Protein AF-0000000084722496 (afdb_homodimer)

pLDDT: mean 91.75, std 11.11, range [19.94, 98.75]

Organism: Cystobacter fuscus (strain ATCC 25194 / DSM 2262 / NBRC 100088 / M29) (NCBI:txid1242864)

InterPro domains:
  IPR001048 Aspartate/glutamate/uridylate kinase [PF00696] (3-228)
  IPR036393 Acetylglutamate kinase-like superfamily [G3DSA:3.40.1160.10] (1-253)
  IPR036393 Acetylglutamate kinase-like superfamily [SSF53633] (4-242)

Radius of gyration: 31.06 Å; Cα contacts (8 Å, |Δi|>4): 1651; chains: 2; bounding box: 62×102×61 Å

Foldseek 3Di:
DAEAFEEEEQQQPADLVSLLLLLVVLVVVVVVVYAYEYEYFAHPCQLVVQVVVVCVVPVDDDLLVNLVTNLVRLVVVLVSSQVSNVVVVFFEEEAEQLQQQFEFAPPRQATDTDDRARVSVVVSVVRGRYYYYRFQWHAYPVSGIGGNHPLRSLLVRLVNCLNVVHAEHEYEDQDAEDWLEDCVQAPPIDHFAEDELVRVLVLVLLQDPGHHNVSSVSCAVRNYKYWYGYSDDPSPGYHIYGHDDQDWHKYWQLLKWKWWAPDQVLLVLLVVQCVVVPFGWDFPDDVVTGMIIGRDNPDPSQVSSVVVVGHTDTDQWIWMWTTASVGDIDIDTDGSVCRSVVRNVVSCVRPVPPPPDDPPD/DAEAFEEEEQQQPADLVSLLLLLVVLVVVVVVVYAYEYEYFAHPCQLVVQVVVVCVVPVDDDLLVNLVTNLVRLVVVLVSSQVSNVVVVFFEEEAEQLQQQFEFAPPRQATDTDDRARVSVVVSVVVGRYYYYRFQWHAYPVSGIGGNHPLRSLLVRLVNCLNVVHQEHEYEDQDAEDWLEDCVQAPPIDHFAEDELVRVLVLVLLQDPGHHNVSSVSCQVRNYKYWYGYSDDPSDHYHIYGHDDQDWHKYWQLLKWKWWAPDQVLLVVLVVQCVVVPFGWDFPDDVVTGMIITRDNPDPSQVSSVVVVGHTDTDQWIWMWTTASVGDIDIDTDGSVCRSVVRNVVSCVRPVVPVPPPVPD

Sequence (722 aa):
MRIQVMKFGGSSFASDEHFHRVASYIQGRVAEGNKVALVVSGLPGATEALRAKCLSINPEPSGETIDCLIPLADTIGAAYCRAALERQRVKVTTLYFSQLGLLTDSNYSRARIQEFDPTPLRTALETHDVVVVPGGQARNAQGQQMWMGKNSSDLSAVAVAAALGVKDCEIYSDVCGVYSSDPNQISGTQLVPEISYDAAIDMSLSGAKVIHHGSVRYAKRHGVEIVCRLNQDDFRVGTRIGEKGAPAVLVLDQRSVVLEFAAQAEQERAVAALSAIEVPFVDMARPGESRLAVTCGFFDVERFLRENNLQPRTLDRYLASEFRRDGSVSRHLPEKSTAQAFSQQLHDQLYSQRGHLGSAAMRIQVMKFGGSSFASDEHFHRVASYIQGRVAEGNKVALVVSGLPGATEALRAKCLSINPEPSGETIDCLIPLADTIGAAYCRAALERQRVKVTTLYFSQLGLLTDSNYSRARIQEFDPTPLRTALETHDVVVVPGGQARNAQGQQMWMGKNSSDLSAVAVAAALGVKDCEIYSDVCGVYSSDPNQISGTQLVPEISYDAAIDMSLSGAKVIHHGSVRYAKRHGVEIVCRLNQDDFRVGTRIGEKGAPAVLVLDQRSVVLEFAAQAEQERAVAALSAIEVPFVDMARPGESRLAVTCGFFDVERFLRENNLQPRTLDRYLASEFRRDGSVSRHLPEKSTAQAFSQQLHDQLYSQRGHLGSAA

Structure (mmCIF, N/CA/C/O backbone):
data_AF-0000000084722496-model_v1
#
loop_
_entity.id
_entity.type
_entity.pdbx_description
1 polymer Aspartokinase
#
loop_
_atom_site.group_PDB
_atom_site.id
_atom_site.type_symbol
_atom_site.label_atom_id
_atom_site.label_alt_id
_atom_site.label_comp_id
_atom_site.label_asym_id
_atom_site.label_entity_id
_atom_site.label_seq_id
_atom_site.pdbx_PDB_ins_code
_atom_site.Cartn_x
_atom_site.Cartn_y
_atom_site.Cartn_z
_atom_site.occupancy
_atom_site.B_iso_or_equiv
_atom_site.auth_seq_id
_atom_site.auth_comp_id
_atom_site.auth_asym_id
_atom_site.auth_atom_id
_atom_site.pdbx_PDB_model_num
ATOM 1 N N . MET A 1 1 ? 22.125 -8.93 -25.297 1 66.75 1 MET A N 1
ATOM 2 C CA . MET A 1 1 ? 21.734 -8.75 -23.891 1 66.75 1 MET A CA 1
ATOM 3 C C . MET A 1 1 ? 20.578 -9.672 -23.531 1 66.75 1 MET A C 1
ATOM 5 O O . MET A 1 1 ? 19.594 -9.766 -24.281 1 66.75 1 MET A O 1
ATOM 9 N N . ARG A 1 2 ? 20.906 -10.625 -22.516 1 90.75 2 ARG A N 1
ATOM 10 C CA . ARG A 1 2 ? 19.906 -11.641 -22.188 1 90.75 2 ARG A CA 1
ATOM 11 C C . ARG A 1 2 ? 19.031 -11.18 -21.016 1 90.75 2 ARG A C 1
ATOM 13 O O . ARG A 1 2 ? 19.531 -10.633 -20.031 1 90.75 2 ARG A O 1
ATOM 20 N N . ILE A 1 3 ? 17.703 -11.195 -21.266 1 97.44 3 ILE A N 1
ATOM 21 C CA . ILE A 1 3 ? 16.75 -10.844 -20.219 1 97.44 3 ILE A CA 1
ATOM 22 C C . ILE A 1 3 ? 16.297 -12.102 -19.484 1 97.44 3 ILE A C 1
ATOM 24 O O . ILE A 1 3 ? 15.945 -13.102 -20.125 1 97.44 3 ILE A O 1
ATOM 28 N N . GLN A 1 4 ? 16.391 -12.062 -18.203 1 97.62 4 GLN A N 1
ATOM 29 C CA . GLN A 1 4 ? 15.859 -13.125 -17.359 1 97.62 4 GLN A CA 1
ATOM 30 C C . GLN A 1 4 ? 14.609 -12.664 -16.609 1 97.62 4 GLN A C 1
ATOM 32 O O . GLN A 1 4 ? 14.547 -11.523 -16.156 1 97.62 4 GLN A O 1
ATOM 37 N N . VAL A 1 5 ? 13.609 -13.539 -16.594 1 98.38 5 VAL A N 1
ATOM 38 C CA . VAL A 1 5 ? 12.406 -13.281 -15.805 1 98.38 5 VAL A CA 1
ATOM 39 C C . VAL A 1 5 ? 12.406 -14.164 -14.562 1 98.38 5 VAL A C 1
ATOM 41 O O . VAL A 1 5 ? 12.477 -15.391 -14.664 1 98.38 5 VAL A O 1
ATOM 44 N N . MET A 1 6 ? 12.328 -13.539 -13.414 1 97.31 6 MET A N 1
ATOM 45 C CA . MET A 1 6 ? 12.375 -14.242 -12.133 1 97.31 6 MET A CA 1
ATOM 46 C C . MET A 1 6 ? 11.242 -13.781 -11.219 1 97.31 6 MET A C 1
ATOM 48 O O . MET A 1 6 ? 10.914 -12.602 -11.188 1 97.31 6 MET A O 1
ATOM 52 N N . LYS A 1 7 ? 10.648 -14.711 -10.547 1 97.19 7 LYS A N 1
ATOM 53 C CA . LYS A 1 7 ? 9.625 -14.406 -9.555 1 97.19 7 LYS A CA 1
ATOM 54 C C . LYS A 1 7 ? 10.008 -14.945 -8.18 1 97.19 7 LYS A C 1
ATOM 56 O O . LYS A 1 7 ? 10.352 -16.125 -8.047 1 97.19 7 LYS A O 1
ATOM 61 N N . PHE A 1 8 ? 9.961 -14.102 -7.18 1 96.44 8 PHE A N 1
ATOM 62 C CA . PHE A 1 8 ? 10.164 -14.516 -5.797 1 96.44 8 PHE A CA 1
ATOM 63 C C . PHE A 1 8 ? 8.883 -14.375 -4.992 1 96.44 8 PHE A C 1
ATOM 65 O O . PHE A 1 8 ? 8.281 -13.305 -4.953 1 96.44 8 PHE A O 1
ATOM 72 N N . GLY A 1 9 ? 8.5 -15.469 -4.367 1 92.94 9 GLY A N 1
ATOM 73 C CA . GLY A 1 9 ? 7.297 -15.484 -3.549 1 92.94 9 GLY A CA 1
ATOM 74 C C . GLY A 1 9 ? 7.516 -14.93 -2.152 1 92.94 9 GLY A C 1
ATOM 75 O O . GLY A 1 9 ? 8.633 -14.547 -1.801 1 92.94 9 GLY A O 1
ATOM 76 N N . GLY A 1 10 ? 6.465 -14.898 -1.403 1 90.69 10 GLY A N 1
ATOM 77 C CA . GLY A 1 10 ? 6.48 -14.297 -0.079 1 90.69 10 GLY A CA 1
ATOM 78 C C . GLY A 1 10 ? 7.469 -14.961 0.863 1 90.69 10 GLY A C 1
ATOM 79 O O . GLY A 1 10 ? 8.086 -14.289 1.694 1 90.69 10 GLY A O 1
ATOM 80 N N . SER A 1 11 ? 7.641 -16.234 0.727 1 86.88 11 SER A N 1
ATOM 81 C CA . SER A 1 11 ? 8.555 -16.984 1.585 1 86.88 11 SER A CA 1
ATOM 82 C C . SER A 1 11 ? 9.992 -16.5 1.42 1 86.88 11 SER A C 1
ATOM 84 O O . SER A 1 11 ? 10.852 -16.781 2.26 1 86.88 11 SER A O 1
ATOM 86 N N . SER A 1 12 ? 10.195 -15.781 0.382 1 91.06 12 SER A N 1
ATOM 87 C CA . SER A 1 12 ? 11.539 -15.289 0.097 1 91.06 12 SER A CA 1
ATOM 88 C C . SER A 1 12 ? 11.836 -14.016 0.885 1 91.06 12 SER A C 1
ATOM 90 O O . SER A 1 12 ? 12.953 -13.5 0.839 1 91.06 12 SER A O 1
ATOM 92 N N . PHE A 1 13 ? 10.852 -13.492 1.646 1 93.75 13 PHE A N 1
ATOM 93 C CA . PHE A 1 13 ? 11 -12.164 2.232 1 93.75 13 PHE A CA 1
ATOM 94 C C . PHE A 1 13 ? 10.602 -12.172 3.703 1 93.75 13 PHE A C 1
ATOM 96 O O . PHE A 1 13 ? 9.93 -11.258 4.176 1 93.75 13 PHE A O 1
ATOM 103 N N . ALA A 1 14 ? 11.07 -13.148 4.434 1 89.62 14 ALA A N 1
ATOM 104 C CA . ALA A 1 14 ? 10.695 -13.328 5.836 1 89.62 14 ALA A CA 1
ATOM 105 C C . ALA A 1 14 ? 11.484 -12.383 6.738 1 89.62 14 ALA A C 1
ATOM 107 O O . ALA A 1 14 ? 11.047 -12.062 7.844 1 89.62 14 ALA A O 1
ATOM 108 N N . SER A 1 15 ? 12.672 -11.945 6.266 1 92.12 15 SER A N 1
ATOM 109 C CA . SER A 1 15 ? 13.531 -11.07 7.051 1 92.12 15 SER A CA 1
ATOM 110 C C . SER A 1 15 ? 14.344 -10.141 6.152 1 92.12 15 SER A C 1
ATOM 112 O O . SER A 1 15 ? 14.336 -10.297 4.93 1 92.12 15 SER A O 1
ATOM 114 N N . ASP A 1 16 ? 14.977 -9.18 6.82 1 94.44 16 ASP A N 1
ATOM 115 C CA . ASP A 1 16 ? 15.844 -8.273 6.07 1 94.44 16 ASP A CA 1
ATOM 116 C C . ASP A 1 16 ? 16.938 -9.047 5.336 1 94.44 16 ASP A C 1
ATOM 118 O O . ASP A 1 16 ? 17.297 -8.703 4.203 1 94.44 16 ASP A O 1
ATOM 122 N N . GLU A 1 17 ? 17.438 -10.031 6.016 1 93.69 17 GLU A N 1
ATOM 123 C CA . GLU A 1 17 ? 18.5 -10.836 5.434 1 93.69 17 GLU A CA 1
ATOM 124 C C . GLU A 1 17 ? 18.031 -11.531 4.156 1 93.69 17 GLU A C 1
ATOM 126 O O . GLU A 1 17 ? 18.812 -11.695 3.217 1 93.69 17 GLU A O 1
ATOM 131 N N . HIS A 1 18 ? 16.828 -11.891 4.117 1 93.44 18 HIS A N 1
ATOM 132 C CA . HIS A 1 18 ? 16.266 -12.539 2.932 1 93.44 18 HIS A CA 1
ATOM 133 C C . HIS A 1 18 ? 16.234 -11.57 1.75 1 93.44 18 HIS A C 1
ATOM 135 O O . HIS A 1 18 ? 16.547 -11.953 0.621 1 93.44 18 HIS A O 1
ATOM 141 N N . PHE A 1 19 ? 15.852 -10.312 2.01 1 96.25 19 PHE A N 1
ATOM 142 C CA . PHE A 1 19 ? 15.875 -9.305 0.957 1 96.25 19 PHE A CA 1
ATOM 143 C C . PHE A 1 19 ? 17.281 -9.125 0.413 1 96.25 19 PHE A C 1
ATOM 145 O O . PHE A 1 19 ? 17.484 -9.023 -0.8 1 96.25 19 PHE A O 1
ATOM 152 N N . HIS A 1 20 ? 18.25 -9.125 1.288 1 96.31 20 HIS A N 1
ATOM 153 C CA . HIS A 1 20 ? 19.641 -8.945 0.877 1 96.31 20 HIS A CA 1
ATOM 154 C C . HIS A 1 20 ? 20.125 -10.141 0.071 1 96.31 20 HIS A C 1
ATOM 156 O O . HIS A 1 20 ? 20.906 -9.977 -0.877 1 96.31 20 HIS A O 1
ATOM 162 N N . ARG A 1 21 ? 19.703 -11.297 0.474 1 94.56 21 ARG A N 1
ATOM 163 C CA . ARG A 1 21 ? 20.094 -12.5 -0.259 1 94.56 21 ARG A CA 1
ATOM 164 C C . ARG A 1 21 ? 19.547 -12.469 -1.683 1 94.56 21 ARG A C 1
ATOM 166 O O . ARG A 1 21 ? 20.266 -12.766 -2.637 1 94.56 21 ARG A O 1
ATOM 173 N N . VAL A 1 22 ? 18.297 -12.172 -1.812 1 95.88 22 VAL A N 1
ATOM 174 C CA . VAL A 1 22 ? 17.672 -12.078 -3.127 1 95.88 22 VAL A CA 1
ATOM 175 C C . VAL A 1 22 ? 18.375 -11.008 -3.957 1 95.88 22 VAL A C 1
ATOM 177 O O . VAL A 1 22 ? 18.703 -11.234 -5.121 1 95.88 22 VAL A O 1
ATOM 180 N N . ALA A 1 23 ? 18.625 -9.836 -3.352 1 97.25 23 ALA A N 1
ATOM 181 C CA . ALA A 1 23 ? 19.281 -8.734 -4.047 1 97.25 23 ALA A CA 1
ATOM 182 C C . ALA A 1 23 ? 20.688 -9.141 -4.52 1 97.25 23 ALA A C 1
ATOM 184 O O . ALA A 1 23 ? 21.078 -8.82 -5.641 1 97.25 23 ALA A O 1
ATOM 185 N N . SER A 1 24 ? 21.406 -9.844 -3.66 1 96.19 24 SER A N 1
ATOM 186 C CA . SER A 1 24 ? 22.75 -10.305 -4.02 1 96.19 24 SER A CA 1
ATOM 187 C C . SER A 1 24 ? 22.703 -11.289 -5.184 1 96.19 24 SER A C 1
ATOM 189 O O . SER A 1 24 ? 23.547 -11.234 -6.086 1 96.19 24 SER A O 1
ATOM 191 N N . TYR A 1 25 ? 21.812 -12.18 -5.16 1 95.19 25 TYR A N 1
ATOM 192 C CA . TYR A 1 25 ? 21.656 -13.148 -6.234 1 95.19 25 TYR A CA 1
ATOM 193 C C . TYR A 1 25 ? 21.375 -12.453 -7.562 1 95.19 25 TYR A C 1
ATOM 195 O O . TYR A 1 25 ? 21.984 -12.773 -8.578 1 95.19 25 TYR A O 1
ATOM 203 N N . ILE A 1 26 ? 20.422 -11.492 -7.559 1 96.56 26 ILE A N 1
ATOM 204 C CA . ILE A 1 26 ? 20.047 -10.75 -8.758 1 96.56 26 ILE A CA 1
ATOM 205 C C . ILE A 1 26 ? 21.234 -9.922 -9.234 1 96.56 26 ILE A C 1
ATOM 207 O O . ILE A 1 26 ? 21.5 -9.844 -10.438 1 96.56 26 ILE A O 1
ATOM 211 N N . GLN A 1 27 ? 21.938 -9.273 -8.281 1 97 27 GLN A N 1
ATOM 212 C CA . GLN A 1 27 ? 23.125 -8.516 -8.633 1 97 27 GLN A CA 1
ATOM 213 C C . GLN A 1 27 ? 24.156 -9.398 -9.352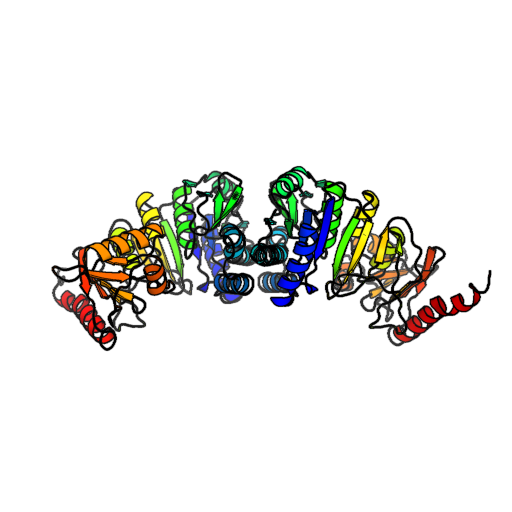 1 97 27 GLN A C 1
ATOM 215 O O . GLN A 1 27 ? 24.812 -8.945 -10.281 1 97 27 GLN A O 1
ATOM 220 N N . GLY A 1 28 ? 24.312 -10.625 -8.891 1 94.88 28 GLY A N 1
ATOM 221 C CA . GLY A 1 28 ? 25.188 -11.562 -9.578 1 94.88 28 GLY A CA 1
ATOM 222 C C . GLY A 1 28 ? 24.797 -11.797 -11.023 1 94.88 28 GLY A C 1
ATOM 223 O O . GLY A 1 28 ? 25.672 -11.852 -11.898 1 94.88 28 GLY A O 1
ATOM 224 N N . ARG A 1 29 ? 23.531 -11.93 -11.289 1 94.69 29 ARG A N 1
ATOM 225 C CA . ARG A 1 29 ? 23.047 -12.117 -12.648 1 94.69 29 ARG A CA 1
ATOM 226 C C . ARG A 1 29 ? 23.328 -10.883 -13.508 1 94.69 29 ARG A C 1
ATOM 228 O O . ARG A 1 29 ? 23.703 -11.008 -14.672 1 94.69 29 ARG A O 1
ATOM 235 N N . VAL A 1 30 ? 23.125 -9.727 -12.914 1 97.06 30 VAL A N 1
ATOM 236 C CA . VAL A 1 30 ? 23.391 -8.469 -13.594 1 97.06 30 VAL A CA 1
ATOM 237 C C . VAL A 1 30 ? 24.875 -8.352 -13.922 1 97.06 30 VAL A C 1
ATOM 239 O O . VAL A 1 30 ? 25.25 -7.945 -15.023 1 97.06 30 VAL A O 1
ATOM 242 N N . ALA A 1 31 ? 25.672 -8.758 -13.023 1 96.38 31 ALA A N 1
ATOM 243 C CA . ALA A 1 31 ? 27.109 -8.695 -13.211 1 96.38 31 ALA A CA 1
ATOM 244 C C . ALA A 1 31 ? 27.562 -9.609 -14.352 1 96.38 31 ALA A C 1
ATOM 246 O O . ALA A 1 31 ? 28.578 -9.352 -15 1 96.38 31 ALA A O 1
ATOM 247 N N . GLU A 1 32 ? 26.797 -10.617 -14.578 1 95.56 32 GLU A N 1
ATOM 248 C CA . GLU A 1 32 ? 27.078 -11.539 -15.672 1 95.56 32 GLU A CA 1
ATOM 249 C C . GLU A 1 32 ? 26.641 -10.961 -17.016 1 95.56 32 GLU A C 1
ATOM 251 O O . GLU A 1 32 ? 26.844 -11.578 -18.062 1 95.56 32 GLU A O 1
ATOM 256 N N . GLY A 1 33 ? 26.016 -9.82 -17.031 1 95.69 33 GLY A N 1
ATOM 257 C CA . GLY A 1 33 ? 25.641 -9.141 -18.25 1 95.69 33 GLY A CA 1
ATOM 258 C C . GLY A 1 33 ? 24.172 -9.273 -18.578 1 95.69 33 GLY A C 1
ATOM 259 O O . GLY A 1 33 ? 23.734 -8.891 -19.672 1 95.69 33 GLY A O 1
ATOM 260 N N . ASN A 1 34 ? 23.406 -9.828 -17.609 1 96.69 34 ASN A N 1
ATOM 261 C CA . ASN A 1 34 ? 21.984 -10.023 -17.828 1 96.69 34 ASN A CA 1
ATOM 262 C C . ASN A 1 34 ? 21.172 -8.828 -17.344 1 96.69 34 ASN A C 1
ATOM 264 O O . ASN A 1 34 ? 21.641 -8.062 -16.484 1 96.69 34 ASN A O 1
ATOM 268 N N . LYS A 1 35 ? 20.031 -8.656 -18 1 98.25 35 LYS A N 1
ATOM 269 C CA . LYS A 1 35 ? 18.969 -7.828 -17.438 1 98.25 35 LYS A CA 1
ATOM 270 C C . LYS A 1 35 ? 17.891 -8.695 -16.781 1 98.25 35 LYS A C 1
ATOM 272 O O . LYS A 1 35 ? 17.688 -9.844 -17.172 1 98.25 35 LYS A O 1
ATOM 277 N N . VAL A 1 36 ? 17.266 -8.133 -15.773 1 98.56 36 VAL A N 1
ATOM 278 C CA . VAL A 1 36 ? 16.328 -8.969 -15.023 1 98.56 36 VAL A CA 1
ATOM 279 C C . VAL A 1 36 ? 14.977 -8.266 -14.914 1 98.56 36 VAL A C 1
ATOM 281 O O . VAL A 1 36 ? 14.906 -7.102 -14.516 1 98.56 36 VAL A O 1
ATOM 284 N N . ALA A 1 37 ? 13.914 -8.906 -15.336 1 98.75 37 ALA A N 1
ATOM 285 C CA . ALA A 1 37 ? 12.555 -8.57 -14.914 1 98.75 37 ALA A CA 1
ATOM 286 C C . ALA A 1 37 ? 12.156 -9.375 -13.68 1 98.75 37 ALA A C 1
ATOM 288 O O . ALA A 1 37 ? 11.969 -10.586 -13.75 1 98.75 37 ALA A O 1
ATOM 289 N N . LEU A 1 38 ? 12 -8.703 -12.586 1 98.69 38 LEU A N 1
ATOM 290 C CA . LEU A 1 38 ? 11.805 -9.336 -11.281 1 98.69 38 LEU A CA 1
ATOM 291 C C . LEU A 1 38 ? 10.367 -9.156 -10.805 1 98.69 38 LEU A C 1
ATOM 293 O O . LEU A 1 38 ? 9.953 -8.055 -10.453 1 98.69 38 LEU A O 1
ATOM 297 N N . VAL A 1 39 ? 9.617 -10.25 -10.797 1 98.62 39 VAL A N 1
ATOM 298 C CA . VAL A 1 39 ? 8.273 -10.227 -10.234 1 98.62 39 VAL A CA 1
ATOM 299 C C . VAL A 1 39 ? 8.32 -10.609 -8.758 1 98.62 39 VAL A C 1
ATOM 301 O O . VAL A 1 39 ? 8.961 -11.602 -8.391 1 98.62 39 VAL A O 1
ATOM 304 N N . VAL A 1 40 ? 7.633 -9.82 -7.93 1 97.75 40 VAL A N 1
ATOM 305 C CA . VAL A 1 40 ? 7.75 -10.078 -6.496 1 97.75 40 VAL A CA 1
ATOM 306 C C . VAL A 1 40 ? 6.359 -10.133 -5.867 1 97.75 40 VAL A C 1
ATOM 308 O O . VAL A 1 40 ? 5.449 -9.422 -6.297 1 97.75 40 VAL A O 1
ATOM 311 N N . SER A 1 41 ? 6.234 -11.008 -4.844 1 96 41 SER A N 1
ATOM 312 C CA . SER A 1 41 ? 5.047 -11.062 -4 1 96 41 SER A CA 1
ATOM 313 C C . SER A 1 41 ? 5.254 -10.305 -2.695 1 96 41 SER A C 1
ATOM 315 O O . SER A 1 41 ? 6.344 -9.797 -2.434 1 96 41 SER A O 1
ATOM 317 N N . GLY A 1 42 ? 4.18 -10.195 -1.985 1 94.38 42 GLY A N 1
ATOM 318 C CA . GLY A 1 42 ? 4.258 -9.547 -0.687 1 94.38 42 GLY A CA 1
ATOM 319 C C . GLY A 1 42 ? 4.953 -10.391 0.364 1 94.38 42 GLY A C 1
ATOM 320 O O . GLY A 1 42 ? 5.246 -11.562 0.13 1 94.38 42 GLY A O 1
ATOM 321 N N . LEU A 1 43 ? 5.223 -9.773 1.497 1 95.38 43 LEU A N 1
ATOM 322 C CA . LEU A 1 43 ? 5.805 -10.484 2.633 1 95.38 43 LEU A CA 1
ATOM 323 C C . LEU A 1 43 ? 4.883 -11.594 3.111 1 95.38 43 LEU A C 1
ATOM 325 O O . LEU A 1 43 ? 3.686 -11.586 2.812 1 95.38 43 LEU A O 1
ATOM 329 N N . PRO A 1 44 ? 5.5 -12.555 3.834 1 93.88 44 PRO A N 1
ATOM 330 C CA . PRO A 1 44 ? 4.664 -13.641 4.34 1 93.88 44 PRO A CA 1
ATOM 331 C C . PRO A 1 44 ? 3.484 -13.141 5.172 1 93.88 44 PRO A C 1
ATOM 333 O O . PRO A 1 44 ? 3.676 -12.398 6.137 1 93.88 44 PRO A O 1
ATOM 336 N N . GLY A 1 45 ? 2.271 -13.516 4.734 1 93.38 45 GLY A N 1
ATOM 337 C CA . GLY A 1 45 ? 1.073 -13.219 5.504 1 93.38 45 GLY A CA 1
ATOM 338 C C . GLY A 1 45 ? 0.513 -11.836 5.23 1 93.38 45 GLY A C 1
ATOM 339 O O . GLY A 1 45 ? -0.557 -11.484 5.73 1 93.38 45 GLY A O 1
ATOM 340 N N . ALA A 1 46 ? 1.152 -11.039 4.43 1 94.88 46 ALA A N 1
ATOM 341 C CA . ALA A 1 46 ? 0.749 -9.656 4.219 1 94.88 46 ALA A CA 1
ATOM 342 C C . ALA A 1 46 ? -0.594 -9.578 3.496 1 94.88 46 ALA A C 1
ATOM 344 O O . ALA A 1 46 ? -1.466 -8.797 3.877 1 94.88 46 ALA A O 1
ATOM 345 N N . THR A 1 47 ? -0.734 -10.391 2.439 1 93.62 47 THR A N 1
ATOM 346 C CA . THR A 1 47 ? -1.986 -10.422 1.693 1 93.62 47 THR A CA 1
ATOM 347 C C . THR A 1 47 ? -3.15 -10.797 2.605 1 93.62 47 THR A C 1
ATOM 349 O O . THR A 1 47 ? -4.176 -10.109 2.627 1 93.62 47 THR A O 1
ATOM 352 N N . GLU A 1 48 ? -2.98 -11.805 3.377 1 91.81 48 GLU A N 1
ATOM 353 C CA . GLU A 1 48 ? -4.023 -12.289 4.277 1 91.81 48 GLU A CA 1
ATOM 354 C C . GLU A 1 48 ? -4.344 -11.258 5.355 1 91.81 48 GLU A C 1
ATOM 356 O O . GLU A 1 48 ? -5.5 -11.102 5.75 1 91.81 48 GLU A O 1
ATOM 361 N N . ALA A 1 49 ? -3.375 -10.602 5.836 1 95.56 49 ALA A N 1
ATOM 362 C CA . ALA A 1 49 ? -3.582 -9.594 6.867 1 95.56 49 ALA A CA 1
ATOM 363 C C . ALA A 1 49 ? -4.453 -8.453 6.348 1 95.56 49 ALA A C 1
ATOM 365 O O . ALA A 1 49 ? -5.387 -8.016 7.027 1 95.56 49 ALA A O 1
ATOM 366 N N . LEU A 1 50 ? -4.164 -7.953 5.16 1 96.81 50 LEU A N 1
ATOM 367 C CA . LEU A 1 50 ? -4.965 -6.895 4.555 1 96.81 50 LEU A CA 1
ATOM 368 C C . LEU A 1 50 ? -6.406 -7.355 4.344 1 96.81 50 LEU A C 1
ATOM 370 O O . LEU A 1 50 ? -7.348 -6.625 4.652 1 96.81 50 LEU A O 1
ATOM 374 N N . ARG A 1 51 ? -6.5 -8.539 3.855 1 93.94 51 ARG A N 1
ATOM 375 C CA . ARG A 1 51 ? -7.82 -9.094 3.578 1 93.94 51 ARG A CA 1
ATOM 376 C C . ARG A 1 51 ? -8.625 -9.266 4.863 1 93.94 51 ARG A C 1
ATOM 378 O O . ARG A 1 51 ? -9.797 -8.883 4.922 1 93.94 51 ARG A O 1
ATOM 385 N N . ALA A 1 52 ? -8.016 -9.875 5.859 1 94.81 52 ALA A N 1
ATOM 386 C CA . ALA A 1 52 ? -8.695 -10.125 7.133 1 94.81 52 ALA A CA 1
ATOM 387 C C . ALA A 1 52 ? -9.172 -8.82 7.766 1 94.81 52 ALA A C 1
ATOM 389 O O . ALA A 1 52 ? -10.297 -8.734 8.258 1 94.81 52 ALA A O 1
ATOM 390 N N . LYS A 1 53 ? -8.344 -7.871 7.73 1 97.12 53 LYS A N 1
ATOM 391 C CA . LYS A 1 53 ? -8.711 -6.578 8.297 1 97.12 53 LYS A CA 1
ATOM 392 C C . LYS A 1 53 ? -9.867 -5.949 7.523 1 97.12 53 LYS A C 1
ATOM 394 O O . LYS A 1 53 ? -10.797 -5.41 8.125 1 97.12 53 LYS A O 1
ATOM 399 N N . CYS A 1 54 ? -9.805 -5.973 6.258 1 96.94 54 CYS A N 1
ATOM 400 C CA . CYS A 1 54 ? -10.867 -5.438 5.422 1 96.94 54 CYS A CA 1
ATOM 401 C C . CYS A 1 54 ? -12.195 -6.117 5.73 1 96.94 54 CYS A C 1
ATOM 403 O O . CYS A 1 54 ? -13.219 -5.449 5.914 1 96.94 54 CYS A O 1
ATOM 405 N N . LEU A 1 55 ? -12.148 -7.434 5.883 1 94.38 55 LEU A N 1
ATOM 406 C CA . LEU A 1 55 ? -13.359 -8.219 6.121 1 94.38 55 LEU A CA 1
ATOM 407 C C . LEU A 1 55 ? -13.906 -7.957 7.52 1 94.38 55 LEU A C 1
ATOM 409 O O . LEU A 1 55 ? -15.117 -8.031 7.738 1 94.38 55 LEU A O 1
ATOM 413 N N . SER A 1 56 ? -13.047 -7.68 8.445 1 97.12 56 SER A N 1
ATOM 414 C CA . SER A 1 56 ? -13.492 -7.352 9.797 1 97.12 56 SER A CA 1
ATOM 415 C C . SER A 1 56 ? -14.266 -6.035 9.812 1 97.12 56 SER A C 1
ATOM 417 O O . SER A 1 56 ? -15.148 -5.84 10.648 1 97.12 56 SER A O 1
ATOM 419 N N . ILE A 1 57 ? -13.961 -5.168 8.906 1 97.5 57 ILE A N 1
ATOM 420 C CA . ILE A 1 57 ? -14.625 -3.869 8.797 1 97.5 57 ILE A CA 1
ATOM 421 C C . ILE A 1 57 ? -15.914 -4.008 7.992 1 97.5 57 ILE A C 1
ATOM 423 O O . ILE A 1 57 ? -16.938 -3.445 8.367 1 97.5 57 ILE A O 1
ATOM 427 N N . ASN A 1 58 ? -15.812 -4.707 6.906 1 97.31 58 ASN A N 1
ATOM 428 C CA . ASN A 1 58 ? -16.938 -5.004 6.02 1 97.31 58 ASN A CA 1
ATOM 429 C C . ASN A 1 58 ? -16.891 -6.449 5.531 1 97.31 58 ASN A C 1
ATOM 431 O O . ASN A 1 58 ? -16.062 -6.801 4.688 1 97.31 58 ASN A O 1
ATOM 435 N N . PRO A 1 59 ? -17.781 -7.27 5.949 1 94.25 59 PRO A N 1
ATOM 436 C CA . PRO A 1 59 ? -17.797 -8.68 5.543 1 94.25 59 PRO A CA 1
ATOM 437 C C . PRO A 1 59 ? -18.047 -8.852 4.047 1 94.25 59 PRO A C 1
ATOM 439 O O . PRO A 1 59 ? -17.797 -9.938 3.5 1 94.25 59 PRO A O 1
ATOM 442 N N . GLU A 1 60 ? -18.562 -7.797 3.367 1 93.75 60 GLU A N 1
ATOM 443 C CA . GLU A 1 60 ? -18.875 -7.902 1.944 1 93.75 60 GLU A CA 1
ATOM 444 C C . GLU A 1 60 ? -18.375 -6.684 1.178 1 93.75 60 GLU A C 1
ATOM 446 O O . GLU A 1 60 ? -19.141 -6.023 0.474 1 93.75 60 GLU A O 1
ATOM 451 N N . PRO A 1 61 ? -17.141 -6.445 1.258 1 95.25 61 PRO A N 1
ATOM 452 C CA . PRO A 1 61 ? -16.625 -5.324 0.47 1 95.25 61 PRO A CA 1
ATOM 453 C C . PRO A 1 61 ? -16.781 -5.535 -1.033 1 95.25 61 PRO A C 1
ATOM 455 O O . PRO A 1 61 ? -16.844 -6.676 -1.497 1 95.25 61 PRO A O 1
ATOM 458 N N . SER A 1 62 ? -16.891 -4.469 -1.798 1 94.44 62 SER A N 1
ATOM 459 C CA . SER A 1 62 ? -16.969 -4.586 -3.25 1 94.44 62 SER A CA 1
ATOM 460 C C . SER A 1 62 ? -15.695 -5.176 -3.836 1 94.44 62 SER A C 1
ATOM 462 O O . SER A 1 62 ? -14.625 -5.078 -3.232 1 94.44 62 SER A O 1
ATOM 464 N N . GLY A 1 63 ? -15.812 -5.797 -5 1 93.5 63 GLY A N 1
ATOM 465 C CA . GLY A 1 63 ? -14.648 -6.289 -5.719 1 93.5 63 GLY A CA 1
ATOM 466 C C . GLY A 1 63 ? -13.625 -5.211 -6.016 1 93.5 63 GLY A C 1
ATOM 467 O O . GLY A 1 63 ? -12.422 -5.453 -5.949 1 93.5 63 GLY A O 1
ATOM 468 N N . GLU A 1 64 ? -14.133 -4.059 -6.305 1 93.62 64 GLU A N 1
ATOM 469 C CA . GLU A 1 64 ? -13.25 -2.93 -6.59 1 93.62 64 GLU A CA 1
ATOM 470 C C . GLU A 1 64 ? -12.398 -2.578 -5.379 1 93.62 64 GLU A C 1
ATOM 472 O O . GLU A 1 64 ? -11.195 -2.326 -5.512 1 93.62 64 GLU A O 1
ATOM 477 N N . THR A 1 65 ? -13.023 -2.561 -4.203 1 96.06 65 THR A N 1
ATOM 478 C CA . THR A 1 65 ? -12.289 -2.279 -2.975 1 96.06 65 THR A CA 1
ATOM 479 C C . THR A 1 65 ? -11.211 -3.33 -2.736 1 96.06 65 THR A C 1
ATOM 481 O O . THR A 1 65 ? -10.078 -2.994 -2.402 1 96.06 65 THR A O 1
ATOM 484 N N . ILE A 1 66 ? -11.539 -4.531 -2.998 1 95.38 66 ILE A N 1
ATOM 485 C CA . ILE A 1 66 ? -10.602 -5.637 -2.828 1 95.38 66 ILE A CA 1
ATOM 486 C C . ILE A 1 66 ? -9.438 -5.477 -3.803 1 95.38 66 ILE A C 1
ATOM 488 O O . ILE A 1 66 ? -8.273 -5.605 -3.416 1 95.38 66 ILE A O 1
ATOM 492 N N . ASP A 1 67 ? -9.719 -5.117 -5.02 1 96 67 ASP A N 1
ATOM 493 C CA . ASP A 1 67 ? -8.703 -4.996 -6.062 1 96 67 ASP A CA 1
ATOM 494 C C . ASP A 1 67 ? -7.762 -3.828 -5.777 1 96 67 ASP A C 1
ATOM 496 O O . ASP A 1 67 ? -6.609 -3.832 -6.215 1 96 67 ASP A O 1
ATOM 500 N N . CYS A 1 68 ? -8.203 -2.883 -5.023 1 94.38 68 CYS A N 1
ATOM 501 C CA . CYS A 1 68 ? -7.371 -1.724 -4.711 1 94.38 68 CYS A CA 1
ATOM 502 C C . CYS A 1 68 ? -6.551 -1.964 -3.451 1 94.38 68 CYS A C 1
ATOM 504 O O . CYS A 1 68 ? -5.586 -1.243 -3.188 1 94.38 68 CYS A O 1
ATOM 506 N N . LEU A 1 69 ? -6.934 -2.924 -2.717 1 97.19 69 LEU A N 1
ATOM 507 C CA . LEU A 1 69 ? -6.328 -3.129 -1.405 1 97.19 69 LEU A CA 1
ATOM 508 C C . LEU A 1 69 ? -5.324 -4.273 -1.446 1 97.19 69 LEU A C 1
ATOM 510 O O . LEU A 1 69 ? -4.148 -4.086 -1.123 1 97.19 69 LEU A O 1
ATOM 514 N N . ILE A 1 70 ? -5.699 -5.426 -1.91 1 96.56 70 ILE A N 1
ATOM 515 C CA . ILE A 1 70 ? -4.957 -6.668 -1.742 1 96.56 70 ILE A CA 1
ATOM 516 C C . ILE A 1 70 ? -3.617 -6.566 -2.471 1 96.56 70 ILE A C 1
ATOM 518 O O . ILE A 1 70 ? -2.574 -6.926 -1.917 1 96.56 70 ILE A O 1
ATOM 522 N N . PRO A 1 71 ? -3.594 -6.008 -3.699 1 96.25 71 PRO A N 1
ATOM 523 C CA . PRO A 1 71 ? -2.318 -5.953 -4.418 1 96.25 71 PRO A CA 1
ATOM 524 C C . PRO A 1 71 ? -1.291 -5.059 -3.732 1 96.25 71 PRO A C 1
ATOM 526 O O . PRO A 1 71 ? -0.104 -5.102 -4.066 1 96.25 71 PRO A O 1
ATOM 529 N N . LEU A 1 72 ? -1.701 -4.227 -2.766 1 97.12 72 LEU A N 1
ATOM 530 C CA . LEU A 1 72 ? -0.767 -3.348 -2.072 1 97.12 72 LEU A CA 1
ATOM 531 C C . LEU A 1 72 ? 0.269 -4.156 -1.298 1 97.12 72 LEU A C 1
ATOM 533 O O . LEU A 1 72 ? 1.378 -3.676 -1.049 1 97.12 72 LEU A O 1
ATOM 537 N N . ALA A 1 73 ? -0.102 -5.395 -0.95 1 97.12 73 ALA A N 1
ATOM 538 C CA . ALA A 1 73 ? 0.874 -6.266 -0.305 1 97.12 73 ALA A CA 1
ATOM 539 C C . ALA A 1 73 ? 2.096 -6.477 -1.195 1 97.12 73 ALA A C 1
ATOM 541 O O . ALA A 1 73 ? 3.232 -6.348 -0.739 1 97.12 73 ALA A O 1
ATOM 542 N N . ASP A 1 74 ? 1.84 -6.758 -2.434 1 97.56 74 ASP A N 1
ATOM 543 C CA . ASP A 1 74 ? 2.924 -6.992 -3.381 1 97.56 74 ASP A CA 1
ATOM 544 C C . ASP A 1 74 ? 3.654 -5.695 -3.715 1 97.56 74 ASP A C 1
ATOM 546 O O . ASP A 1 74 ? 4.863 -5.699 -3.957 1 97.56 74 ASP A O 1
ATOM 550 N N . THR A 1 75 ? 2.949 -4.59 -3.738 1 97.69 75 THR A N 1
ATOM 551 C CA . THR A 1 75 ? 3.564 -3.291 -3.99 1 97.69 75 THR A CA 1
ATOM 552 C C . THR A 1 75 ? 4.562 -2.943 -2.893 1 97.69 75 THR A C 1
ATOM 554 O O . THR A 1 75 ? 5.664 -2.465 -3.174 1 97.69 75 THR A O 1
ATOM 557 N N . ILE A 1 76 ? 4.172 -3.213 -1.708 1 98.06 76 ILE A N 1
ATOM 558 C CA . ILE A 1 76 ? 5.055 -2.975 -0.573 1 98.06 76 ILE A CA 1
ATOM 559 C C . ILE A 1 76 ? 6.281 -3.877 -0.677 1 98.06 76 ILE A C 1
ATOM 561 O O . ILE A 1 76 ? 7.414 -3.42 -0.505 1 98.06 76 ILE A O 1
ATOM 565 N N . GLY A 1 77 ? 6.078 -5.145 -0.983 1 97.56 77 GLY A N 1
ATOM 566 C CA . GLY A 1 77 ? 7.188 -6.059 -1.193 1 97.56 77 GLY A CA 1
ATOM 567 C C . GLY A 1 77 ? 8.148 -5.594 -2.271 1 97.56 77 GLY A C 1
ATOM 568 O O . GLY A 1 77 ? 9.367 -5.68 -2.105 1 97.56 77 GLY A O 1
ATOM 569 N N . ALA A 1 78 ? 7.625 -5.105 -3.33 1 98 78 ALA A N 1
ATOM 570 C CA . ALA A 1 78 ? 8.43 -4.617 -4.445 1 98 78 ALA A CA 1
ATOM 571 C C . ALA A 1 78 ? 9.297 -3.434 -4.02 1 98 78 ALA A C 1
ATOM 573 O O . ALA A 1 78 ? 10.461 -3.332 -4.418 1 98 78 ALA A O 1
ATOM 574 N N . ALA A 1 79 ? 8.703 -2.549 -3.232 1 97.81 79 ALA A N 1
ATOM 575 C CA . ALA A 1 79 ? 9.453 -1.389 -2.762 1 97.81 79 ALA A CA 1
ATOM 576 C C . ALA A 1 79 ? 10.633 -1.816 -1.886 1 97.81 79 ALA A C 1
ATOM 578 O O . ALA A 1 79 ? 11.734 -1.281 -2.012 1 97.81 79 ALA A O 1
ATOM 579 N N . TYR A 1 80 ? 10.414 -2.744 -1.001 1 98.38 80 TYR A N 1
ATOM 580 C CA . TYR A 1 80 ? 11.484 -3.256 -0.153 1 98.38 80 TYR A CA 1
ATOM 581 C C . TYR A 1 80 ? 12.562 -3.938 -0.988 1 98.38 80 TYR A C 1
ATOM 583 O O . TYR A 1 80 ? 13.75 -3.766 -0.732 1 98.38 80 TYR A O 1
ATOM 591 N N . CYS A 1 81 ? 12.125 -4.684 -1.951 1 98.19 81 CYS A N 1
ATOM 592 C CA . CYS A 1 81 ? 13.078 -5.348 -2.832 1 98.19 81 CYS A CA 1
ATOM 593 C C . CYS A 1 81 ? 13.914 -4.328 -3.598 1 98.19 81 CYS A C 1
ATOM 595 O O . CYS A 1 81 ? 15.133 -4.484 -3.725 1 98.19 81 CYS A O 1
ATOM 597 N N . ARG A 1 82 ? 13.258 -3.316 -4.125 1 98.25 82 ARG A N 1
ATOM 598 C CA . ARG A 1 82 ? 13.961 -2.246 -4.816 1 98.25 82 ARG A CA 1
ATOM 599 C C . ARG A 1 82 ? 15.008 -1.603 -3.91 1 98.25 82 ARG A C 1
ATOM 601 O O . ARG A 1 82 ? 16.141 -1.363 -4.328 1 98.25 82 ARG A O 1
ATOM 608 N N . ALA A 1 83 ? 14.609 -1.313 -2.672 1 98.19 83 ALA A N 1
ATOM 609 C CA . ALA A 1 83 ? 15.539 -0.722 -1.709 1 98.19 83 ALA A CA 1
ATOM 610 C C . ALA A 1 83 ? 16.766 -1.602 -1.521 1 98.19 83 ALA A C 1
ATOM 612 O O . ALA A 1 83 ? 17.891 -1.102 -1.481 1 98.19 83 ALA A O 1
ATOM 613 N N . ALA A 1 84 ? 16.562 -2.891 -1.4 1 98.5 84 ALA A N 1
ATOM 614 C CA . ALA A 1 84 ? 17.656 -3.83 -1.229 1 98.5 84 ALA A CA 1
ATOM 615 C C . ALA A 1 84 ? 18.594 -3.816 -2.441 1 98.5 84 ALA A C 1
ATOM 617 O O . ALA A 1 84 ? 19.812 -3.865 -2.295 1 98.5 84 ALA A O 1
ATOM 618 N N . LEU A 1 85 ? 18.016 -3.793 -3.623 1 98.62 85 LEU A N 1
ATOM 619 C CA . LEU A 1 85 ? 18.797 -3.775 -4.855 1 98.62 85 LEU A CA 1
ATOM 620 C C . LEU A 1 85 ? 19.578 -2.477 -4.984 1 98.62 85 LEU A C 1
ATOM 622 O O . LEU A 1 85 ? 20.734 -2.486 -5.41 1 98.62 85 LEU A O 1
ATOM 626 N N . GLU A 1 86 ? 18.922 -1.336 -4.617 1 98.12 86 GLU A N 1
ATOM 627 C CA . GLU A 1 86 ? 19.594 -0.047 -4.609 1 98.12 86 GLU A CA 1
ATOM 628 C C . GLU A 1 86 ? 20.828 -0.075 -3.695 1 98.12 86 GLU A C 1
ATOM 630 O O . GLU A 1 86 ? 21.859 0.514 -4.016 1 98.12 86 GLU A O 1
ATOM 635 N N . ARG A 1 87 ? 20.672 -0.71 -2.611 1 97.06 87 ARG A N 1
ATOM 636 C CA . ARG A 1 87 ? 21.766 -0.817 -1.66 1 97.06 87 ARG A CA 1
ATOM 637 C C . ARG A 1 87 ? 22.969 -1.501 -2.293 1 97.06 87 ARG A C 1
ATOM 639 O O . ARG A 1 87 ? 24.125 -1.186 -1.96 1 97.06 87 ARG A O 1
ATOM 646 N N . GLN A 1 88 ? 22.719 -2.379 -3.199 1 96.81 88 GLN A N 1
ATOM 647 C CA . GLN A 1 88 ? 23.781 -3.094 -3.906 1 96.81 88 GLN A CA 1
ATOM 648 C C . GLN A 1 88 ? 24.219 -2.336 -5.156 1 96.81 88 GLN A C 1
ATOM 650 O O . GLN A 1 88 ? 24.922 -2.887 -6.012 1 96.81 88 GLN A O 1
ATOM 655 N N . ARG A 1 89 ? 23.734 -1.128 -5.352 1 96.25 89 ARG A N 1
ATOM 656 C CA . ARG A 1 89 ? 24.094 -0.217 -6.43 1 96.25 89 ARG A CA 1
ATOM 657 C C . ARG A 1 89 ? 23.641 -0.755 -7.781 1 96.25 89 ARG A C 1
ATOM 659 O O . ARG A 1 89 ? 24.297 -0.542 -8.797 1 96.25 89 ARG A O 1
ATOM 666 N N . VAL A 1 90 ? 22.609 -1.62 -7.734 1 97.94 90 VAL A N 1
ATOM 667 C CA . VAL A 1 90 ? 21.969 -2.059 -8.969 1 97.94 90 VAL A CA 1
ATOM 668 C C . VAL A 1 90 ? 21.094 -0.936 -9.523 1 97.94 90 VAL A C 1
ATOM 670 O O . VAL A 1 90 ? 20.391 -0.262 -8.766 1 97.94 90 VAL A O 1
ATOM 673 N N . LYS A 1 91 ? 21.219 -0.648 -10.805 1 98.06 91 LYS A N 1
ATOM 674 C CA . LYS A 1 91 ? 20.297 0.285 -11.438 1 98.06 91 LYS A CA 1
ATOM 675 C C . LYS A 1 91 ? 18.906 -0.331 -11.578 1 98.06 91 LYS A C 1
ATOM 677 O O . LYS A 1 91 ? 18.672 -1.121 -12.492 1 98.06 91 LYS A O 1
ATOM 682 N N . VAL A 1 92 ? 18.047 0.062 -10.727 1 98.44 92 VAL A N 1
ATOM 683 C CA . VAL A 1 92 ? 16.766 -0.623 -10.617 1 98.44 92 VAL A CA 1
ATOM 684 C C . VAL A 1 92 ? 15.625 0.393 -10.695 1 98.44 92 VAL A C 1
ATOM 686 O O . VAL A 1 92 ? 15.781 1.547 -10.289 1 98.44 92 VAL A O 1
ATOM 689 N N . THR A 1 93 ? 14.531 0.019 -11.281 1 97.06 93 THR A N 1
ATOM 690 C CA . THR A 1 93 ? 13.266 0.755 -11.242 1 97.06 93 THR A CA 1
ATOM 691 C C . THR A 1 93 ? 12.094 -0.194 -11.016 1 97.06 93 THR A C 1
ATOM 693 O O . THR A 1 93 ? 12.281 -1.411 -10.953 1 97.06 93 THR A O 1
ATOM 696 N N . THR A 1 94 ? 10.977 0.381 -10.742 1 97.31 94 THR A N 1
ATOM 697 C CA . THR A 1 94 ? 9.75 -0.394 -10.562 1 97.31 94 THR A CA 1
ATOM 698 C C . THR A 1 94 ? 8.68 0.059 -11.547 1 97.31 94 THR A C 1
ATOM 700 O O . THR A 1 94 ? 8.5 1.258 -11.773 1 97.31 94 THR A O 1
ATOM 703 N N . LEU A 1 95 ? 8.023 -0.88 -12.172 1 96.19 95 LEU A N 1
ATOM 704 C CA . LEU A 1 95 ? 6.82 -0.583 -12.945 1 96.19 95 LEU A CA 1
ATOM 705 C C . LEU A 1 95 ? 5.574 -1.099 -12.234 1 96.19 95 LEU A C 1
ATOM 707 O O . LEU A 1 95 ? 5.418 -2.307 -12.047 1 96.19 95 LEU A O 1
ATOM 711 N N . TYR A 1 96 ? 4.734 -0.188 -11.914 1 93.25 96 TYR A N 1
ATOM 712 C CA . TYR A 1 96 ? 3.492 -0.519 -11.234 1 93.25 96 TYR A CA 1
ATOM 713 C C . TYR A 1 96 ? 2.379 -0.812 -12.234 1 93.25 96 TYR A C 1
ATOM 715 O O . TYR A 1 96 ? 2.59 -0.735 -13.445 1 93.25 96 TYR A O 1
ATOM 723 N N . PHE A 1 97 ? 1.204 -1.159 -11.672 1 92.75 97 PHE A N 1
ATOM 724 C CA . PHE A 1 97 ? 0.108 -1.643 -12.5 1 92.75 97 PHE A CA 1
ATOM 725 C C . PHE A 1 97 ? -0.241 -0.627 -13.586 1 92.75 97 PHE A C 1
ATOM 727 O O . PHE A 1 97 ? -0.601 -1.003 -14.703 1 92.75 97 PHE A O 1
ATOM 734 N N . SER A 1 98 ? -0.102 0.663 -13.25 1 88.5 98 SER A N 1
ATOM 735 C CA . SER A 1 98 ? -0.508 1.71 -14.18 1 88.5 98 SER A CA 1
ATOM 736 C C . SER A 1 98 ? 0.55 1.932 -15.258 1 88.5 98 SER A C 1
ATOM 738 O O . SER A 1 98 ? 0.278 2.561 -16.281 1 88.5 98 SER A O 1
ATOM 740 N N . GLN A 1 99 ? 1.714 1.393 -15.047 1 91.69 99 GLN A N 1
ATOM 741 C CA . GLN A 1 99 ? 2.844 1.661 -15.93 1 91.69 99 GLN A CA 1
ATOM 742 C C . GLN A 1 99 ? 3.221 0.42 -16.734 1 91.69 99 GLN A C 1
ATOM 744 O O . GLN A 1 99 ? 3.91 0.518 -17.75 1 91.69 99 GLN A O 1
ATOM 749 N N . LEU A 1 100 ? 2.877 -0.74 -16.297 1 95.25 100 LEU A N 1
ATOM 750 C CA . LEU A 1 100 ? 3.422 -2.014 -16.75 1 95.25 100 LEU A CA 1
ATOM 751 C C . LEU A 1 100 ? 2.949 -2.332 -18.172 1 95.25 100 LEU A C 1
ATOM 753 O O . LEU A 1 100 ? 3.652 -3.004 -18.922 1 95.25 100 LEU A O 1
ATOM 757 N N . GLY A 1 101 ? 1.758 -1.918 -18.547 1 96.31 101 GLY A N 1
ATOM 758 C CA . GLY A 1 101 ? 1.199 -2.213 -19.859 1 96.31 101 GLY A CA 1
ATOM 759 C C . GLY A 1 101 ? 0.355 -3.475 -19.875 1 96.31 101 GLY A C 1
ATOM 760 O O . GLY A 1 101 ? 0.01 -3.98 -20.953 1 96.31 101 GLY A O 1
ATOM 761 N N . LEU A 1 102 ? 0.015 -4.039 -18.719 1 97.88 102 LEU A N 1
ATOM 762 C CA . LEU A 1 102 ? -0.823 -5.227 -18.609 1 97.88 102 LEU A CA 1
ATOM 763 C C . LEU A 1 102 ? -2.295 -4.848 -18.5 1 97.88 102 LEU A C 1
ATOM 765 O O . LEU A 1 102 ? -2.707 -4.219 -17.516 1 97.88 102 LEU A O 1
ATOM 769 N N . LEU A 1 103 ? -3.045 -5.273 -19.5 1 98.12 103 LEU A N 1
ATOM 770 C CA . LEU A 1 103 ? -4.461 -4.945 -19.578 1 98.12 103 LEU A CA 1
ATOM 771 C C . LEU A 1 103 ? -5.324 -6.172 -19.312 1 98.12 103 LEU A C 1
ATOM 773 O O . LEU A 1 103 ? -5.074 -7.25 -19.859 1 98.12 103 LEU A O 1
ATOM 777 N N . THR A 1 104 ? -6.289 -6.02 -18.453 1 97.44 104 THR A N 1
ATOM 778 C CA . THR A 1 104 ? -7.219 -7.098 -18.141 1 97.44 104 THR A CA 1
ATOM 779 C C . THR A 1 104 ? -8.664 -6.645 -18.344 1 97.44 104 THR A C 1
ATOM 781 O O . THR A 1 104 ? -8.914 -5.469 -18.625 1 97.44 104 THR A O 1
ATOM 784 N N . ASP A 1 105 ? -9.57 -7.594 -18.281 1 95.94 105 ASP A N 1
ATOM 785 C CA . ASP A 1 105 ? -10.984 -7.23 -18.188 1 95.94 105 ASP A CA 1
ATOM 786 C C . ASP A 1 105 ? -11.312 -6.668 -16.797 1 95.94 105 ASP A C 1
ATOM 788 O O . ASP A 1 105 ? -10.414 -6.414 -16 1 95.94 105 ASP A O 1
ATOM 792 N N . SER A 1 106 ? -12.531 -6.422 -16.594 1 94.19 106 SER A N 1
ATOM 793 C CA . SER A 1 106 ? -12.93 -5.758 -15.359 1 94.19 106 SER A CA 1
ATOM 794 C C . SER A 1 106 ? -13.602 -6.73 -14.406 1 94.19 106 SER A C 1
ATOM 796 O O . SER A 1 106 ? -14.531 -6.359 -13.68 1 94.19 106 SER A O 1
ATOM 798 N N . ASN A 1 107 ? -13.195 -8.047 -14.531 1 91 107 ASN A N 1
ATOM 799 C CA . ASN A 1 107 ? -13.672 -9.008 -13.547 1 91 107 ASN A CA 1
ATOM 800 C C . ASN A 1 107 ? -12.898 -8.906 -12.234 1 91 107 ASN A C 1
ATOM 802 O O . ASN A 1 107 ? -11.82 -9.492 -12.094 1 91 107 ASN A O 1
ATOM 806 N N . TYR A 1 108 ? -13.516 -8.234 -11.281 1 89.38 108 TYR A N 1
ATOM 807 C CA . TYR A 1 108 ? -12.82 -7.922 -10.031 1 89.38 108 TYR A CA 1
ATOM 808 C C . TYR A 1 108 ? -12.406 -9.195 -9.305 1 89.38 108 TYR A C 1
ATOM 810 O O . TYR A 1 108 ? -13.156 -10.172 -9.273 1 89.38 108 TYR A O 1
ATOM 818 N N . SER A 1 109 ? -11.258 -9.164 -8.727 1 88.5 109 SER A N 1
ATOM 819 C CA . SER A 1 109 ? -10.672 -10.203 -7.887 1 88.5 109 SER A CA 1
ATOM 820 C C . SER A 1 109 ? -10.312 -11.438 -8.703 1 88.5 109 SER A C 1
ATOM 822 O O . SER A 1 109 ? -9.828 -12.43 -8.156 1 88.5 109 SER A O 1
ATOM 824 N N . ARG A 1 110 ? -10.594 -11.453 -9.992 1 88.38 110 ARG A N 1
ATOM 825 C CA . ARG A 1 110 ? -10.273 -12.539 -10.906 1 88.38 110 ARG A CA 1
ATOM 826 C C . ARG A 1 110 ? -10.094 -12.023 -12.328 1 88.38 110 ARG A C 1
ATOM 828 O O . ARG A 1 110 ? -10.664 -12.562 -13.273 1 88.38 110 ARG A O 1
ATOM 835 N N . ALA A 1 111 ? -9.414 -10.945 -12.414 1 94.31 111 ALA A N 1
ATOM 836 C CA . ALA A 1 111 ? -9.234 -10.297 -13.711 1 94.31 111 ALA A CA 1
ATOM 837 C C . ALA A 1 111 ? -8.461 -11.203 -14.672 1 94.31 111 ALA A C 1
ATOM 839 O O . ALA A 1 111 ? -7.535 -11.906 -14.266 1 94.31 111 ALA A O 1
ATOM 840 N N . ARG A 1 112 ? -8.82 -11.188 -15.922 1 93.81 112 ARG A N 1
ATOM 841 C CA . ARG A 1 112 ? -8.18 -11.992 -16.953 1 93.81 112 ARG A CA 1
ATOM 842 C C . ARG A 1 112 ? -7.387 -11.117 -17.922 1 93.81 112 ARG A C 1
ATOM 844 O O . ARG A 1 112 ? -7.852 -10.047 -18.328 1 93.81 112 ARG A O 1
ATOM 851 N N . ILE A 1 113 ? -6.277 -11.609 -18.312 1 96.94 113 ILE A N 1
ATOM 852 C CA . ILE A 1 113 ? -5.387 -10.852 -19.172 1 96.94 113 ILE A CA 1
ATOM 853 C C . ILE A 1 113 ? -5.996 -10.734 -20.578 1 96.94 113 ILE A C 1
ATOM 855 O O . ILE A 1 113 ? -6.43 -11.727 -21.156 1 96.94 113 ILE A O 1
ATOM 859 N N . GLN A 1 114 ? -6.047 -9.547 -21.094 1 97.62 114 GLN A N 1
ATOM 860 C CA . GLN A 1 114 ? -6.504 -9.297 -22.453 1 97.62 114 GLN A CA 1
ATOM 861 C C . GLN A 1 114 ? -5.332 -8.961 -23.375 1 97.62 114 GLN A C 1
ATOM 863 O O . GLN A 1 114 ? -5.273 -9.438 -24.516 1 97.62 114 GLN A O 1
ATOM 868 N N . GLU A 1 115 ? -4.465 -8.195 -22.891 1 97.44 115 GLU A N 1
ATOM 869 C CA . GLU A 1 115 ? -3.314 -7.73 -23.672 1 97.44 115 GLU A CA 1
ATOM 870 C C . GLU A 1 115 ? -2.154 -7.348 -22.766 1 97.44 115 GLU A C 1
ATOM 872 O O . GLU A 1 115 ? -2.363 -6.949 -21.609 1 97.44 115 GLU A O 1
ATOM 877 N N . PHE A 1 116 ? -0.959 -7.512 -23.359 1 98.06 116 PHE A N 1
ATOM 878 C CA . PHE A 1 116 ? 0.237 -7.055 -22.656 1 98.06 116 PHE A CA 1
ATOM 879 C C . PHE A 1 116 ? 1.163 -6.305 -23.609 1 98.06 116 PHE A C 1
ATOM 881 O O . PHE A 1 116 ? 1.816 -6.914 -24.453 1 98.06 116 PHE A O 1
ATOM 888 N N . ASP A 1 117 ? 1.204 -4.969 -23.484 1 98.06 117 ASP A N 1
ATOM 889 C CA . ASP A 1 117 ? 2.158 -4.137 -24.203 1 98.06 117 ASP A CA 1
ATOM 890 C C . ASP A 1 117 ? 3.529 -4.16 -23.531 1 98.06 117 ASP A C 1
ATOM 892 O O . ASP A 1 117 ? 3.709 -3.592 -22.453 1 98.06 117 ASP A O 1
ATOM 896 N N . PRO A 1 118 ? 4.504 -4.742 -24.156 1 97.62 118 PRO A N 1
ATOM 897 C CA . PRO A 1 118 ? 5.809 -4.902 -23.516 1 97.62 118 PRO A CA 1
ATOM 898 C C . PRO A 1 118 ? 6.66 -3.635 -23.594 1 97.62 118 PRO A C 1
ATOM 900 O O . PRO A 1 118 ? 7.75 -3.586 -23.016 1 97.62 118 PRO A O 1
ATOM 903 N N . THR A 1 119 ? 6.223 -2.578 -24.203 1 97.88 119 THR A N 1
ATOM 904 C CA . THR A 1 119 ? 7.023 -1.391 -24.5 1 97.88 119 THR A CA 1
ATOM 905 C C . THR A 1 119 ? 7.539 -0.763 -23.203 1 97.88 119 THR A C 1
ATOM 907 O O . THR A 1 119 ? 8.727 -0.458 -23.094 1 97.88 119 THR A O 1
ATOM 910 N N . PRO A 1 120 ? 6.68 -0.622 -22.203 1 96.75 120 PRO A N 1
ATOM 911 C CA . PRO A 1 120 ? 7.199 -0.023 -20.969 1 96.75 120 PRO A CA 1
ATOM 912 C C . PRO A 1 120 ? 8.328 -0.84 -20.344 1 96.75 120 PRO A C 1
ATOM 914 O O . PRO A 1 120 ? 9.32 -0.273 -19.875 1 96.75 120 PRO A O 1
ATOM 917 N N . LEU A 1 121 ? 8.188 -2.092 -20.359 1 97.5 121 LEU A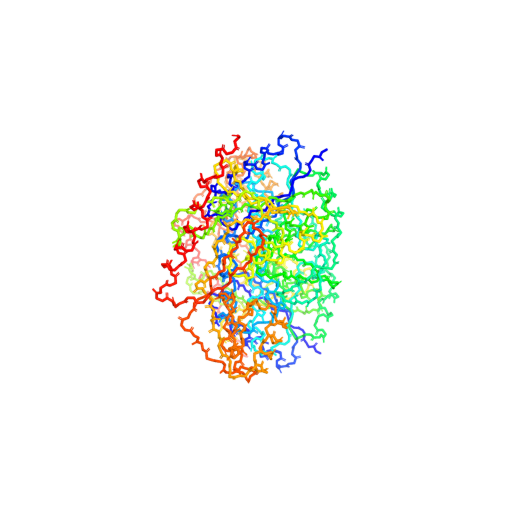 N 1
ATOM 918 C CA . LEU A 1 121 ? 9.195 -2.977 -19.797 1 97.5 121 LEU A CA 1
ATOM 919 C C . LEU A 1 121 ? 10.5 -2.889 -20.578 1 97.5 121 LEU A C 1
ATOM 921 O O . LEU A 1 121 ? 11.578 -2.764 -20 1 97.5 121 LEU A O 1
ATOM 925 N N . ARG A 1 122 ? 10.406 -2.939 -21.891 1 97.62 122 ARG A N 1
ATOM 926 C CA . ARG A 1 122 ? 11.578 -2.865 -22.75 1 97.62 122 ARG A CA 1
ATOM 927 C C . ARG A 1 122 ? 12.297 -1.531 -22.578 1 97.62 122 ARG A C 1
ATOM 929 O O . ARG A 1 122 ? 13.523 -1.492 -22.469 1 97.62 122 ARG A O 1
ATOM 936 N N . THR A 1 123 ? 11.508 -0.499 -22.547 1 97.38 123 THR A N 1
ATOM 937 C CA . THR A 1 123 ? 12.078 0.834 -22.375 1 97.38 123 THR A CA 1
ATOM 938 C C . THR A 1 123 ? 12.805 0.953 -21.047 1 97.38 123 THR A C 1
ATOM 940 O O . THR A 1 123 ? 13.914 1.478 -20.984 1 97.38 123 THR A O 1
ATOM 943 N N . ALA A 1 124 ? 12.219 0.445 -20.016 1 97.06 124 ALA A N 1
ATOM 944 C CA . ALA A 1 124 ? 12.836 0.5 -18.688 1 97.06 124 ALA A CA 1
ATOM 945 C C . ALA A 1 124 ? 14.133 -0.312 -18.656 1 97.06 124 ALA A C 1
ATOM 947 O O . ALA A 1 124 ? 15.117 0.109 -18.047 1 97.06 124 ALA A O 1
ATOM 948 N N . LEU A 1 125 ? 14.117 -1.426 -19.312 1 97.75 125 LEU A N 1
ATOM 949 C CA . LEU A 1 125 ? 15.266 -2.322 -19.297 1 97.75 125 LEU A CA 1
ATOM 950 C C . LEU A 1 125 ? 16.406 -1.767 -20.141 1 97.75 125 LEU A C 1
ATOM 952 O O . LEU A 1 125 ? 17.547 -2.234 -20.031 1 97.75 125 LEU A O 1
ATOM 956 N N . GLU A 1 126 ? 16.125 -0.763 -20.953 1 96.75 126 GLU A N 1
ATOM 957 C CA . GLU A 1 126 ? 17.172 -0.098 -21.703 1 96.75 126 GLU A CA 1
ATOM 958 C C . GLU A 1 126 ? 18.078 0.732 -20.797 1 96.75 126 GLU A C 1
ATOM 960 O O . GLU A 1 126 ? 19.281 0.814 -21 1 96.75 126 GLU A O 1
ATOM 965 N N . THR A 1 127 ? 17.469 1.281 -19.781 1 96.31 127 THR A N 1
ATOM 966 C CA . THR A 1 127 ? 18.219 2.227 -18.953 1 96.31 127 THR A CA 1
ATOM 967 C C . THR A 1 127 ? 18.469 1.662 -17.562 1 96.31 127 THR A C 1
ATOM 969 O O . THR A 1 127 ? 19.234 2.225 -16.781 1 96.31 127 THR A O 1
ATOM 972 N N . HIS A 1 128 ? 17.828 0.542 -17.234 1 98.12 128 HIS A N 1
ATOM 973 C CA . HIS A 1 128 ? 18 -0.1 -15.938 1 98.12 128 HIS A CA 1
ATOM 974 C C . HIS A 1 128 ? 18.391 -1.563 -16.094 1 98.12 128 HIS A C 1
ATOM 976 O O . HIS A 1 128 ? 18.109 -2.182 -17.125 1 98.12 128 HIS A O 1
ATOM 982 N N . ASP A 1 129 ? 19.031 -2.055 -15.094 1 98.5 129 ASP A N 1
ATOM 983 C CA . ASP A 1 129 ? 19.453 -3.449 -15.109 1 98.5 129 ASP A CA 1
ATOM 984 C C . ASP A 1 129 ? 18.359 -4.367 -14.586 1 98.5 129 ASP A C 1
ATOM 986 O O . ASP A 1 129 ? 18.281 -5.539 -14.969 1 98.5 129 ASP A O 1
ATOM 990 N N . VAL A 1 130 ? 17.594 -3.871 -13.695 1 98.75 130 VAL A N 1
ATOM 991 C CA . VAL A 1 130 ? 16.516 -4.641 -13.086 1 98.75 130 VAL A CA 1
ATOM 992 C C . VAL A 1 130 ? 15.227 -3.818 -13.086 1 98.75 130 VAL A C 1
ATOM 994 O O . VAL A 1 130 ? 15.234 -2.633 -12.75 1 98.75 130 VAL A O 1
ATOM 997 N N . VAL A 1 131 ? 14.148 -4.41 -13.508 1 98.69 131 VAL A N 1
ATOM 998 C CA . VAL A 1 131 ? 12.812 -3.84 -13.359 1 98.69 131 VAL A CA 1
ATOM 999 C C . VAL A 1 131 ? 11.984 -4.715 -12.414 1 98.69 131 VAL A C 1
ATOM 1001 O O . VAL A 1 131 ? 11.727 -5.883 -12.711 1 98.69 131 VAL A O 1
ATOM 1004 N N . VAL A 1 132 ? 11.602 -4.141 -11.305 1 98.69 132 VAL A N 1
ATOM 1005 C CA . VAL A 1 132 ? 10.766 -4.84 -10.336 1 98.69 132 VAL A CA 1
ATOM 1006 C C . VAL A 1 132 ? 9.297 -4.668 -10.703 1 98.69 132 VAL A C 1
ATOM 1008 O O . VAL A 1 132 ? 8.852 -3.561 -11.008 1 98.69 132 VAL A O 1
ATOM 1011 N N . VAL A 1 133 ? 8.57 -5.754 -10.68 1 98.5 133 VAL A N 1
ATOM 1012 C CA . VAL A 1 133 ? 7.141 -5.777 -10.992 1 98.5 133 VAL A CA 1
ATOM 1013 C C . VAL A 1 133 ? 6.367 -6.383 -9.82 1 98.5 133 VAL A C 1
ATOM 1015 O O . VAL A 1 133 ? 6.484 -7.578 -9.547 1 98.5 133 VAL A O 1
ATOM 1018 N N . PRO A 1 134 ? 5.547 -5.547 -9.125 1 98.06 134 PRO A N 1
ATOM 1019 C CA . PRO A 1 134 ? 4.648 -6.164 -8.148 1 98.06 134 PRO A CA 1
ATOM 1020 C C . PRO A 1 134 ? 3.684 -7.16 -8.789 1 98.06 134 PRO A C 1
ATOM 1022 O O . PRO A 1 134 ? 3.035 -6.844 -9.789 1 98.06 134 PRO A O 1
ATOM 1025 N N . GLY A 1 135 ? 3.531 -8.297 -8.242 1 97.38 135 GLY A N 1
ATOM 1026 C CA . GLY A 1 135 ? 2.789 -9.391 -8.844 1 97.38 135 GLY A CA 1
ATOM 1027 C C . GLY A 1 135 ? 1.286 -9.227 -8.742 1 97.38 135 GLY A C 1
ATOM 1028 O O . GLY A 1 135 ? 0.787 -8.648 -7.773 1 97.38 135 GLY A O 1
ATOM 1029 N N . GLY A 1 136 ? 0.549 -9.742 -9.727 1 96.38 136 GLY A N 1
ATOM 1030 C CA . GLY A 1 136 ? -0.889 -9.961 -9.68 1 96.38 136 GLY A CA 1
ATOM 1031 C C . GLY A 1 136 ? -1.689 -8.703 -9.977 1 96.38 136 GLY A C 1
ATOM 1032 O O . GLY A 1 136 ? -2.912 -8.688 -9.812 1 96.38 136 GLY A O 1
ATOM 1033 N N . GLN A 1 137 ? -1.047 -7.652 -10.375 1 96.44 137 GLN A N 1
ATOM 1034 C CA . GLN A 1 137 ? -1.765 -6.395 -10.57 1 96.44 137 GLN A CA 1
ATOM 1035 C C . GLN A 1 137 ? -1.766 -5.984 -12.039 1 96.44 137 GLN A C 1
ATOM 1037 O O . GLN A 1 137 ? -0.806 -6.254 -12.766 1 96.44 137 GLN A O 1
ATOM 1042 N N . ALA A 1 138 ? -2.838 -5.355 -12.438 1 97.31 138 ALA A N 1
ATOM 1043 C CA . ALA A 1 138 ? -3.043 -4.875 -13.805 1 97.31 138 ALA A CA 1
ATOM 1044 C C . ALA A 1 138 ? -4.027 -3.707 -13.828 1 97.31 138 ALA A C 1
ATOM 1046 O O . ALA A 1 138 ? -4.426 -3.199 -12.781 1 97.31 138 ALA A O 1
ATOM 1047 N N . ARG A 1 139 ? -4.254 -3.227 -15.023 1 95 139 ARG A N 1
ATOM 1048 C CA . ARG A 1 139 ? -5.273 -2.195 -15.188 1 95 139 ARG A CA 1
ATOM 1049 C C . ARG A 1 139 ? -6.328 -2.631 -16.203 1 95 139 ARG A C 1
ATOM 1051 O O . ARG A 1 139 ? -6.055 -3.453 -17.078 1 95 139 ARG A O 1
ATOM 1058 N N . ASN A 1 140 ? -7.504 -2.096 -16.031 1 95.38 140 ASN A N 1
ATOM 1059 C CA . ASN A 1 140 ? -8.508 -2.283 -17.078 1 95.38 140 ASN A CA 1
ATOM 1060 C C . ASN A 1 140 ? -8.516 -1.112 -18.062 1 95.38 140 ASN A C 1
ATOM 1062 O O . ASN A 1 140 ? -7.66 -0.232 -18 1 95.38 140 ASN A O 1
ATOM 1066 N N . ALA A 1 141 ? -9.445 -1.131 -19.016 1 93.56 141 ALA A N 1
ATOM 1067 C CA . ALA A 1 141 ? -9.516 -0.134 -20.094 1 93.56 141 ALA A CA 1
ATOM 1068 C C . ALA A 1 141 ? -9.758 1.261 -19.516 1 93.56 141 ALA A C 1
ATOM 1070 O O . ALA A 1 141 ? -9.336 2.26 -20.109 1 93.56 141 ALA A O 1
ATOM 1071 N N . GLN A 1 142 ? -10.367 1.358 -18.359 1 88 142 GLN A N 1
ATOM 1072 C CA . GLN A 1 142 ? -10.68 2.633 -17.734 1 88 142 GLN A CA 1
ATOM 1073 C C . GLN A 1 142 ? -9.523 3.121 -16.859 1 88 142 GLN A C 1
ATOM 1075 O O . GLN A 1 142 ? -9.602 4.195 -16.266 1 88 142 GLN A O 1
ATOM 1080 N N . GLY A 1 143 ? -8.484 2.301 -16.734 1 87.81 143 GLY A N 1
ATOM 1081 C CA . GLY A 1 143 ? -7.309 2.707 -15.984 1 87.81 143 GLY A CA 1
ATOM 1082 C C . GLY A 1 143 ? -7.387 2.336 -14.516 1 87.81 143 GLY A C 1
ATOM 1083 O O . GLY A 1 143 ? -6.527 2.73 -13.719 1 87.81 143 GLY A O 1
ATOM 1084 N N . GLN A 1 144 ? -8.359 1.56 -14.164 1 90.75 144 GLN A N 1
ATOM 1085 C CA . GLN A 1 144 ? -8.531 1.141 -12.781 1 90.75 144 GLN A CA 1
ATOM 1086 C C . GLN A 1 144 ? -7.617 -0.035 -12.445 1 90.75 144 GLN A C 1
ATOM 1088 O O . GLN A 1 144 ? -7.34 -0.877 -13.297 1 90.75 144 GLN A O 1
ATOM 1093 N N . GLN A 1 145 ? -7.219 -0.036 -11.211 1 94.25 145 GLN A N 1
ATOM 1094 C CA . GLN A 1 145 ? -6.406 -1.155 -10.742 1 94.25 145 GLN A CA 1
ATOM 1095 C C . GLN A 1 145 ? -7.23 -2.439 -10.672 1 94.25 145 GLN A C 1
ATOM 1097 O O . GLN A 1 145 ? -8.359 -2.432 -10.18 1 94.25 145 GLN A O 1
ATOM 1102 N N . MET A 1 146 ? -6.707 -3.498 -11.211 1 95.75 146 MET A N 1
ATOM 1103 C CA . MET A 1 146 ? -7.309 -4.828 -11.172 1 95.75 146 MET A CA 1
ATOM 1104 C C . MET A 1 146 ? -6.391 -5.82 -10.461 1 95.75 146 MET A C 1
ATOM 1106 O O . MET A 1 146 ? -5.176 -5.613 -10.398 1 95.75 146 MET A O 1
ATOM 1110 N N . TRP A 1 147 ? -6.961 -6.805 -9.914 1 96.25 147 TRP A N 1
ATOM 1111 C CA . TRP A 1 147 ? -6.238 -7.918 -9.297 1 96.25 147 TRP A CA 1
ATOM 1112 C C . TRP A 1 147 ? -6.602 -9.234 -9.977 1 96.25 147 TRP A C 1
ATOM 1114 O O . TRP A 1 147 ? -7.781 -9.516 -10.211 1 96.25 147 TRP A O 1
ATOM 1124 N N . MET A 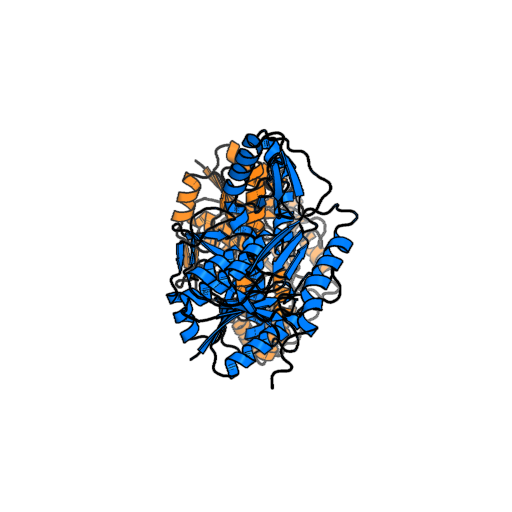1 148 ? -5.648 -9.969 -10.281 1 94.56 148 MET A N 1
ATOM 1125 C CA . MET A 1 148 ? -5.891 -11.18 -11.062 1 94.56 148 MET A CA 1
ATOM 1126 C C . MET A 1 148 ? -6.152 -12.375 -10.156 1 94.56 148 MET A C 1
ATOM 1128 O O . MET A 1 148 ? -6.285 -13.508 -10.625 1 94.56 148 MET A O 1
ATOM 1132 N N . GLY A 1 149 ? -6.164 -12.172 -8.875 1 88.31 149 GLY A N 1
ATOM 1133 C CA . GLY A 1 149 ? -6.594 -13.195 -7.945 1 88.31 149 GLY A CA 1
ATOM 1134 C C . GLY A 1 149 ? -5.449 -13.797 -7.148 1 88.31 149 GLY A C 1
ATOM 1135 O O . GLY A 1 149 ? -4.301 -13.359 -7.277 1 88.31 149 GLY A O 1
ATOM 1136 N N . LYS A 1 150 ? -5.785 -14.789 -6.371 1 79.75 150 LYS A N 1
ATOM 1137 C CA . LYS A 1 150 ? -4.801 -15.477 -5.535 1 79.75 150 LYS A CA 1
ATOM 1138 C C . LYS A 1 150 ? -3.756 -16.188 -6.391 1 79.75 150 LYS A C 1
ATOM 1140 O O . LYS A 1 150 ? -4.086 -16.797 -7.41 1 79.75 150 LYS A O 1
ATOM 1145 N N . ASN A 1 151 ? -2.506 -16.172 -6.055 1 79.38 151 ASN A N 1
ATOM 1146 C CA . ASN A 1 151 ? -1.359 -16.797 -6.707 1 79.38 151 ASN A CA 1
ATOM 1147 C C . ASN A 1 151 ? -1.1 -16.188 -8.086 1 79.38 151 ASN A C 1
ATOM 1149 O O . ASN A 1 151 ? -0.464 -16.812 -8.93 1 79.38 151 ASN A O 1
ATOM 1153 N N . SER A 1 152 ? -1.57 -15.016 -8.234 1 91.25 152 SER A N 1
ATOM 1154 C CA . SER A 1 152 ? -1.467 -14.422 -9.57 1 91.25 152 SER A CA 1
ATOM 1155 C C . SER A 1 152 ? -0.081 -13.828 -9.797 1 91.25 152 SER A C 1
ATOM 1157 O O . SER A 1 152 ? 0.243 -13.414 -10.914 1 91.25 152 SER A O 1
ATOM 1159 N N . SER A 1 153 ? 0.738 -13.859 -8.789 1 95 153 SER A N 1
ATOM 1160 C CA . SER A 1 153 ? 2.105 -13.398 -9.008 1 95 153 SER A CA 1
ATOM 1161 C C . SER A 1 153 ? 2.842 -14.312 -9.984 1 95 153 SER A C 1
ATOM 1163 O O . SER A 1 153 ? 3.637 -13.836 -10.805 1 95 153 SER A O 1
ATOM 1165 N N . ASP A 1 154 ? 2.596 -15.594 -9.969 1 95.5 154 ASP A N 1
ATOM 1166 C CA . ASP A 1 154 ? 3.162 -16.516 -10.945 1 95.5 154 ASP A CA 1
ATOM 1167 C C . ASP A 1 154 ? 2.682 -16.188 -12.359 1 95.5 154 ASP A C 1
ATOM 1169 O O . ASP A 1 154 ? 3.471 -16.203 -13.305 1 95.5 154 ASP A O 1
ATOM 1173 N N . LEU A 1 155 ? 1.409 -15.938 -12.406 1 96.5 155 LEU A N 1
ATOM 1174 C CA . LEU A 1 155 ? 0.839 -15.562 -13.695 1 96.5 155 LEU A CA 1
ATOM 1175 C C . LEU A 1 155 ? 1.52 -14.312 -14.242 1 96.5 155 LEU A C 1
ATOM 1177 O O . LEU A 1 155 ? 1.811 -14.234 -15.445 1 96.5 155 LEU A O 1
ATOM 1181 N N . SER A 1 156 ? 1.767 -13.336 -13.367 1 98.19 156 SER A N 1
ATOM 1182 C CA . SER A 1 156 ? 2.473 -12.133 -13.781 1 98.19 156 SER A CA 1
ATOM 1183 C C . SER A 1 156 ? 3.84 -12.469 -14.367 1 98.19 156 SER A C 1
ATOM 1185 O O . SER A 1 156 ? 4.238 -11.898 -15.391 1 98.19 156 SER A O 1
ATOM 1187 N N . ALA A 1 157 ? 4.551 -13.367 -13.742 1 98.25 157 ALA A N 1
ATOM 1188 C CA . ALA A 1 157 ? 5.883 -13.734 -14.211 1 98.25 157 ALA A CA 1
ATOM 1189 C C . ALA A 1 157 ? 5.816 -14.367 -15.594 1 98.25 157 ALA A C 1
ATOM 1191 O O . ALA A 1 157 ? 6.598 -14.016 -16.484 1 98.25 157 ALA A O 1
ATOM 1192 N N . VAL A 1 158 ? 4.91 -15.273 -15.781 1 98.19 158 VAL A N 1
ATOM 1193 C CA . VAL A 1 158 ? 4.742 -15.93 -17.078 1 98.19 158 VAL A CA 1
ATOM 1194 C C . VAL A 1 158 ? 4.352 -14.906 -18.141 1 98.19 158 VAL A C 1
ATOM 1196 O O . VAL A 1 158 ? 4.871 -14.922 -19.25 1 98.19 158 VAL A O 1
ATOM 1199 N N . ALA A 1 159 ? 3.455 -14.016 -17.781 1 98.38 159 ALA A N 1
ATOM 1200 C CA . ALA A 1 159 ? 2.996 -12.984 -18.703 1 98.38 159 ALA A CA 1
ATOM 1201 C C . ALA A 1 159 ? 4.141 -12.062 -19.109 1 98.38 159 ALA A C 1
ATOM 1203 O O . ALA A 1 159 ? 4.258 -11.68 -20.281 1 98.38 159 ALA A O 1
ATOM 1204 N N . VAL A 1 160 ? 4.961 -11.695 -18.156 1 98.69 160 VAL A N 1
ATOM 1205 C CA . VAL A 1 160 ? 6.121 -10.859 -18.422 1 98.69 160 VAL A CA 1
ATOM 1206 C C . VAL A 1 160 ? 7.062 -11.57 -19.391 1 98.69 160 VAL A C 1
ATOM 1208 O O . VAL A 1 160 ? 7.527 -10.977 -20.375 1 98.69 160 VAL A O 1
ATOM 1211 N N . ALA A 1 161 ? 7.336 -12.836 -19.141 1 98.56 161 ALA A N 1
ATOM 1212 C CA . ALA A 1 161 ? 8.203 -13.617 -20.031 1 98.56 161 ALA A CA 1
ATOM 1213 C C . ALA A 1 161 ? 7.629 -13.672 -21.438 1 98.56 161 ALA A C 1
ATOM 1215 O O . ALA A 1 161 ? 8.352 -13.438 -22.406 1 98.56 161 ALA A O 1
ATOM 1216 N N . ALA A 1 162 ? 6.379 -13.953 -21.531 1 98.31 162 ALA A N 1
ATOM 1217 C CA . ALA A 1 162 ? 5.711 -14.031 -22.828 1 98.31 162 ALA A CA 1
ATOM 1218 C C . ALA A 1 162 ? 5.801 -12.695 -23.578 1 98.31 162 ALA A C 1
ATOM 1220 O O . ALA A 1 162 ? 6.121 -12.664 -24.766 1 98.31 162 ALA A O 1
ATOM 1221 N N . ALA A 1 163 ? 5.516 -11.617 -22.891 1 98 163 ALA A N 1
ATOM 1222 C CA . ALA A 1 163 ? 5.512 -10.281 -23.484 1 98 163 ALA A CA 1
ATOM 1223 C C . ALA A 1 163 ? 6.902 -9.906 -23.984 1 98 163 ALA A C 1
ATOM 1225 O O . ALA A 1 163 ? 7.031 -9.242 -25.016 1 98 163 ALA A O 1
ATOM 1226 N N . LEU A 1 164 ? 7.926 -10.344 -23.266 1 97.81 164 LEU A N 1
ATOM 1227 C CA . LEU A 1 164 ? 9.297 -9.984 -23.609 1 97.81 164 LEU A CA 1
ATOM 1228 C C . LEU A 1 164 ? 9.875 -10.969 -24.609 1 97.81 164 LEU A C 1
ATOM 1230 O O . LEU A 1 164 ? 10.977 -10.758 -25.141 1 97.81 164 LEU A O 1
ATOM 1234 N N . GLY A 1 165 ? 9.219 -12.016 -24.875 1 97 165 GLY A N 1
ATOM 1235 C CA . GLY A 1 165 ? 9.695 -13.023 -25.797 1 97 165 GLY A CA 1
ATOM 1236 C C . GLY A 1 165 ? 10.82 -13.875 -25.219 1 97 165 GLY A C 1
ATOM 1237 O O . GLY A 1 165 ? 11.727 -14.281 -25.953 1 97 165 GLY A O 1
ATOM 1238 N N . VAL A 1 166 ? 10.82 -14 -23.953 1 96.5 166 VAL A N 1
ATOM 1239 C CA . VAL A 1 166 ? 11.797 -14.844 -23.266 1 96.5 166 VAL A CA 1
ATOM 1240 C C . VAL A 1 166 ? 11.281 -16.266 -23.172 1 96.5 166 VAL A C 1
ATOM 1242 O O . VAL A 1 166 ? 10.086 -16.5 -22.969 1 96.5 166 VAL A O 1
ATOM 1245 N N . LYS A 1 167 ? 12.148 -17.234 -23.203 1 94.94 167 LYS A N 1
ATOM 1246 C CA . LYS A 1 167 ? 11.781 -18.641 -23.344 1 94.94 167 LYS A CA 1
ATOM 1247 C C . LYS A 1 167 ? 11.305 -19.219 -22.016 1 94.94 167 LYS A C 1
ATOM 1249 O O . LYS A 1 167 ? 10.508 -20.172 -22 1 94.94 167 LYS A O 1
ATOM 1254 N N . ASP A 1 168 ? 11.844 -18.688 -20.953 1 96.44 168 ASP A N 1
ATOM 1255 C CA . ASP A 1 168 ? 11.477 -19.297 -19.672 1 96.44 168 ASP A CA 1
ATOM 1256 C C . ASP A 1 168 ? 11.391 -18.234 -18.578 1 96.44 168 ASP A C 1
ATOM 1258 O O . ASP A 1 168 ? 11.812 -17.094 -18.766 1 96.44 168 ASP A O 1
ATOM 1262 N N . CYS A 1 169 ? 10.656 -18.562 -17.562 1 96.62 169 CYS A N 1
ATOM 1263 C CA . CYS A 1 169 ? 10.656 -17.781 -16.328 1 96.62 169 CYS A CA 1
ATOM 1264 C C . CYS A 1 169 ? 10.969 -18.672 -15.125 1 96.62 169 CYS A C 1
ATOM 1266 O O . CYS A 1 169 ? 10.562 -19.844 -15.094 1 96.62 169 CYS A O 1
ATOM 1268 N N . GLU A 1 170 ? 11.711 -18.156 -14.227 1 96.06 170 GLU A N 1
ATOM 1269 C CA . GLU A 1 170 ? 12.062 -18.875 -13.008 1 96.06 170 GLU A CA 1
ATOM 1270 C C . GLU A 1 170 ? 11.195 -18.438 -11.836 1 96.06 170 GLU A C 1
ATOM 1272 O O . GLU A 1 170 ? 11.031 -17.25 -11.594 1 96.06 170 GLU A O 1
ATOM 1277 N N . ILE A 1 171 ? 10.625 -19.422 -11.164 1 95.62 171 ILE A N 1
ATOM 1278 C CA . ILE A 1 171 ? 9.805 -19.156 -9.984 1 95.62 171 ILE A CA 1
ATOM 1279 C C . ILE A 1 171 ? 10.5 -19.703 -8.742 1 95.62 171 ILE A C 1
ATOM 1281 O O . ILE A 1 171 ? 10.68 -20.906 -8.602 1 95.62 171 ILE A O 1
ATOM 1285 N N . TYR A 1 172 ? 10.828 -18.797 -7.836 1 94.25 172 TYR A N 1
ATOM 1286 C CA . TYR A 1 172 ? 11.539 -19.156 -6.617 1 94.25 172 TYR A CA 1
ATOM 1287 C C . TYR A 1 172 ? 10.586 -19.234 -5.434 1 94.25 172 TYR A C 1
ATOM 1289 O O . TYR A 1 172 ? 9.859 -18.281 -5.145 1 94.25 172 TYR A O 1
ATOM 1297 N N . SER A 1 173 ? 10.578 -20.344 -4.727 1 89.81 173 SER A N 1
ATOM 1298 C CA . SER A 1 173 ? 9.742 -20.578 -3.555 1 89.81 173 SER A CA 1
ATOM 1299 C C . SER A 1 173 ? 10.508 -21.344 -2.477 1 89.81 173 SER A C 1
ATOM 1301 O O . SER A 1 173 ? 11.727 -21.516 -2.568 1 89.81 173 SER A O 1
ATOM 1303 N N . ASP A 1 174 ? 9.812 -21.734 -1.414 1 85.94 174 ASP A N 1
ATOM 1304 C CA . ASP A 1 174 ? 10.461 -22.391 -0.285 1 85.94 174 ASP A CA 1
ATOM 1305 C C . ASP A 1 174 ? 10.617 -23.891 -0.548 1 85.94 174 ASP A C 1
ATOM 1307 O O . ASP A 1 174 ? 11.008 -24.641 0.345 1 85.94 174 ASP A O 1
ATOM 1311 N N . VAL A 1 175 ? 10.359 -24.328 -1.748 1 83.12 175 VAL A N 1
ATOM 1312 C CA . VAL A 1 175 ? 10.602 -25.703 -2.172 1 83.12 175 VAL A CA 1
ATOM 1313 C C . VAL A 1 175 ? 11.484 -25.703 -3.418 1 83.12 175 VAL A C 1
ATOM 1315 O O . VAL A 1 175 ? 11.391 -24.812 -4.262 1 83.12 175 VAL A O 1
ATOM 1318 N N . CYS A 1 176 ? 12.312 -26.688 -3.549 1 85.25 176 CYS A N 1
ATOM 1319 C CA . CYS A 1 176 ? 13.305 -26.688 -4.617 1 85.25 176 CYS A CA 1
ATOM 1320 C C . CYS A 1 176 ? 12.703 -27.203 -5.918 1 85.25 176 CYS A C 1
ATOM 1322 O O . CYS A 1 176 ? 13.398 -27.281 -6.938 1 85.25 176 CYS A O 1
ATOM 1324 N N . GLY A 1 177 ? 11.516 -27.516 -5.957 1 89.19 177 GLY A N 1
ATOM 1325 C CA . GLY A 1 177 ? 10.828 -28.031 -7.133 1 89.19 177 GLY A CA 1
ATOM 1326 C C . GLY A 1 177 ? 9.578 -28.828 -6.801 1 89.19 177 GLY A C 1
ATOM 1327 O O . GLY A 1 177 ? 9 -28.656 -5.723 1 89.19 177 GLY A O 1
ATOM 1328 N N . VAL A 1 178 ? 9.18 -29.547 -7.746 1 91.94 178 VAL A N 1
ATOM 1329 C CA . VAL A 1 178 ? 7.996 -30.391 -7.57 1 91.94 178 VAL A CA 1
ATOM 1330 C C . VAL A 1 178 ? 8.43 -31.812 -7.227 1 91.94 178 VAL A C 1
ATOM 1332 O O . VAL A 1 178 ? 9.258 -32.406 -7.922 1 91.94 178 VAL A O 1
ATOM 1335 N N . TYR A 1 179 ? 7.82 -32.312 -6.188 1 92.12 179 TYR A N 1
ATOM 1336 C CA . TYR A 1 179 ? 8.141 -33.656 -5.77 1 92.12 179 TYR A CA 1
ATOM 1337 C C . TYR A 1 179 ? 7.078 -34.656 -6.246 1 92.12 179 TYR A C 1
ATOM 1339 O O . TYR A 1 179 ? 5.98 -34.25 -6.645 1 92.12 179 TYR A O 1
ATOM 1347 N N . SER A 1 180 ? 7.504 -35.906 -6.16 1 94.06 180 SER A N 1
ATOM 1348 C CA . SER A 1 180 ? 6.625 -36.969 -6.613 1 94.06 180 SER A CA 1
ATOM 1349 C C . SER A 1 180 ? 5.383 -37.062 -5.734 1 94.06 180 SER A C 1
ATOM 1351 O O . SER A 1 180 ? 4.402 -37.719 -6.105 1 94.06 180 SER A O 1
ATOM 1353 N N . SER A 1 181 ? 5.43 -36.5 -4.629 1 94.19 181 SER A N 1
ATOM 1354 C CA . SER A 1 181 ? 4.312 -36.25 -3.717 1 94.19 181 SER A CA 1
ATOM 1355 C C . SER A 1 181 ? 4.684 -35.25 -2.633 1 94.19 181 SER A C 1
ATOM 1357 O O . SER A 1 181 ? 5.809 -34.75 -2.596 1 94.19 181 SER A O 1
ATOM 1359 N N . ASP A 1 182 ? 3.727 -34.906 -1.82 1 90.88 182 ASP A N 1
ATOM 1360 C CA . ASP A 1 182 ? 4.023 -34 -0.699 1 90.88 182 ASP A CA 1
ATOM 1361 C C . ASP A 1 182 ? 4.918 -34.688 0.326 1 90.88 182 ASP A C 1
ATOM 1363 O O . ASP A 1 182 ? 4.488 -35.625 1.005 1 90.88 182 ASP A O 1
ATOM 1367 N N . PRO A 1 183 ? 6.059 -34.188 0.504 1 89.25 183 PRO A N 1
ATOM 1368 C CA . PRO A 1 183 ? 7.008 -34.875 1.396 1 89.25 183 PRO A CA 1
ATOM 1369 C C . PRO A 1 183 ? 6.57 -34.844 2.857 1 89.25 183 PRO A C 1
ATOM 1371 O O . PRO A 1 183 ? 7.098 -35.594 3.682 1 89.25 183 PRO A O 1
ATOM 1374 N N . ASN A 1 184 ? 5.703 -33.969 3.186 1 88.25 184 ASN A N 1
ATOM 1375 C CA . ASN A 1 184 ? 5.184 -33.875 4.547 1 88.25 184 ASN A CA 1
ATOM 1376 C C . ASN A 1 184 ? 4.145 -34.969 4.805 1 88.25 184 ASN A C 1
ATOM 1378 O O . ASN A 1 184 ? 3.805 -35.25 5.957 1 88.25 184 ASN A O 1
ATOM 1382 N N . GLN A 1 185 ? 3.688 -35.531 3.781 1 90.25 185 GLN A N 1
ATOM 1383 C CA . GLN A 1 185 ? 2.615 -36.5 3.889 1 90.25 185 GLN A CA 1
ATOM 1384 C C . GLN A 1 185 ? 3.115 -37.906 3.539 1 90.25 185 GLN A C 1
ATOM 1386 O O . GLN A 1 185 ? 2.625 -38.906 4.078 1 90.25 185 GLN A O 1
ATOM 1391 N N . ILE A 1 186 ? 3.953 -37.938 2.57 1 93.25 186 ILE A N 1
ATOM 1392 C CA . ILE A 1 186 ? 4.402 -39.188 2.006 1 93.25 186 ILE A CA 1
ATOM 1393 C C . ILE A 1 186 ? 5.918 -39.312 2.139 1 93.25 186 ILE A C 1
ATOM 1395 O O . ILE A 1 186 ? 6.645 -38.344 1.883 1 93.25 186 ILE A O 1
ATOM 1399 N N . SER A 1 187 ? 6.359 -40.469 2.572 1 94 187 SER A N 1
ATOM 1400 C CA . SER A 1 187 ? 7.793 -40.719 2.674 1 94 187 SER A CA 1
ATOM 1401 C C . SER A 1 187 ? 8.359 -41.219 1.352 1 94 187 SER A C 1
ATOM 1403 O O . SER A 1 187 ? 7.629 -41.781 0.528 1 94 187 SER A O 1
ATOM 1405 N N . GLY A 1 188 ? 9.672 -40.969 1.114 1 92.81 188 GLY A N 1
ATOM 1406 C CA . GLY A 1 188 ? 10.359 -41.469 -0.057 1 92.81 188 GLY A CA 1
ATOM 1407 C C . GLY A 1 188 ? 10.109 -40.656 -1.311 1 92.81 188 GLY A C 1
ATOM 1408 O O . GLY A 1 188 ? 10.289 -41.156 -2.426 1 92.81 188 GLY A O 1
ATOM 1409 N N . THR A 1 189 ? 9.672 -39.5 -1.152 1 93.06 189 THR A N 1
ATOM 1410 C CA . THR A 1 189 ? 9.375 -38.656 -2.305 1 93.06 189 THR A CA 1
ATOM 1411 C C . THR A 1 189 ? 10.656 -38.281 -3.031 1 93.06 189 THR A C 1
ATOM 1413 O O . THR A 1 189 ? 11.734 -38.281 -2.441 1 93.06 189 THR A O 1
ATOM 1416 N N . GLN A 1 190 ? 10.555 -38.062 -4.336 1 91.44 190 GLN A N 1
ATOM 1417 C CA . GLN A 1 190 ? 11.672 -37.656 -5.172 1 91.44 190 GLN A CA 1
ATOM 1418 C C . GLN A 1 190 ? 11.32 -36.406 -5.977 1 91.44 190 GLN A C 1
ATOM 1420 O O . GLN A 1 190 ? 10.156 -36.188 -6.328 1 91.44 190 GLN A O 1
ATOM 1425 N N . LEU A 1 191 ? 12.375 -35.656 -6.273 1 91.69 191 LEU A N 1
ATOM 1426 C CA . LEU A 1 191 ? 12.211 -34.5 -7.137 1 91.69 191 LEU A CA 1
ATOM 1427 C C . LEU A 1 191 ? 11.914 -34.906 -8.57 1 91.69 191 LEU A C 1
ATOM 1429 O O . LEU A 1 191 ? 12.547 -35.844 -9.094 1 91.69 191 LEU A O 1
ATOM 1433 N N . VAL A 1 192 ? 10.953 -34.281 -9.148 1 92.75 192 VAL A N 1
ATOM 1434 C CA . VAL A 1 192 ? 10.609 -34.531 -10.547 1 92.75 192 VAL A CA 1
ATOM 1435 C C . VAL A 1 192 ? 11.258 -33.469 -11.438 1 92.75 192 VAL A C 1
ATOM 1437 O O . VAL A 1 192 ? 10.898 -32.281 -11.367 1 92.75 192 VAL A O 1
ATOM 1440 N N . PRO A 1 193 ? 12.148 -33.844 -12.367 1 92.12 193 PRO A N 1
ATOM 1441 C CA . PRO A 1 193 ? 12.906 -32.844 -13.102 1 92.12 193 PRO A CA 1
ATOM 1442 C C . PRO A 1 193 ? 12.078 -32.156 -14.172 1 92.12 193 PRO A C 1
ATOM 1444 O O . PRO A 1 193 ? 12.32 -30.969 -14.484 1 92.12 193 PRO A O 1
ATOM 1447 N N . GLU A 1 194 ? 11.18 -32.938 -14.797 1 94.88 194 GLU A N 1
ATOM 1448 C CA . GLU A 1 194 ? 10.398 -32.375 -15.898 1 94.88 194 GLU A CA 1
ATOM 1449 C C . GLU A 1 194 ? 8.938 -32.812 -15.812 1 94.88 194 GLU A C 1
ATOM 1451 O O . GLU A 1 194 ? 8.633 -33.969 -15.547 1 94.88 194 GLU A O 1
ATOM 1456 N N . ILE A 1 195 ? 8.102 -31.844 -16.016 1 95.75 195 ILE A N 1
ATOM 1457 C CA . ILE A 1 195 ? 6.66 -32.062 -16.031 1 95.75 195 ILE A CA 1
ATOM 1458 C C . ILE A 1 195 ? 6.043 -31.344 -17.234 1 95.75 195 ILE A C 1
ATOM 1460 O O . ILE A 1 195 ? 6.359 -30.188 -17.484 1 95.75 195 ILE A O 1
ATOM 1464 N N . SER A 1 196 ? 5.191 -32.062 -17.953 1 96.56 196 SER A N 1
ATOM 1465 C CA . SER A 1 196 ? 4.508 -31.406 -19.062 1 96.56 196 SER A CA 1
ATOM 1466 C C . SER A 1 196 ? 3.504 -30.375 -18.562 1 96.56 196 SER A C 1
ATOM 1468 O O . SER A 1 196 ? 3 -30.484 -17.438 1 96.56 196 SER A O 1
ATOM 1470 N N . TYR A 1 197 ? 3.176 -29.391 -19.453 1 97.06 197 TYR A N 1
ATOM 1471 C CA . TYR A 1 197 ? 2.152 -28.406 -19.109 1 97.06 197 TYR A CA 1
ATOM 1472 C C . TYR A 1 197 ? 0.864 -29.094 -18.672 1 97.06 197 TYR A C 1
ATOM 1474 O O . TYR A 1 197 ? 0.317 -28.781 -17.609 1 97.06 197 TYR A O 1
ATOM 1482 N N . ASP A 1 198 ? 0.43 -30.047 -19.453 1 95.88 198 ASP A N 1
ATOM 1483 C CA . ASP A 1 198 ? -0.854 -30.703 -19.219 1 95.88 198 ASP A CA 1
ATOM 1484 C C . ASP A 1 198 ? -0.848 -31.453 -17.891 1 95.88 198 ASP A C 1
ATOM 1486 O O . ASP A 1 198 ? -1.818 -31.391 -17.125 1 95.88 198 ASP A O 1
ATOM 1490 N N . ALA A 1 199 ? 0.218 -32.156 -17.641 1 95.31 199 ALA A N 1
ATOM 1491 C CA . ALA A 1 199 ? 0.326 -32.875 -16.375 1 95.31 199 ALA A CA 1
ATOM 1492 C C . ALA A 1 199 ? 0.289 -31.891 -15.195 1 95.31 199 ALA A C 1
ATOM 1494 O O . ALA A 1 199 ? -0.392 -32.156 -14.203 1 95.31 199 ALA A O 1
ATOM 1495 N N . ALA A 1 200 ? 1.006 -30.812 -15.32 1 95.81 200 ALA A N 1
ATOM 1496 C CA . ALA A 1 200 ? 1.058 -29.828 -14.242 1 95.81 200 ALA A CA 1
ATOM 1497 C C . ALA A 1 200 ? -0.321 -29.219 -13.984 1 95.81 200 ALA A C 1
ATOM 1499 O O . ALA A 1 200 ? -0.707 -29.016 -12.828 1 95.81 200 ALA A O 1
ATOM 1500 N N . ILE A 1 201 ? -1.044 -28.875 -15.016 1 95.12 201 ILE A N 1
ATOM 1501 C CA . ILE A 1 201 ? -2.4 -28.359 -14.906 1 95.12 201 ILE A CA 1
ATOM 1502 C C . ILE A 1 201 ? -3.279 -29.359 -14.156 1 95.12 201 ILE A C 1
ATOM 1504 O O . ILE A 1 201 ? -3.961 -28.984 -13.195 1 95.12 201 ILE A O 1
ATOM 1508 N N . ASP A 1 202 ? -3.215 -30.531 -14.562 1 94.38 202 ASP A N 1
ATOM 1509 C CA . ASP A 1 202 ? -4.047 -31.562 -13.961 1 94.38 202 ASP A CA 1
ATOM 1510 C C . ASP A 1 202 ? -3.67 -31.797 -12.492 1 94.38 202 ASP A C 1
ATOM 1512 O O . ASP A 1 202 ? -4.543 -31.984 -11.648 1 94.38 202 ASP A O 1
ATOM 1516 N N . MET A 1 203 ? -2.404 -31.828 -12.234 1 94.06 203 MET A N 1
ATOM 1517 C CA . MET A 1 203 ? -1.938 -31.953 -10.852 1 94.06 203 MET A CA 1
ATOM 1518 C C . MET A 1 203 ? -2.5 -30.828 -9.984 1 94.06 203 MET A C 1
ATOM 1520 O O . MET A 1 203 ? -2.998 -31.094 -8.883 1 94.06 203 MET A O 1
ATOM 1524 N N . SER A 1 204 ? -2.391 -29.625 -10.484 1 92.69 204 SER A N 1
ATOM 1525 C CA . SER A 1 204 ? -2.9 -28.469 -9.766 1 92.69 204 SER A CA 1
ATOM 1526 C C . SER A 1 204 ? -4.402 -28.578 -9.516 1 92.69 204 SER A C 1
ATOM 1528 O O . SER A 1 204 ? -4.875 -28.359 -8.406 1 92.69 204 SER A O 1
ATOM 1530 N N . LEU A 1 205 ? -5.109 -28.969 -10.492 1 91.44 205 LEU A N 1
ATOM 1531 C CA . LEU A 1 205 ? -6.555 -29.141 -10.383 1 91.44 205 LEU A CA 1
ATOM 1532 C C . LEU A 1 205 ? -6.898 -30.266 -9.43 1 91.44 205 LEU A C 1
ATOM 1534 O O . LEU A 1 205 ? -8.023 -30.344 -8.922 1 91.44 205 LEU A O 1
ATOM 1538 N N . SER A 1 206 ? -5.969 -31.125 -9.195 1 92.94 206 SER A N 1
ATOM 1539 C CA . SER A 1 206 ? -6.156 -32.25 -8.297 1 92.94 206 SER A CA 1
ATOM 1540 C C . SER A 1 206 ? -5.762 -31.906 -6.867 1 92.94 206 SER A C 1
ATOM 1542 O O . SER A 1 206 ? -5.777 -32.75 -5.984 1 92.94 206 SER A O 1
ATOM 1544 N N . GLY A 1 207 ? -5.301 -30.656 -6.68 1 90.44 207 GLY A N 1
ATOM 1545 C CA . GLY A 1 207 ? -5.055 -30.203 -5.32 1 90.44 207 GLY A CA 1
ATOM 1546 C C . GLY A 1 207 ? -3.584 -30 -5.012 1 90.44 207 GLY A C 1
ATOM 1547 O O . GLY A 1 207 ? -3.225 -29.609 -3.9 1 90.44 207 GLY A O 1
ATOM 1548 N N . ALA A 1 208 ? -2.732 -30.328 -5.969 1 89.19 208 ALA A N 1
ATOM 1549 C CA . ALA A 1 208 ? -1.311 -30.078 -5.734 1 89.19 208 ALA A CA 1
ATOM 1550 C C . ALA A 1 208 ? -1.026 -28.594 -5.547 1 89.19 208 ALA A C 1
ATOM 1552 O O . ALA A 1 208 ? -1.558 -27.75 -6.281 1 89.19 208 ALA A O 1
ATOM 1553 N N . LYS A 1 209 ? -0.213 -28.281 -4.555 1 80.69 209 LYS A N 1
ATOM 1554 C CA . LYS A 1 209 ? 0.135 -26.891 -4.266 1 80.69 209 LYS A CA 1
ATOM 1555 C C . LYS A 1 209 ? 1.485 -26.531 -4.871 1 80.69 209 LYS A C 1
ATOM 1557 O O . LYS A 1 209 ? 2.389 -26.078 -4.164 1 80.69 209 LYS A O 1
ATOM 1562 N N . VAL A 1 210 ? 1.66 -26.719 -6.086 1 79.56 210 VAL A N 1
ATOM 1563 C CA . VAL A 1 210 ? 2.939 -26.484 -6.746 1 79.56 210 VAL A CA 1
ATOM 1564 C C . VAL A 1 210 ? 2.891 -25.172 -7.52 1 79.56 210 VAL A C 1
ATOM 1566 O O . VAL A 1 210 ? 3.619 -24.234 -7.203 1 79.56 210 VAL A O 1
ATOM 1569 N N . ILE A 1 211 ? 2.053 -25.078 -8.492 1 88.69 211 ILE A N 1
ATOM 1570 C CA . ILE A 1 211 ? 1.832 -23.938 -9.375 1 88.69 211 ILE A CA 1
ATOM 1571 C C . ILE A 1 211 ? 0.359 -23.875 -9.773 1 88.69 211 ILE A C 1
ATOM 1573 O O . ILE A 1 211 ? -0.285 -24.906 -9.977 1 88.69 211 ILE A O 1
ATOM 1577 N N . HIS A 1 212 ? -0.111 -22.703 -9.766 1 88.94 212 HIS A N 1
ATOM 1578 C CA . HIS A 1 212 ? -1.517 -22.547 -10.117 1 88.94 212 HIS A CA 1
ATOM 1579 C C . HIS A 1 212 ? -1.757 -22.875 -11.586 1 88.94 212 HIS A C 1
ATOM 1581 O O . HIS A 1 212 ? -0.989 -22.469 -12.453 1 88.94 212 HIS A O 1
ATOM 1587 N N . HIS A 1 213 ? -2.777 -23.594 -11.883 1 92.31 213 HIS A N 1
ATOM 1588 C CA . HIS A 1 213 ? -3.072 -24.062 -13.227 1 92.31 213 HIS A CA 1
ATOM 1589 C C . HIS A 1 213 ? -3.277 -22.906 -14.188 1 92.31 213 HIS A C 1
ATOM 1591 O O . HIS A 1 213 ? -2.949 -23 -15.375 1 92.31 213 HIS A O 1
ATOM 1597 N N . GLY A 1 214 ? -3.824 -21.875 -13.703 1 91.38 214 GLY A N 1
ATOM 1598 C CA . GLY A 1 214 ? -4 -20.703 -14.547 1 91.38 214 GLY A CA 1
ATOM 1599 C C . GLY A 1 214 ? -2.697 -20.188 -15.125 1 91.38 214 GLY A C 1
ATOM 1600 O O . GLY A 1 214 ? -2.639 -19.797 -16.297 1 91.38 214 GLY A O 1
ATOM 1601 N N . SER A 1 215 ? -1.711 -20.156 -14.344 1 95.25 215 SER A N 1
ATOM 1602 C CA . SER A 1 215 ? -0.391 -19.734 -14.789 1 95.25 215 SER A CA 1
ATOM 1603 C C . SER A 1 215 ? 0.185 -20.688 -15.82 1 95.25 215 SER A C 1
ATOM 1605 O O . SER A 1 215 ? 0.784 -20.266 -16.812 1 95.25 215 SER A O 1
ATOM 1607 N N . VAL A 1 216 ? -0.017 -21.953 -15.617 1 96.81 216 VAL A N 1
ATOM 1608 C CA . VAL A 1 216 ? 0.53 -22.953 -16.516 1 96.81 216 VAL A CA 1
ATOM 1609 C C . VAL A 1 216 ? -0.202 -22.906 -17.859 1 96.81 216 VAL A C 1
ATOM 1611 O O . VAL A 1 216 ? 0.414 -23.047 -18.922 1 96.81 216 VAL A O 1
ATOM 1614 N N . ARG A 1 217 ? -1.497 -22.75 -17.812 1 96.19 217 ARG A N 1
ATOM 1615 C CA . ARG A 1 217 ? -2.262 -22.625 -19.047 1 96.19 217 ARG A CA 1
ATOM 1616 C C . ARG A 1 217 ? -1.751 -21.453 -19.875 1 96.19 217 ARG A C 1
ATOM 1618 O O . ARG A 1 217 ? -1.611 -21.578 -21.094 1 96.19 217 ARG A O 1
ATOM 1625 N N . TYR A 1 218 ? -1.524 -20.375 -19.203 1 96.81 218 TYR A N 1
ATOM 1626 C CA . TYR A 1 218 ? -1 -19.203 -19.906 1 96.81 218 TYR A CA 1
ATOM 1627 C C . TYR A 1 218 ? 0.385 -19.484 -20.469 1 96.81 218 TYR A C 1
ATOM 1629 O O . TYR A 1 218 ? 0.69 -19.094 -21.594 1 96.81 218 TYR A O 1
ATOM 1637 N N . ALA A 1 219 ? 1.188 -20.125 -19.734 1 98.12 219 ALA A N 1
ATOM 1638 C CA . ALA A 1 219 ? 2.525 -20.516 -20.172 1 98.12 219 ALA A CA 1
ATOM 1639 C C . ALA A 1 219 ? 2.457 -21.406 -21.422 1 98.12 219 ALA A C 1
ATOM 1641 O O . ALA A 1 219 ? 3.195 -21.188 -22.375 1 98.12 219 ALA A O 1
ATOM 1642 N N . LYS A 1 220 ? 1.61 -22.391 -21.375 1 98.06 220 LYS A N 1
ATOM 1643 C CA . LYS A 1 220 ? 1.425 -23.297 -22.5 1 98.06 220 LYS A CA 1
ATOM 1644 C C . LYS A 1 220 ? 1.007 -22.547 -23.75 1 98.06 220 LYS A C 1
ATOM 1646 O O . LYS A 1 220 ? 1.585 -22.75 -24.828 1 98.06 220 LYS A O 1
ATOM 1651 N N . ARG A 1 221 ? 0.073 -21.688 -23.609 1 97.44 221 ARG A N 1
ATOM 1652 C CA . ARG A 1 221 ? -0.468 -20.922 -24.734 1 97.44 221 ARG A CA 1
ATOM 1653 C C . ARG A 1 221 ? 0.616 -20.078 -25.391 1 97.44 221 ARG A C 1
ATOM 1655 O O . ARG A 1 221 ? 0.593 -19.875 -26.609 1 97.44 221 ARG A O 1
ATOM 1662 N N . HIS A 1 222 ? 1.552 -19.625 -24.625 1 97.62 222 HIS A N 1
ATOM 1663 C CA . HIS A 1 222 ? 2.527 -18.688 -25.156 1 97.62 222 HIS A CA 1
ATOM 1664 C C . HIS A 1 222 ? 3.902 -19.328 -25.297 1 97.62 222 HIS A C 1
ATOM 1666 O O . HIS A 1 222 ? 4.879 -18.656 -25.625 1 97.62 222 HIS A O 1
ATOM 1672 N N . GLY A 1 223 ? 3.98 -20.578 -24.922 1 97.69 223 GLY A N 1
ATOM 1673 C CA . GLY A 1 223 ? 5.219 -21.328 -25.109 1 97.69 223 GLY A CA 1
ATOM 1674 C C . GLY A 1 223 ? 6.309 -20.922 -24.141 1 97.69 223 GLY A C 1
ATOM 1675 O O . GLY A 1 223 ? 7.484 -20.891 -24.484 1 97.69 223 GLY A O 1
ATOM 1676 N N . VAL A 1 224 ? 5.977 -20.516 -22.938 1 98.31 224 VAL A N 1
ATOM 1677 C CA . VAL A 1 224 ? 6.941 -20.141 -21.906 1 98.31 224 VAL A CA 1
ATOM 1678 C C . VAL A 1 224 ? 7.188 -21.312 -20.969 1 98.31 224 VAL A C 1
ATOM 1680 O O . VAL A 1 224 ? 6.246 -21.891 -20.422 1 98.31 224 VAL A O 1
ATOM 1683 N N . GLU A 1 225 ? 8.375 -21.703 -20.797 1 97.94 225 GLU A N 1
ATOM 1684 C CA . GLU A 1 225 ? 8.703 -22.734 -19.812 1 97.94 225 GLU A CA 1
ATOM 1685 C C . GLU A 1 225 ? 8.797 -22.141 -18.406 1 97.94 225 GLU A C 1
ATOM 1687 O O . GLU A 1 225 ? 9.312 -21.031 -18.234 1 97.94 225 GLU A O 1
ATOM 1692 N N . ILE A 1 226 ? 8.312 -22.875 -17.453 1 97.56 226 ILE A N 1
ATOM 1693 C CA . ILE A 1 226 ? 8.398 -22.453 -16.047 1 97.56 226 ILE A CA 1
ATOM 1694 C C . ILE A 1 226 ? 9.445 -23.297 -15.328 1 97.56 226 ILE A C 1
ATOM 1696 O O . ILE A 1 226 ? 9.414 -24.531 -15.375 1 97.56 226 ILE A O 1
ATOM 1700 N N . VAL A 1 227 ? 10.375 -22.688 -14.742 1 95.81 227 VAL A N 1
ATOM 1701 C CA . VAL A 1 227 ? 11.391 -23.391 -13.969 1 95.81 227 VAL A CA 1
ATOM 1702 C C . VAL A 1 227 ? 11.203 -23.094 -12.484 1 95.81 227 VAL A C 1
ATOM 1704 O O . VAL A 1 227 ? 11.352 -21.953 -12.039 1 95.81 227 VAL A O 1
ATOM 1707 N N . CYS A 1 228 ? 10.859 -24.109 -11.695 1 94.19 228 CYS A N 1
ATOM 1708 C CA . CYS A 1 228 ? 10.664 -23.984 -10.258 1 94.19 228 CYS A CA 1
ATOM 1709 C C . CYS A 1 228 ? 11.984 -24.172 -9.516 1 94.19 228 CYS A C 1
ATOM 1711 O O . CYS A 1 228 ? 12.688 -25.156 -9.734 1 94.19 228 CYS A O 1
ATOM 1713 N N . ARG A 1 229 ? 12.281 -23.219 -8.672 1 92.56 229 ARG A N 1
ATOM 1714 C CA . ARG A 1 229 ? 13.555 -23.25 -7.969 1 92.56 229 ARG A CA 1
ATOM 1715 C C . ARG A 1 229 ? 13.375 -22.922 -6.488 1 92.56 229 ARG A C 1
ATOM 1717 O O . ARG A 1 229 ? 12.352 -22.359 -6.094 1 92.56 229 ARG A O 1
ATOM 1724 N N . LEU A 1 230 ? 14.43 -23.312 -5.691 1 89.5 230 LEU A N 1
ATOM 1725 C CA . LEU A 1 230 ? 14.492 -22.969 -4.277 1 89.5 230 LEU A CA 1
ATOM 1726 C C . LEU A 1 230 ? 14.992 -21.531 -4.098 1 89.5 230 LEU A C 1
ATOM 1728 O O . LEU A 1 230 ? 15.914 -21.094 -4.785 1 89.5 230 LEU A O 1
ATOM 1732 N N . ASN A 1 231 ? 14.398 -20.828 -3.18 1 85.81 231 ASN A N 1
ATOM 1733 C CA . ASN A 1 231 ? 14.766 -19.422 -2.953 1 85.81 231 ASN A CA 1
ATOM 1734 C C . ASN A 1 231 ? 15.914 -19.297 -1.963 1 85.81 231 ASN A C 1
ATOM 1736 O O . ASN A 1 231 ? 16.031 -18.297 -1.252 1 85.81 231 ASN A O 1
ATOM 1740 N N . GLN A 1 232 ? 16.672 -20.312 -1.713 1 81.44 232 GLN A N 1
ATOM 1741 C CA . GLN A 1 232 ? 17.812 -20.312 -0.79 1 81.44 232 GLN A CA 1
ATOM 1742 C C . GLN A 1 232 ? 19.062 -20.859 -1.461 1 81.44 232 GLN A C 1
ATOM 1744 O O . GLN A 1 232 ? 19.016 -21.328 -2.602 1 81.44 232 GLN A O 1
ATOM 1749 N N . ASP A 1 233 ? 20.328 -20.797 -0.785 1 69.06 233 ASP A N 1
ATOM 1750 C CA . ASP A 1 233 ? 21.719 -21.203 -1.003 1 69.06 233 ASP A CA 1
ATOM 1751 C C . ASP A 1 233 ? 22 -21.391 -2.49 1 69.06 233 ASP A C 1
ATOM 1753 O O . ASP A 1 233 ? 22.812 -20.656 -3.07 1 69.06 233 ASP A O 1
ATOM 1757 N N . ASP A 1 234 ? 21.719 -22.344 -3.283 1 63.66 234 ASP A N 1
ATOM 1758 C CA . ASP A 1 234 ? 22.172 -22.625 -4.641 1 63.66 234 ASP A CA 1
ATOM 1759 C C . ASP A 1 234 ? 21.094 -22.297 -5.66 1 63.66 234 ASP A C 1
ATOM 1761 O O . ASP A 1 234 ? 21.328 -22.359 -6.871 1 63.66 234 ASP A O 1
ATOM 1765 N N . PHE A 1 235 ? 20.156 -21.5 -5.254 1 66.31 235 PHE A N 1
ATOM 1766 C CA . PHE A 1 235 ? 19.062 -21.203 -6.16 1 66.31 235 PHE A CA 1
ATOM 1767 C C . PHE A 1 235 ? 19.031 -22.188 -7.332 1 66.31 235 PHE A C 1
ATOM 1769 O O . PHE A 1 235 ? 18.547 -21.844 -8.414 1 66.31 235 PHE A O 1
ATOM 1776 N N . ARG A 1 236 ? 19.859 -23.438 -7.434 1 63.75 236 ARG A N 1
ATOM 1777 C CA . ARG A 1 236 ? 20.188 -24.188 -8.641 1 63.75 236 ARG A CA 1
ATOM 1778 C C . ARG A 1 236 ? 19.156 -25.297 -8.883 1 63.75 236 ARG A C 1
ATOM 1780 O O . ARG A 1 236 ? 18.922 -25.688 -10.031 1 63.75 236 ARG A O 1
ATOM 1787 N N . VAL A 1 237 ? 18.719 -26.031 -7.898 1 68.19 237 VAL A N 1
ATOM 1788 C CA . VAL A 1 237 ? 18.031 -27.266 -8.273 1 68.19 237 VAL A CA 1
ATOM 1789 C C . VAL A 1 237 ? 16.531 -27 -8.438 1 68.19 237 VAL A C 1
ATOM 1791 O O . VAL A 1 237 ? 15.969 -26.156 -7.727 1 68.19 237 VAL A O 1
ATOM 1794 N N . GLY A 1 238 ? 15.922 -27.594 -9.711 1 86.94 238 GLY A N 1
ATOM 1795 C CA . GLY A 1 238 ? 14.5 -27.312 -9.75 1 86.94 238 GLY A CA 1
ATOM 1796 C C . GLY A 1 238 ? 13.742 -28.203 -10.719 1 86.94 238 GLY A C 1
ATOM 1797 O O . GLY A 1 238 ? 14.242 -29.25 -11.125 1 86.94 238 GLY A O 1
ATOM 1798 N N . THR A 1 239 ? 12.547 -28.047 -10.938 1 94.25 239 THR A N 1
ATOM 1799 C CA . THR A 1 239 ? 11.617 -28.703 -11.859 1 94.25 239 THR A CA 1
ATOM 1800 C C . THR A 1 239 ? 11.273 -27.781 -13.023 1 94.25 239 THR A C 1
ATOM 1802 O O . THR A 1 239 ? 11.031 -26.578 -12.828 1 94.25 239 THR A O 1
ATOM 1805 N N . ARG A 1 240 ? 11.375 -28.375 -14.25 1 96.06 240 ARG A N 1
ATOM 1806 C CA . ARG A 1 240 ? 10.977 -27.625 -15.438 1 96.06 240 ARG A CA 1
ATOM 1807 C C . ARG A 1 240 ? 9.594 -28.047 -15.914 1 96.06 240 ARG A C 1
ATOM 1809 O O . ARG A 1 240 ? 9.32 -29.25 -16.062 1 96.06 240 ARG A O 1
ATOM 1816 N N . ILE A 1 241 ? 8.75 -27.125 -16.094 1 96.94 241 ILE A N 1
ATOM 1817 C CA . ILE A 1 241 ? 7.43 -27.344 -16.672 1 96.94 241 ILE A CA 1
ATOM 1818 C C . ILE A 1 241 ? 7.383 -26.812 -18.094 1 96.94 241 ILE A C 1
ATOM 1820 O O . ILE A 1 241 ? 7.598 -25.625 -18.328 1 96.94 241 ILE A O 1
ATOM 1824 N N . GLY A 1 242 ? 7.113 -27.672 -19.031 1 97.06 242 GLY A N 1
ATOM 1825 C CA . GLY A 1 242 ? 7.133 -27.344 -20.438 1 97.06 242 GLY A CA 1
ATOM 1826 C C . GLY A 1 242 ? 6.352 -28.312 -21.297 1 97.06 242 GLY A C 1
ATOM 1827 O O . GLY A 1 242 ? 5.301 -28.812 -20.891 1 97.06 242 GLY A O 1
ATOM 1828 N N . GLU A 1 243 ? 6.852 -28.516 -22.5 1 94.69 243 GLU A N 1
ATOM 1829 C CA . GLU A 1 243 ? 6.141 -29.344 -23.484 1 94.69 243 GLU A CA 1
ATOM 1830 C C . GLU A 1 243 ? 6.262 -30.828 -23.156 1 94.69 243 GLU A C 1
ATOM 1832 O O . GLU A 1 243 ? 5.352 -31.609 -23.438 1 94.69 243 GLU A O 1
ATOM 1837 N N . LYS A 1 244 ? 7.355 -31.109 -22.531 1 90.56 244 LYS A N 1
ATOM 1838 C CA . LYS A 1 244 ? 7.645 -32.531 -22.312 1 90.56 244 LYS A CA 1
ATOM 1839 C C . LYS A 1 244 ? 7.645 -32.875 -20.828 1 90.56 244 LYS A C 1
ATOM 1841 O O . LYS A 1 244 ? 7.676 -31.969 -19.984 1 90.56 244 LYS A O 1
ATOM 1846 N N . GLY A 1 245 ? 7.484 -34.156 -20.594 1 86.25 245 GLY A N 1
ATOM 1847 C CA . GLY A 1 245 ? 7.555 -34.688 -19.234 1 86.25 245 GLY A CA 1
ATOM 1848 C C . GLY A 1 245 ? 6.293 -35.406 -18.797 1 86.25 245 GLY A C 1
ATOM 1849 O O . GLY A 1 245 ? 5.188 -34.875 -18.938 1 86.25 245 GLY A O 1
ATOM 1850 N N . ALA A 1 246 ? 6.375 -36.688 -18.516 1 83.56 246 ALA A N 1
ATOM 1851 C CA . ALA A 1 246 ? 5.328 -37.5 -17.922 1 83.56 246 ALA A CA 1
ATOM 1852 C C . ALA A 1 246 ? 5.754 -38.031 -16.547 1 83.56 246 ALA A C 1
ATOM 1854 O O . ALA A 1 246 ? 6.281 -39.125 -16.438 1 83.56 246 ALA A O 1
ATOM 1855 N N . PRO A 1 247 ? 5.438 -37.219 -15.586 1 83.5 247 PRO A N 1
ATOM 1856 C CA . PRO A 1 247 ? 5.945 -37.562 -14.258 1 83.5 247 PRO A CA 1
ATOM 1857 C C . PRO A 1 247 ? 5.137 -38.688 -13.586 1 83.5 247 PRO A C 1
ATOM 1859 O O . PRO A 1 247 ? 3.984 -38.906 -13.961 1 83.5 247 PRO A O 1
ATOM 1862 N N . ALA A 1 248 ? 5.832 -39.406 -12.797 1 92.81 248 ALA A N 1
ATOM 1863 C CA . ALA A 1 248 ? 5.141 -40.25 -11.828 1 92.81 248 ALA A CA 1
ATOM 1864 C C . ALA A 1 248 ? 4.926 -39.531 -10.508 1 92.81 248 ALA A C 1
ATOM 1866 O O . ALA A 1 248 ? 5.871 -39.344 -9.742 1 92.81 248 ALA A O 1
ATOM 1867 N N . VAL A 1 249 ? 3.678 -39.125 -10.289 1 95.25 249 VAL A N 1
ATOM 1868 C CA . VAL A 1 249 ? 3.387 -38.312 -9.133 1 95.25 249 VAL A CA 1
ATOM 1869 C C . VAL A 1 249 ? 2.09 -38.75 -8.477 1 95.25 249 VAL A C 1
ATOM 1871 O O . VAL A 1 249 ? 1.164 -39.219 -9.156 1 95.25 249 VAL A O 1
ATOM 1874 N N . LEU A 1 250 ? 2.092 -38.688 -7.156 1 96.38 250 LEU A N 1
ATOM 1875 C CA . LEU A 1 250 ? 0.885 -38.938 -6.371 1 96.38 250 LEU A CA 1
ATOM 1876 C C . LEU A 1 250 ? 0.462 -37.656 -5.633 1 96.38 250 LEU A C 1
ATOM 1878 O O . LEU A 1 250 ? 1.244 -37.094 -4.867 1 96.38 250 LEU A O 1
ATOM 1882 N N . VAL A 1 251 ? -0.753 -37.219 -5.844 1 95.75 251 VAL A N 1
ATOM 1883 C CA . VAL A 1 251 ? -1.298 -36.031 -5.168 1 95.75 251 VAL A CA 1
ATOM 1884 C C . VAL A 1 251 ? -2.416 -36.469 -4.219 1 95.75 251 VAL A C 1
ATOM 1886 O O . VAL A 1 251 ? -3.469 -36.938 -4.656 1 95.75 251 VAL A O 1
ATOM 1889 N N . LEU A 1 252 ? -2.186 -36.312 -2.969 1 96 252 LEU A N 1
ATOM 1890 C CA . LEU A 1 252 ? -3.23 -36.469 -1.963 1 96 252 LEU A CA 1
ATOM 1891 C C . LEU A 1 252 ? -3.727 -35.094 -1.479 1 96 252 LEU A C 1
ATOM 1893 O O . LEU A 1 252 ? -2.98 -34.344 -0.844 1 96 252 LEU A O 1
ATOM 1897 N N . ASP A 1 253 ? -4.949 -34.75 -1.745 1 94.56 253 ASP A N 1
ATOM 1898 C CA . ASP A 1 253 ? -5.531 -33.5 -1.317 1 94.56 253 ASP A CA 1
ATOM 1899 C C . ASP A 1 253 ? -6.363 -33.688 -0.049 1 94.56 253 ASP A C 1
ATOM 1901 O O . ASP A 1 253 ? -7.562 -33.938 -0.119 1 94.56 253 ASP A O 1
ATOM 1905 N N . GLN A 1 254 ? -5.789 -33.344 1.014 1 92.12 254 GLN A N 1
ATOM 1906 C CA . GLN A 1 254 ? -6.449 -33.531 2.301 1 92.12 254 GLN A CA 1
ATOM 1907 C C . GLN A 1 254 ? -7.426 -32.406 2.598 1 92.12 254 GLN A C 1
ATOM 1909 O O . GLN A 1 254 ? -8.109 -32.406 3.625 1 92.12 254 GLN A O 1
ATOM 1914 N N . ARG A 1 255 ? -7.512 -31.5 1.748 1 89.25 255 ARG A N 1
ATOM 1915 C CA . ARG A 1 255 ? -8.469 -30.422 1.897 1 89.25 255 ARG A CA 1
ATOM 1916 C C . ARG A 1 255 ? -9.641 -30.578 0.936 1 89.25 255 ARG A C 1
ATOM 1918 O O . ARG A 1 255 ? -10.57 -29.766 0.934 1 89.25 255 ARG A O 1
ATOM 1925 N N . SER A 1 256 ? -9.57 -31.578 0.171 1 93.25 256 SER A N 1
ATOM 1926 C CA . SER A 1 256 ? -10.648 -31.828 -0.775 1 93.25 256 SER A CA 1
ATOM 1927 C C . SER A 1 256 ? -11.945 -32.188 -0.051 1 93.25 256 SER A C 1
ATOM 1929 O O . SER A 1 256 ? -11.914 -32.719 1.059 1 93.25 256 SER A O 1
ATOM 1931 N N . VAL A 1 257 ? -13 -31.812 -0.636 1 94.31 257 VAL A N 1
ATOM 1932 C CA . VAL A 1 257 ? -14.336 -32.188 -0.174 1 94.31 257 VAL A CA 1
ATOM 1933 C C . VAL A 1 257 ? -15.008 -33.062 -1.208 1 94.31 257 VAL A C 1
ATOM 1935 O O . VAL A 1 257 ? -15.289 -32.625 -2.328 1 94.31 257 VAL A O 1
ATOM 1938 N N . VAL A 1 258 ? -15.273 -34.25 -0.787 1 95.81 258 VAL A N 1
ATOM 1939 C CA . VAL A 1 258 ? -15.891 -35.188 -1.697 1 95.81 258 VAL A CA 1
ATOM 1940 C C . VAL A 1 258 ? -17.406 -35.219 -1.49 1 95.81 258 VAL A C 1
ATOM 1942 O O . VAL A 1 258 ? -17.891 -35.438 -0.381 1 95.81 258 VAL A O 1
ATOM 1945 N N . LEU A 1 259 ? -18.047 -34.938 -2.582 1 96.25 259 LEU A N 1
ATOM 1946 C CA . LEU A 1 259 ? -19.5 -34.812 -2.541 1 96.25 259 LEU A CA 1
ATOM 1947 C C . LEU A 1 259 ? -20.172 -35.906 -3.33 1 96.25 259 LEU A C 1
ATOM 1949 O O . LEU A 1 259 ? -19.688 -36.312 -4.387 1 96.25 259 LEU A O 1
ATOM 1953 N N . GLU A 1 260 ? -21.312 -36.375 -2.793 1 96.88 260 GLU A N 1
ATOM 1954 C CA . GLU A 1 260 ? -22.172 -37.344 -3.473 1 96.88 260 GLU A CA 1
ATOM 1955 C C . GLU A 1 260 ? -23.578 -36.781 -3.684 1 96.88 260 GLU A C 1
ATOM 1957 O O . GLU A 1 260 ? -24.188 -36.25 -2.75 1 96.88 260 GLU A O 1
ATOM 1962 N N . PHE A 1 261 ? -23.953 -36.906 -4.867 1 95.94 261 PHE A N 1
ATOM 1963 C CA . PHE A 1 261 ? -25.266 -36.375 -5.23 1 95.94 261 PHE A CA 1
ATOM 1964 C C . PHE A 1 261 ? -26.281 -37.5 -5.398 1 95.94 261 PHE A C 1
ATOM 1966 O O . PHE A 1 261 ? -25.906 -38.625 -5.734 1 95.94 261 PHE A O 1
ATOM 1973 N N . ALA A 1 262 ? -27.562 -37.156 -5.191 1 92.19 262 ALA A N 1
ATOM 1974 C CA . ALA A 1 262 ? -28.625 -38.156 -5.297 1 92.19 262 ALA A CA 1
ATOM 1975 C C . ALA A 1 262 ? -28.875 -38.531 -6.754 1 92.19 262 ALA A C 1
ATOM 1977 O O . ALA A 1 262 ? -29.297 -39.656 -7.039 1 92.19 262 ALA A O 1
ATOM 1978 N N . ALA A 1 263 ? -28.688 -37.594 -7.676 1 92.06 263 ALA A N 1
ATOM 1979 C CA . ALA A 1 263 ? -28.938 -37.812 -9.102 1 92.06 263 ALA A CA 1
ATOM 1980 C C . ALA A 1 263 ? -27.875 -37.156 -9.953 1 92.06 263 ALA A C 1
ATOM 1982 O O . ALA A 1 263 ? -27.25 -36.188 -9.539 1 92.06 263 ALA A O 1
ATOM 1983 N N . GLN A 1 264 ? -27.734 -37.75 -11.07 1 92.12 264 GLN A N 1
ATOM 1984 C CA . GLN A 1 264 ? -26.781 -37.188 -12.031 1 92.12 264 GLN A CA 1
ATOM 1985 C C . GLN A 1 264 ? -27.125 -35.75 -12.391 1 92.12 264 GLN A C 1
ATOM 1987 O O . GLN A 1 264 ? -26.234 -34.938 -12.594 1 92.12 264 GLN A O 1
ATOM 1992 N N . ALA A 1 265 ? -28.344 -35.5 -12.469 1 93.19 265 ALA A N 1
ATOM 1993 C CA . ALA A 1 265 ? -28.781 -34.156 -12.812 1 93.19 265 ALA A CA 1
ATOM 1994 C C . ALA A 1 265 ? -28.312 -33.125 -11.781 1 93.19 265 ALA A C 1
ATOM 1996 O O . ALA A 1 265 ? -27.969 -32 -12.125 1 93.19 265 ALA A O 1
ATOM 1997 N N . GLU A 1 266 ? -28.328 -33.531 -10.555 1 94.88 266 GLU A N 1
ATOM 1998 C CA . GLU A 1 266 ? -27.844 -32.656 -9.492 1 94.88 266 GLU A CA 1
ATOM 1999 C C . GLU A 1 266 ? -26.344 -32.406 -9.609 1 94.88 266 GLU A C 1
ATOM 2001 O O . GLU A 1 266 ? -25.875 -31.297 -9.383 1 94.88 266 GLU A O 1
ATOM 2006 N N . GLN A 1 267 ? -25.656 -33.406 -9.867 1 95.19 267 GLN A N 1
ATOM 2007 C CA . GLN A 1 267 ? -24.219 -33.281 -10.055 1 95.19 267 GLN A CA 1
ATOM 2008 C C . GLN A 1 267 ? -23.906 -32.312 -11.195 1 95.19 267 GLN A C 1
ATOM 2010 O O . GLN A 1 267 ? -23 -31.484 -11.094 1 95.19 267 GLN A O 1
ATOM 2015 N N . GLU A 1 268 ? -24.594 -32.469 -12.258 1 94.5 268 GLU A N 1
ATOM 2016 C CA . GLU A 1 268 ? -24.391 -31.594 -13.414 1 94.5 268 GLU A CA 1
ATOM 2017 C C . GLU A 1 268 ? -24.656 -30.125 -13.062 1 94.5 268 GLU A C 1
ATOM 2019 O O . GLU A 1 268 ? -23.938 -29.234 -13.523 1 94.5 268 GLU A O 1
ATOM 2024 N N . ARG A 1 269 ? -25.625 -29.922 -12.305 1 95.19 269 ARG A N 1
ATOM 2025 C CA . ARG A 1 269 ? -25.922 -28.562 -11.852 1 95.19 269 ARG A CA 1
ATOM 2026 C C . ARG A 1 269 ? -24.781 -28.031 -10.984 1 95.19 269 ARG A C 1
ATOM 2028 O O . ARG A 1 269 ? -24.438 -26.844 -11.062 1 95.19 269 ARG A O 1
ATOM 2035 N N . ALA A 1 270 ? -24.297 -28.859 -10.164 1 95.12 270 ALA A N 1
ATOM 2036 C CA . ALA A 1 270 ? -23.156 -28.469 -9.328 1 95.12 270 ALA A CA 1
ATOM 2037 C C . ALA A 1 270 ? -21.938 -28.125 -10.18 1 95.12 270 ALA A C 1
ATOM 2039 O O . ALA A 1 270 ? -21.266 -27.125 -9.922 1 95.12 270 ALA A O 1
ATOM 2040 N N . VAL A 1 271 ? -21.672 -28.938 -11.141 1 94.31 271 VAL A N 1
ATOM 2041 C CA . VAL A 1 271 ? -20.562 -28.719 -12.055 1 94.31 271 VAL A CA 1
ATOM 2042 C C . VAL A 1 271 ? -20.703 -27.359 -12.734 1 94.31 271 VAL A C 1
ATOM 2044 O O . VAL A 1 271 ? -19.75 -26.594 -12.812 1 94.31 271 VAL A O 1
ATOM 2047 N N . ALA A 1 272 ? -21.859 -27.078 -13.156 1 94.06 272 ALA A N 1
ATOM 2048 C CA . ALA A 1 272 ? -22.125 -25.812 -13.82 1 94.06 272 ALA A CA 1
ATOM 2049 C C . ALA A 1 272 ? -21.922 -24.641 -12.859 1 94.06 272 ALA A C 1
ATOM 2051 O O . ALA A 1 272 ? -21.328 -23.625 -13.234 1 94.06 272 ALA A O 1
ATOM 2052 N N . ALA A 1 273 ? -22.406 -24.766 -11.719 1 92.38 273 ALA A N 1
ATOM 2053 C CA . ALA A 1 273 ? -22.312 -23.703 -10.727 1 92.38 273 ALA A CA 1
ATOM 2054 C C . ALA A 1 273 ? -20.859 -23.453 -10.336 1 92.38 273 ALA A C 1
ATOM 2056 O O . ALA A 1 273 ? -20.422 -22.297 -10.258 1 92.38 273 ALA A O 1
ATOM 2057 N N . LEU A 1 274 ? -20.109 -24.469 -10.094 1 90.5 274 LEU A N 1
ATOM 2058 C CA . LEU A 1 274 ? -18.719 -24.344 -9.688 1 90.5 274 LEU A CA 1
ATOM 2059 C C . LEU A 1 274 ? -17.859 -23.797 -10.828 1 90.5 274 LEU A C 1
ATOM 2061 O O . LEU A 1 274 ? -16.969 -22.969 -10.609 1 90.5 274 LEU A O 1
ATOM 2065 N N . SER A 1 275 ? -18.172 -24.25 -12.008 1 88.62 275 SER A N 1
ATOM 2066 C CA . SER A 1 275 ? -17.453 -23.766 -13.188 1 88.62 275 SER A CA 1
ATOM 2067 C C . SER A 1 275 ? -17.688 -22.281 -13.406 1 88.62 275 SER A C 1
ATOM 2069 O O . SER A 1 275 ? -16.781 -21.562 -13.82 1 88.62 275 SER A O 1
ATOM 2071 N N . ALA A 1 276 ? -18.844 -21.844 -13.102 1 84.88 276 ALA A N 1
ATOM 2072 C CA . ALA A 1 276 ? -19.203 -20.438 -13.281 1 84.88 276 ALA A CA 1
ATOM 2073 C C . ALA A 1 276 ? -18.344 -19.531 -12.414 1 84.88 276 ALA A C 1
ATOM 2075 O O . ALA A 1 276 ? -18.062 -18.391 -12.773 1 84.88 276 ALA A O 1
ATOM 2076 N N . ILE A 1 277 ? -17.859 -20.141 -11.312 1 78.69 277 ILE A N 1
ATOM 2077 C CA . ILE A 1 277 ? -17.047 -19.312 -10.422 1 78.69 277 ILE A CA 1
ATOM 2078 C C . ILE A 1 277 ? -15.609 -19.828 -10.406 1 78.69 277 ILE A C 1
ATOM 2080 O O . ILE A 1 277 ? -14.812 -19.453 -9.547 1 78.69 277 ILE A O 1
ATOM 2084 N N . GLU A 1 278 ? -15.281 -20.766 -11.227 1 79.38 278 GLU A N 1
ATOM 2085 C CA . GLU A 1 278 ? -13.945 -21.281 -11.484 1 79.38 278 GLU A CA 1
ATOM 2086 C C . GLU A 1 278 ? -13.367 -21.969 -10.25 1 79.38 278 GLU A C 1
ATOM 2088 O O . GLU A 1 278 ? -12.195 -21.781 -9.922 1 79.38 278 GLU A O 1
ATOM 2093 N N . VAL A 1 279 ? -14.25 -22.594 -9.555 1 85.25 279 VAL A N 1
ATOM 2094 C CA . VAL A 1 279 ? -13.789 -23.453 -8.477 1 85.25 279 VAL A CA 1
ATOM 2095 C C . VAL A 1 279 ? -13.391 -24.812 -9.039 1 85.25 279 VAL A C 1
ATOM 2097 O O . VAL A 1 279 ? -14.172 -25.453 -9.742 1 85.25 279 VAL A O 1
ATOM 2100 N N . PRO A 1 280 ? -12.242 -25.203 -8.734 1 88.75 280 PRO A N 1
ATOM 2101 C CA . PRO A 1 280 ? -11.781 -26.453 -9.32 1 88.75 280 PRO A CA 1
ATOM 2102 C C . PRO A 1 280 ? -12.422 -27.688 -8.672 1 88.75 280 PRO A C 1
ATOM 2104 O O . PRO A 1 280 ? -12.664 -27.703 -7.465 1 88.75 280 PRO A O 1
ATOM 2107 N N . PHE A 1 281 ? -12.656 -28.703 -9.492 1 92.69 281 PHE A N 1
ATOM 2108 C CA . PHE A 1 281 ? -13.188 -29.984 -9.047 1 92.69 281 PHE A CA 1
ATOM 2109 C C . PHE A 1 281 ? -12.75 -31.094 -9.984 1 92.69 281 PHE A C 1
ATOM 2111 O O . PHE A 1 281 ? -12.281 -30.844 -11.102 1 92.69 281 PHE A O 1
ATOM 2118 N N . VAL A 1 282 ? -12.805 -32.312 -9.461 1 94.12 282 VAL A N 1
ATOM 2119 C CA . VAL A 1 282 ? -12.594 -33.531 -10.25 1 94.12 282 VAL A CA 1
ATOM 2120 C C . VAL A 1 282 ? -13.875 -34.344 -10.297 1 94.12 282 VAL A C 1
ATOM 2122 O O . VAL A 1 282 ? -14.461 -34.656 -9.25 1 94.12 282 VAL A O 1
ATOM 2125 N N . ASP A 1 283 ? -14.281 -34.562 -11.492 1 93.25 283 ASP A N 1
ATOM 2126 C CA . ASP A 1 283 ? -15.469 -35.375 -11.672 1 93.25 283 ASP A CA 1
ATOM 2127 C C . ASP A 1 283 ? -15.164 -36.844 -11.367 1 93.25 283 ASP A C 1
ATOM 2129 O O . ASP A 1 283 ? -14.383 -37.5 -12.078 1 93.25 283 ASP A O 1
ATOM 2133 N N . MET A 1 284 ? -15.836 -37.406 -10.406 1 92.56 284 MET A N 1
ATOM 2134 C CA . MET A 1 284 ? -15.617 -38.75 -9.953 1 92.56 284 MET A CA 1
ATOM 2135 C C . MET A 1 284 ? -16.844 -39.625 -10.219 1 92.56 284 MET A C 1
ATOM 2137 O O . MET A 1 284 ? -17.078 -40.594 -9.508 1 92.56 284 MET A O 1
ATOM 2141 N N . ALA A 1 285 ? -17.562 -39.188 -11.172 1 87.44 285 ALA A N 1
ATOM 2142 C CA . ALA A 1 285 ? -18.781 -39.938 -11.492 1 87.44 285 ALA A CA 1
ATOM 2143 C C . ALA A 1 285 ? -18.469 -41.312 -12.062 1 87.44 285 ALA A C 1
ATOM 2145 O O . ALA A 1 285 ? -17.531 -41.469 -12.852 1 87.44 285 ALA A O 1
ATOM 2146 N N . ARG A 1 286 ? -19.156 -42.312 -11.602 1 86 286 ARG A N 1
ATOM 2147 C CA . ARG A 1 286 ? -19.219 -43.688 -12.117 1 86 286 ARG A CA 1
ATOM 2148 C C . ARG A 1 286 ? -20.656 -44.125 -12.297 1 86 286 ARG A C 1
ATOM 2150 O O . ARG A 1 286 ? -21.594 -43.5 -11.812 1 86 286 ARG A O 1
ATOM 2157 N N . PRO A 1 287 ? -20.734 -45.219 -13.172 1 83.94 287 PRO A N 1
ATOM 2158 C CA . PRO A 1 287 ? -22.109 -45.688 -13.289 1 83.94 287 PRO A CA 1
ATOM 2159 C C . PRO A 1 287 ? -22.781 -45.906 -11.93 1 83.94 287 PRO A C 1
ATOM 2161 O O . PRO A 1 287 ? -22.266 -46.625 -11.086 1 83.94 287 PRO A O 1
ATOM 2164 N N . GLY A 1 288 ? -23.797 -45.219 -11.648 1 84.5 288 GLY A N 1
ATOM 2165 C CA . GLY A 1 288 ? -24.562 -45.344 -10.43 1 84.5 288 GLY A CA 1
ATOM 2166 C C . GLY A 1 288 ? -24.078 -44.438 -9.305 1 84.5 288 GLY A C 1
ATOM 2167 O O . GLY A 1 288 ? -24.688 -44.375 -8.234 1 84.5 288 GLY A O 1
ATOM 2168 N N . GLU A 1 289 ? -22.938 -43.812 -9.484 1 89.25 289 GLU A N 1
ATOM 2169 C CA . GLU A 1 289 ? -22.375 -42.938 -8.461 1 89.25 289 GLU A CA 1
ATOM 2170 C C . GLU A 1 289 ? -22.156 -41.531 -9.016 1 89.25 289 GLU A C 1
ATOM 2172 O O . GLU A 1 289 ? -21.391 -41.344 -9.969 1 89.25 289 GLU A O 1
ATOM 2177 N N . SER A 1 290 ? -22.859 -40.594 -8.438 1 93.31 290 SER A N 1
ATOM 2178 C CA . SER A 1 290 ? -22.672 -39.188 -8.789 1 93.31 290 SER A CA 1
ATOM 2179 C C . SER A 1 290 ? -21.844 -38.469 -7.746 1 93.31 290 SER A C 1
ATOM 2181 O O . SER A 1 290 ? -22.375 -37.969 -6.742 1 93.31 290 SER A O 1
ATOM 2183 N N . ARG A 1 291 ? -20.469 -38.406 -8.016 1 95.5 291 ARG A N 1
ATOM 2184 C CA . ARG A 1 291 ? -19.562 -37.844 -7.023 1 95.5 291 ARG A CA 1
ATOM 2185 C C . ARG A 1 291 ? -18.656 -36.781 -7.645 1 95.5 291 ARG A C 1
ATOM 2187 O O . ARG A 1 291 ? -18.297 -36.875 -8.82 1 95.5 291 ARG A O 1
ATOM 2194 N N . LEU A 1 292 ? -18.375 -35.781 -6.863 1 95.31 292 LEU A N 1
ATOM 2195 C CA . LEU A 1 292 ? -17.422 -34.719 -7.195 1 95.31 292 LEU A CA 1
ATOM 2196 C C . LEU A 1 292 ? -16.422 -34.531 -6.066 1 95.31 292 LEU A C 1
ATOM 2198 O O . LEU A 1 292 ? -16.781 -34.562 -4.891 1 95.31 292 LEU A O 1
ATOM 2202 N N . ALA A 1 293 ? -15.203 -34.406 -6.434 1 95.88 293 ALA A N 1
ATOM 2203 C CA . ALA A 1 293 ? -14.195 -33.969 -5.465 1 95.88 293 ALA A CA 1
ATOM 2204 C C . ALA A 1 293 ? -13.805 -32.5 -5.703 1 95.88 293 ALA A C 1
ATOM 2206 O O . ALA A 1 293 ? -13.164 -32.188 -6.707 1 95.88 293 ALA A O 1
ATOM 2207 N N . VAL A 1 294 ? -14.125 -31.656 -4.824 1 94.31 294 VAL A N 1
ATOM 2208 C CA . VAL A 1 294 ? -13.781 -30.25 -4.926 1 94.31 294 VAL A CA 1
ATOM 2209 C C . VAL A 1 294 ? -12.414 -30 -4.281 1 94.31 294 VAL A C 1
ATOM 2211 O O . VAL A 1 294 ? -12.188 -30.406 -3.139 1 94.31 294 VAL A O 1
ATOM 2214 N N . THR A 1 295 ? -11.438 -29.375 -4.988 1 90 295 THR A N 1
ATOM 2215 C CA . THR A 1 295 ? -10.055 -29.266 -4.543 1 90 295 THR A CA 1
ATOM 2216 C C . THR A 1 295 ? -9.734 -27.828 -4.121 1 90 295 THR A C 1
ATOM 2218 O O . THR A 1 295 ? -8.562 -27.484 -3.936 1 90 295 THR A O 1
ATOM 2221 N N . CYS A 1 296 ? -10.648 -26.859 -3.68 1 65.19 296 CYS A N 1
ATOM 2222 C CA . CYS A 1 296 ? -10.336 -25.484 -3.322 1 65.19 296 CYS A CA 1
ATOM 2223 C C . CYS A 1 296 ? -10.344 -25.297 -1.81 1 65.19 296 CYS A C 1
ATOM 2225 O O . CYS A 1 296 ? -11.203 -25.844 -1.116 1 65.19 296 CYS A O 1
ATOM 2227 N N . GLY A 1 297 ? -9.25 -25.484 -1.052 1 56.81 297 GLY A N 1
ATOM 2228 C CA . GLY A 1 297 ? -9.078 -25.484 0.393 1 56.81 297 GLY A CA 1
ATOM 2229 C C . GLY A 1 297 ? -9.797 -24.344 1.077 1 56.81 297 GLY A C 1
ATOM 2230 O O . GLY A 1 297 ? -10.117 -24.422 2.268 1 56.81 297 GLY A O 1
ATOM 2231 N N . PHE A 1 298 ? -10.055 -23.219 0.526 1 59.5 298 PHE A N 1
ATOM 2232 C CA . PHE A 1 298 ? -10.547 -22.109 1.331 1 59.5 298 PHE A CA 1
ATOM 2233 C C . PHE A 1 298 ? -11.953 -21.703 0.894 1 59.5 298 PHE A C 1
ATOM 2235 O O . PHE A 1 298 ? -12.484 -20.688 1.346 1 59.5 298 PHE A O 1
ATOM 2242 N N . PHE A 1 299 ? -12.547 -22.594 0.163 1 69.81 299 PHE A N 1
ATOM 2243 C CA . PHE A 1 299 ? -13.867 -22.312 -0.384 1 69.81 299 PHE A CA 1
ATOM 2244 C C . PHE A 1 299 ? -14.922 -23.188 0.286 1 69.81 299 PHE A C 1
ATOM 2246 O O . PHE A 1 299 ? -14.766 -24.406 0.365 1 69.81 299 PHE A O 1
ATOM 2253 N N . ASP A 1 300 ? -15.883 -22.531 0.96 1 79.75 300 ASP A N 1
ATOM 2254 C CA . ASP A 1 300 ? -16.969 -23.281 1.569 1 79.75 300 ASP A CA 1
ATOM 2255 C C . ASP A 1 300 ? -17.938 -23.797 0.509 1 79.75 300 ASP A C 1
ATOM 2257 O O . ASP A 1 300 ? -19 -23.219 0.302 1 79.75 300 ASP A O 1
ATOM 2261 N N . VAL A 1 301 ? -17.625 -24.938 0.033 1 88.25 301 VAL A N 1
ATOM 2262 C CA . VAL A 1 301 ? -18.359 -25.469 -1.108 1 88.25 301 VAL A CA 1
ATOM 2263 C C . VAL A 1 301 ? -19.75 -25.922 -0.665 1 88.25 301 VAL A C 1
ATOM 2265 O O . VAL A 1 301 ? -20.719 -25.797 -1.415 1 88.25 301 VAL A O 1
ATOM 2268 N N . GLU A 1 302 ? -19.906 -26.438 0.52 1 88.38 302 GLU A N 1
ATOM 2269 C CA . GLU A 1 302 ? -21.203 -26.891 1.013 1 88.38 302 GLU A CA 1
ATOM 2270 C C . GLU A 1 302 ? -22.188 -25.719 1.103 1 88.38 302 GLU A C 1
ATOM 2272 O O . GLU A 1 302 ? -23.328 -25.844 0.662 1 88.38 302 GLU A O 1
ATOM 2277 N N . ARG A 1 303 ? -21.672 -24.688 1.674 1 85.81 303 ARG A N 1
ATOM 2278 C CA . ARG A 1 303 ? -22.516 -23.5 1.76 1 85.81 303 ARG A CA 1
ATOM 2279 C C . ARG A 1 303 ? -22.891 -23 0.371 1 85.81 303 ARG A C 1
ATOM 2281 O O . ARG A 1 303 ? -24.062 -22.656 0.122 1 85.81 303 ARG A O 1
ATOM 2288 N N . PHE A 1 304 ? -21.938 -22.875 -0.48 1 88.94 304 PHE A N 1
ATOM 2289 C CA . PHE A 1 304 ? -22.172 -22.391 -1.833 1 88.94 304 PHE A CA 1
ATOM 2290 C 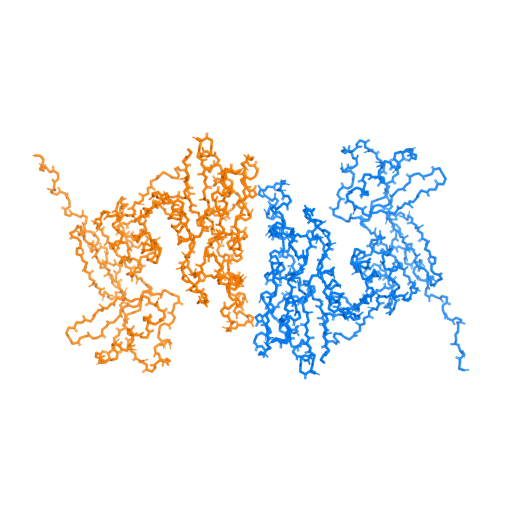C . PHE A 1 304 ? -23.219 -23.219 -2.545 1 88.94 304 PHE A C 1
ATOM 2292 O O . PHE A 1 304 ? -24.141 -22.672 -3.16 1 88.94 304 PHE A O 1
ATOM 2299 N N . LEU A 1 305 ? -23.203 -24.531 -2.461 1 92.62 305 LEU A N 1
ATOM 2300 C CA . LEU A 1 305 ? -24.141 -25.406 -3.164 1 92.62 305 LEU A CA 1
ATOM 2301 C C . LEU A 1 305 ? -25.531 -25.344 -2.547 1 92.62 305 LEU A C 1
ATOM 2303 O O . LEU A 1 305 ? -26.531 -25.391 -3.26 1 92.62 305 LEU A O 1
ATOM 2307 N N . ARG A 1 306 ? -25.562 -25.156 -1.212 1 91.31 306 ARG A N 1
ATOM 2308 C CA . ARG A 1 306 ? -26.844 -24.953 -0.556 1 91.31 306 ARG A CA 1
ATOM 2309 C C . ARG A 1 306 ? -27.531 -23.703 -1.084 1 91.31 306 ARG A C 1
ATOM 2311 O O . ARG A 1 306 ? -28.75 -23.703 -1.308 1 91.31 306 ARG A O 1
ATOM 2318 N N . GLU A 1 307 ? -26.781 -22.734 -1.267 1 90.31 307 GLU A N 1
ATOM 2319 C CA . GLU A 1 307 ? -27.312 -21.484 -1.783 1 90.31 307 GLU A CA 1
ATOM 2320 C C . GLU A 1 307 ? -27.781 -21.641 -3.225 1 90.31 307 GLU A C 1
ATOM 2322 O O . GLU A 1 307 ? -28.562 -20.812 -3.715 1 90.31 307 GLU A O 1
ATOM 2327 N N . ASN A 1 308 ? -27.281 -22.562 -3.869 1 92.56 308 ASN A N 1
ATOM 2328 C CA . ASN A 1 308 ? -27.719 -22.859 -5.227 1 92.56 308 ASN A CA 1
ATOM 2329 C C . ASN A 1 308 ? -28.75 -24 -5.242 1 92.56 308 ASN A C 1
ATOM 2331 O O . ASN A 1 308 ? -28.938 -24.656 -6.266 1 92.56 308 ASN A O 1
ATOM 2335 N N . ASN A 1 309 ? -29.297 -24.281 -4.113 1 93.44 309 ASN A N 1
ATOM 2336 C CA . ASN A 1 309 ? -30.375 -25.25 -3.918 1 93.44 309 ASN A CA 1
ATOM 2337 C C . ASN A 1 309 ? -29.906 -26.672 -4.184 1 93.44 309 ASN A C 1
ATOM 2339 O O . ASN A 1 309 ? -30.625 -27.469 -4.801 1 93.44 309 ASN A O 1
ATOM 2343 N N . LEU A 1 310 ? -28.688 -26.906 -3.895 1 94.88 310 LEU A N 1
ATOM 2344 C CA . LEU A 1 310 ? -28.109 -28.25 -3.947 1 94.88 310 LEU A CA 1
ATOM 2345 C C . LEU A 1 310 ? -27.672 -28.703 -2.562 1 94.88 310 LEU A C 1
ATOM 2347 O O . LEU A 1 310 ? -27.156 -27.906 -1.771 1 94.88 310 LEU A O 1
ATOM 2351 N N . GLN A 1 311 ? -27.969 -29.938 -2.234 1 92.62 311 GLN A N 1
ATOM 2352 C CA . GLN A 1 311 ? -27.594 -30.453 -0.925 1 92.62 311 GLN A CA 1
ATOM 2353 C C . GLN A 1 311 ? -26.938 -31.828 -1.045 1 92.62 311 GLN A C 1
ATOM 2355 O O . GLN A 1 311 ? -27.469 -32.812 -0.541 1 92.62 311 GLN A O 1
ATOM 2360 N N . PRO A 1 312 ? -25.812 -31.859 -1.562 1 94.56 312 PRO A N 1
ATOM 2361 C CA . PRO A 1 312 ? -25.125 -33.156 -1.635 1 94.56 312 PRO A CA 1
ATOM 2362 C C . PRO A 1 312 ? -24.656 -33.625 -0.268 1 94.56 312 PRO A C 1
ATOM 2364 O O . PRO A 1 312 ? -24.656 -32.875 0.703 1 94.56 312 PRO A O 1
ATOM 2367 N N . ARG A 1 313 ? -24.422 -34.938 -0.172 1 95.38 313 ARG A N 1
ATOM 2368 C CA . ARG A 1 313 ? -23.812 -35.531 1.015 1 95.38 313 ARG A CA 1
ATOM 2369 C C . ARG A 1 313 ? -22.297 -35.469 0.943 1 95.38 313 ARG A C 1
ATOM 2371 O O . ARG A 1 313 ? -21.703 -35.844 -0.076 1 95.38 313 ARG A O 1
ATOM 2378 N N . THR A 1 314 ? -21.688 -35 2.006 1 95.5 314 THR A N 1
ATOM 2379 C CA . THR A 1 314 ? -20.234 -34.969 2.09 1 95.5 314 THR A CA 1
ATOM 2380 C C . THR A 1 314 ? -19.703 -36.312 2.578 1 95.5 314 THR A C 1
ATOM 2382 O O . THR A 1 314 ? -20.156 -36.844 3.609 1 95.5 314 THR A O 1
ATOM 2385 N N . LEU A 1 315 ? -18.859 -36.844 1.804 1 96.25 315 LEU A N 1
ATOM 2386 C CA . LEU A 1 315 ? -18.281 -38.156 2.156 1 96.25 315 LEU A CA 1
ATOM 2387 C C . LEU A 1 315 ? -17.016 -37.969 2.986 1 96.25 315 LEU A C 1
ATOM 2389 O O . LEU A 1 315 ? -16.328 -36.969 2.861 1 96.25 315 LEU A O 1
ATOM 2393 N N . ASP A 1 316 ? -16.719 -38.938 3.848 1 97.38 316 ASP A N 1
ATOM 2394 C CA . ASP A 1 316 ? -15.508 -38.938 4.648 1 97.38 316 ASP A CA 1
ATOM 2395 C C . ASP A 1 316 ? -14.328 -39.5 3.855 1 97.38 316 ASP A C 1
ATOM 2397 O O . ASP A 1 316 ? -13.703 -40.5 4.277 1 97.38 316 ASP A O 1
ATOM 2401 N N . ARG A 1 317 ? -14.039 -38.875 2.73 1 96.88 317 ARG A N 1
ATOM 2402 C CA . ARG A 1 317 ? -13.016 -39.312 1.793 1 96.88 317 ARG A CA 1
ATOM 2403 C C . ARG A 1 317 ? -12.203 -38.125 1.265 1 96.88 317 ARG A C 1
ATOM 2405 O O . ARG A 1 317 ? -12.656 -37 1.301 1 96.88 317 ARG A O 1
ATOM 2412 N N . TYR A 1 318 ? -10.977 -38.438 0.875 1 96.81 318 TYR A N 1
ATOM 2413 C CA . TYR A 1 318 ? -10.133 -37.438 0.199 1 96.81 318 TYR A CA 1
ATOM 2414 C C . TYR A 1 318 ? -9.914 -37.844 -1.258 1 96.81 318 TYR A C 1
ATOM 2416 O O . TYR A 1 318 ? -10.195 -38.969 -1.656 1 96.81 318 TYR A O 1
ATOM 2424 N N . LEU A 1 319 ? -9.547 -36.938 -2.01 1 96.94 319 LEU A N 1
ATOM 2425 C CA . LEU A 1 319 ? -9.125 -37.188 -3.379 1 96.94 319 LEU A CA 1
ATOM 2426 C C . LEU A 1 319 ? -7.645 -37.562 -3.43 1 96.94 319 LEU A C 1
ATOM 2428 O O . LEU A 1 319 ? -6.809 -36.812 -2.895 1 96.94 319 LEU A O 1
ATOM 2432 N N . ALA A 1 320 ? -7.289 -38.656 -3.973 1 97.06 320 ALA A N 1
ATOM 2433 C CA . ALA A 1 320 ? -5.922 -39.062 -4.312 1 97.06 320 ALA A CA 1
ATOM 2434 C C . ALA A 1 320 ? -5.781 -39.312 -5.812 1 97.06 320 ALA A C 1
ATOM 2436 O O . ALA A 1 320 ? -6.492 -40.125 -6.387 1 97.06 320 ALA A O 1
ATOM 2437 N N . SER A 1 321 ? -4.895 -38.625 -6.426 1 96.56 321 SER A N 1
ATOM 2438 C CA . SER A 1 321 ? -4.684 -38.719 -7.867 1 96.56 321 SER A CA 1
ATOM 2439 C C . SER A 1 321 ? -3.297 -39.281 -8.18 1 96.56 321 SER A C 1
ATOM 2441 O O . SER A 1 321 ? -2.289 -38.719 -7.734 1 96.56 321 SER A O 1
ATOM 2443 N N . GLU A 1 322 ? -3.297 -40.312 -8.938 1 96 322 GLU A N 1
ATOM 2444 C CA . GLU A 1 322 ? -2.059 -40.969 -9.352 1 96 322 GLU A CA 1
ATOM 2445 C C . GLU A 1 322 ? -1.733 -40.656 -10.812 1 96 322 GLU A C 1
ATOM 2447 O O . GLU A 1 322 ? -2.488 -41.031 -11.711 1 96 322 GLU A O 1
ATOM 2452 N N . PHE A 1 323 ? -0.658 -40 -10.961 1 95.25 323 PHE A N 1
ATOM 2453 C CA . PHE A 1 323 ? -0.141 -39.719 -12.297 1 95.25 323 PHE A CA 1
ATOM 2454 C C . PHE A 1 323 ? 0.982 -40.688 -12.648 1 95.25 323 PHE A C 1
ATOM 2456 O O . PHE A 1 323 ? 1.931 -40.844 -11.883 1 95.25 323 PHE A O 1
ATOM 2463 N N . ARG A 1 324 ? 0.933 -41.25 -13.867 1 93.31 324 ARG A N 1
ATOM 2464 C CA . ARG A 1 324 ? 1.919 -42.25 -14.266 1 93.31 324 ARG A CA 1
ATOM 2465 C C . ARG A 1 324 ? 2.746 -41.75 -15.453 1 93.31 324 ARG A C 1
ATOM 2467 O O . ARG A 1 324 ? 2.348 -40.812 -16.156 1 93.31 324 ARG A O 1
ATOM 2474 N N . ARG A 1 325 ? 3.805 -42.469 -15.711 1 91.06 325 ARG A N 1
ATOM 2475 C CA . ARG A 1 325 ? 4.785 -42.062 -16.719 1 91.06 325 ARG A CA 1
ATOM 2476 C C . ARG A 1 325 ? 4.234 -42.25 -18.125 1 91.06 325 ARG A C 1
ATOM 2478 O O . ARG A 1 325 ? 4.715 -41.625 -19.078 1 91.06 325 ARG A O 1
ATOM 2485 N N . ASP A 1 326 ? 3.217 -43.062 -18.188 1 89.19 326 ASP A N 1
ATOM 2486 C CA . ASP A 1 326 ? 2.643 -43.312 -19.516 1 89.19 326 ASP A CA 1
ATOM 2487 C C . ASP A 1 326 ? 1.576 -42.25 -19.844 1 89.19 326 ASP A C 1
ATOM 2489 O O . ASP A 1 326 ? 0.924 -42.344 -20.875 1 89.19 326 ASP A O 1
ATOM 2493 N N . GLY A 1 327 ? 1.396 -41.344 -18.922 1 88.38 327 GLY A N 1
ATOM 2494 C CA . GLY A 1 327 ? 0.445 -40.281 -19.156 1 88.38 327 GLY A CA 1
ATOM 2495 C C . GLY A 1 327 ? -0.929 -40.562 -18.578 1 88.38 327 GLY A C 1
ATOM 2496 O O . GLY A 1 327 ? -1.777 -39.656 -18.516 1 88.38 327 GLY A O 1
ATOM 2497 N N . SER A 1 328 ? -1.105 -41.75 -18.125 1 92.06 328 SER A N 1
ATOM 2498 C CA . SER A 1 328 ? -2.408 -42.094 -17.562 1 92.06 328 SER A CA 1
ATOM 2499 C C . SER A 1 328 ? -2.566 -41.5 -16.156 1 92.06 328 SER A C 1
ATOM 2501 O O . SER A 1 328 ? -1.578 -41.312 -15.445 1 92.06 328 SER A O 1
ATOM 2503 N N . VAL A 1 329 ? -3.816 -41.25 -15.797 1 94.31 329 VAL A N 1
ATOM 2504 C CA . VAL A 1 329 ? -4.137 -40.719 -14.469 1 94.31 329 VAL A CA 1
ATOM 2505 C C . VAL A 1 329 ? -5.223 -41.562 -13.828 1 94.31 329 VAL A C 1
ATOM 2507 O O . VAL A 1 329 ? -6.246 -41.875 -14.453 1 94.31 329 VAL A O 1
ATOM 2510 N N . SER A 1 330 ? -4.93 -42.031 -12.656 1 95 330 SER A N 1
ATOM 2511 C CA . SER A 1 330 ? -5.93 -42.75 -11.859 1 95 330 SER A CA 1
ATOM 2512 C C . SER A 1 330 ? -6.355 -41.938 -10.648 1 95 330 SER A C 1
ATOM 2514 O O . SER A 1 330 ? -5.52 -41.312 -9.977 1 95 330 SER A O 1
ATOM 2516 N N . ARG A 1 331 ? -7.648 -41.906 -10.398 1 95.88 331 ARG A N 1
ATOM 2517 C CA . ARG A 1 331 ? -8.203 -41.156 -9.281 1 95.88 331 ARG A CA 1
ATOM 2518 C C . ARG A 1 331 ? -8.875 -42.062 -8.273 1 95.88 331 ARG A C 1
ATOM 2520 O O . ARG A 1 331 ? -9.586 -43 -8.648 1 95.88 331 ARG A O 1
ATOM 2527 N N . HIS A 1 332 ? -8.602 -41.781 -7.047 1 95.88 332 HIS A N 1
ATOM 2528 C CA . HIS A 1 332 ? -9.117 -42.594 -5.945 1 95.88 332 HIS A CA 1
ATOM 2529 C C . HIS A 1 332 ? -9.75 -41.719 -4.867 1 95.88 332 HIS A C 1
ATOM 2531 O O . HIS A 1 332 ? -9.422 -40.531 -4.746 1 95.88 332 HIS A O 1
ATOM 2537 N N . LEU A 1 333 ? -10.664 -42.312 -4.121 1 96.88 333 LEU A N 1
ATOM 2538 C CA . LEU A 1 333 ? -11.297 -41.656 -2.986 1 96.88 333 LEU A CA 1
ATOM 2539 C C . LEU A 1 333 ? -11.133 -42.5 -1.715 1 96.88 333 LEU A C 1
ATOM 2541 O O . LEU A 1 333 ? -12.117 -42.969 -1.157 1 96.88 333 LEU A O 1
ATOM 2545 N N . PRO A 1 334 ? -9.961 -42.531 -1.255 1 97.06 334 PRO A N 1
ATOM 2546 C CA . PRO A 1 334 ? -9.773 -43.281 -0.003 1 97.06 334 PRO A CA 1
ATOM 2547 C C . PRO A 1 334 ? -10.461 -42.594 1.185 1 97.06 334 PRO A C 1
ATOM 2549 O O . PRO A 1 334 ? -10.633 -41.375 1.195 1 97.06 334 PRO A O 1
ATOM 2552 N N . GLU A 1 335 ? -10.812 -43.438 2.219 1 97.69 335 GLU A N 1
ATOM 2553 C CA . GLU A 1 335 ? -11.336 -42.906 3.473 1 97.69 335 GLU A CA 1
ATOM 2554 C C . GLU A 1 335 ? -10.305 -42.031 4.18 1 97.69 335 GLU A C 1
ATOM 2556 O O . GLU A 1 335 ? -9.109 -42.344 4.16 1 97.69 335 GLU A O 1
ATOM 2561 N N . LYS A 1 336 ? -10.789 -41 4.801 1 97 336 LYS A N 1
ATOM 2562 C CA . LYS A 1 336 ? -9.891 -40.031 5.438 1 97 336 LYS A CA 1
ATOM 2563 C C . LYS A 1 336 ? -8.961 -40.719 6.426 1 97 336 LYS A C 1
ATOM 2565 O O . LYS A 1 336 ? -7.77 -40.406 6.484 1 97 336 LYS A O 1
ATOM 2570 N N . SER A 1 337 ? -9.477 -41.75 7.168 1 96.88 337 SER A N 1
ATOM 2571 C CA . SER A 1 337 ? -8.719 -42.438 8.219 1 96.88 337 SER A CA 1
ATOM 2572 C C . SER A 1 337 ? -7.578 -43.25 7.633 1 96.88 337 SER A C 1
ATOM 2574 O O . SER A 1 337 ? -6.57 -43.5 8.297 1 96.88 337 SER A O 1
ATOM 2576 N N . THR A 1 338 ? -7.672 -43.625 6.363 1 96.88 338 THR A N 1
ATOM 2577 C CA . THR A 1 338 ? -6.672 -44.5 5.777 1 96.88 338 THR A CA 1
ATOM 2578 C C . THR A 1 338 ? -6.012 -43.844 4.566 1 96.88 338 THR A C 1
ATOM 2580 O O . THR A 1 338 ? -5.215 -44.5 3.869 1 96.88 338 THR A O 1
ATOM 2583 N N . ALA A 1 339 ? -6.355 -42.688 4.328 1 97.12 339 ALA A N 1
ATOM 2584 C CA . ALA A 1 339 ? -5.949 -42 3.092 1 97.12 339 ALA A CA 1
ATOM 2585 C C . ALA A 1 339 ? -4.43 -41.906 3 1 97.12 339 ALA A C 1
ATOM 2587 O O . ALA A 1 339 ? -3.852 -42.094 1.931 1 97.12 339 ALA A O 1
ATOM 2588 N N . GLN A 1 340 ? -3.799 -41.594 4.078 1 96.12 340 GLN A N 1
ATOM 2589 C CA . GLN A 1 340 ? -2.35 -41.438 4.074 1 96.12 340 GLN A CA 1
ATOM 2590 C C . GLN A 1 340 ? -1.647 -42.75 3.773 1 96.12 340 GLN A C 1
ATOM 2592 O O . GLN A 1 340 ? -0.727 -42.781 2.955 1 96.12 340 GLN A O 1
ATOM 2597 N N . ALA A 1 341 ? -2.088 -43.781 4.488 1 96.75 341 ALA A N 1
ATOM 2598 C CA . ALA A 1 341 ? -1.503 -45.094 4.27 1 96.75 341 ALA A CA 1
ATOM 2599 C C . ALA A 1 341 ? -1.749 -45.562 2.84 1 96.75 341 ALA A C 1
ATOM 2601 O O . ALA A 1 341 ? -0.858 -46.125 2.209 1 96.75 341 ALA A O 1
ATOM 2602 N N . PHE A 1 342 ? -2.92 -45.406 2.412 1 97.06 342 PHE A N 1
ATOM 2603 C CA . PHE A 1 342 ? -3.287 -45.75 1.045 1 97.06 342 PHE A CA 1
ATOM 2604 C C . PHE A 1 342 ? -2.385 -45.062 0.043 1 97.06 342 PHE A C 1
ATOM 2606 O O . PHE A 1 342 ? -1.856 -45.688 -0.877 1 97.06 342 PHE A O 1
ATOM 2613 N N . SER A 1 343 ? -2.18 -43.781 0.228 1 96.56 343 SER A N 1
ATOM 2614 C CA . SER A 1 343 ? -1.375 -42.969 -0.671 1 96.56 343 SER A CA 1
ATOM 2615 C C . SER A 1 343 ? 0.097 -43.375 -0.61 1 96.56 343 SER A C 1
ATOM 2617 O O . SER A 1 343 ? 0.793 -43.344 -1.628 1 96.56 343 SER A O 1
ATOM 2619 N N . GLN A 1 344 ? 0.559 -43.688 0.578 1 96.62 344 GLN A N 1
ATOM 2620 C CA . GLN A 1 344 ? 1.926 -44.188 0.731 1 96.62 344 GLN A CA 1
ATOM 2621 C C . GLN A 1 344 ? 2.164 -45.438 -0.112 1 96.62 344 GLN A C 1
ATOM 2623 O O . GLN A 1 344 ? 3.172 -45.531 -0.814 1 96.62 344 GLN A O 1
ATOM 2628 N N . GLN A 1 345 ? 1.254 -46.281 -0.02 1 95.94 345 GLN A N 1
ATOM 2629 C CA . GLN A 1 345 ? 1.363 -47.531 -0.773 1 95.94 345 GLN A CA 1
ATOM 2630 C C . GLN A 1 345 ? 1.359 -47.281 -2.275 1 95.94 345 GLN A C 1
ATOM 2632 O O . GLN A 1 345 ? 2.143 -47.875 -3.02 1 95.94 345 GLN A O 1
ATOM 2637 N N . LEU A 1 346 ? 0.488 -46.438 -2.688 1 95.38 346 LEU A N 1
ATOM 2638 C CA . LEU A 1 346 ? 0.401 -46.125 -4.105 1 95.38 346 LEU A CA 1
ATOM 2639 C C . LEU A 1 346 ? 1.702 -45.469 -4.594 1 95.38 346 LEU A C 1
ATOM 2641 O O . LEU A 1 346 ? 2.184 -45.812 -5.68 1 95.38 346 LEU A O 1
ATOM 2645 N N . HIS A 1 347 ? 2.193 -44.562 -3.834 1 95.81 347 HIS A N 1
ATOM 2646 C CA . HIS A 1 347 ? 3.441 -43.906 -4.191 1 95.81 347 HIS A CA 1
ATOM 2647 C C . HIS A 1 347 ? 4.594 -44.906 -4.277 1 95.81 347 HIS A C 1
ATOM 2649 O O . HIS A 1 347 ? 5.398 -44.844 -5.207 1 95.81 347 HIS A O 1
ATOM 2655 N N . ASP A 1 348 ? 4.672 -45.844 -3.312 1 94.62 348 ASP A N 1
ATOM 2656 C CA . ASP A 1 348 ? 5.715 -46.875 -3.305 1 94.62 348 ASP A CA 1
ATOM 2657 C C . ASP A 1 348 ? 5.648 -47.719 -4.566 1 94.62 348 ASP A C 1
ATOM 2659 O O . ASP A 1 348 ? 6.684 -48.125 -5.113 1 94.62 348 ASP A O 1
ATOM 2663 N N . GLN A 1 349 ? 4.523 -48.031 -4.98 1 91.81 349 GLN A N 1
ATOM 2664 C CA . GLN A 1 349 ? 4.32 -48.812 -6.184 1 91.81 349 GLN A CA 1
ATOM 2665 C C . GLN A 1 349 ? 4.773 -48.062 -7.43 1 91.81 349 GLN A C 1
ATOM 2667 O O . GLN A 1 349 ? 5.289 -48.656 -8.375 1 91.81 349 GLN A O 1
ATOM 2672 N N . LEU A 1 350 ? 4.566 -46.812 -7.457 1 90.12 350 LEU A N 1
ATOM 2673 C CA . LEU A 1 350 ? 4.965 -45.969 -8.578 1 90.12 350 LEU A CA 1
ATOM 2674 C C . LEU A 1 350 ? 6.48 -45.969 -8.75 1 90.12 350 LEU A C 1
ATOM 2676 O O . LEU A 1 350 ? 6.984 -45.875 -9.875 1 90.12 350 LEU A O 1
ATOM 2680 N N . TYR A 1 351 ? 7.336 -46.094 -7.77 1 85.12 351 TYR A N 1
ATOM 2681 C CA . TYR A 1 351 ? 8.789 -45.969 -7.84 1 85.12 351 TYR A CA 1
ATOM 2682 C C . TYR A 1 351 ? 9.469 -47.312 -7.566 1 85.12 351 TYR A C 1
ATOM 2684 O O . TYR A 1 351 ? 10.68 -47.438 -7.727 1 85.12 351 TYR A O 1
ATOM 2692 N N . SER A 1 352 ? 8.984 -48.312 -7.039 1 71.38 352 SER A N 1
ATOM 2693 C CA . SER A 1 352 ? 9.57 -49.656 -6.926 1 71.38 352 SER A CA 1
ATOM 2694 C C . SER A 1 352 ? 9.742 -50.281 -8.297 1 71.38 352 SER A C 1
ATOM 2696 O O . SER A 1 352 ? 10.688 -51.062 -8.516 1 71.38 352 SER A O 1
ATOM 2698 N N . GLN A 1 353 ? 8.914 -50.125 -9.289 1 50.97 353 GLN A N 1
ATOM 2699 C CA . GLN A 1 353 ? 9.039 -50.875 -10.539 1 50.97 353 GLN A CA 1
ATOM 2700 C C . GLN A 1 353 ? 10.297 -50.469 -11.297 1 50.97 353 GLN A C 1
ATOM 2702 O O . GLN A 1 353 ? 10.602 -51 -12.352 1 50.97 353 GLN A O 1
ATOM 2707 N N . ARG A 1 354 ? 11.039 -49.406 -11.188 1 49.22 354 ARG A N 1
ATOM 2708 C CA . ARG A 1 354 ? 12.203 -49.094 -12 1 49.22 354 ARG A CA 1
ATOM 2709 C C . ARG A 1 354 ? 13.383 -50 -11.648 1 49.22 354 ARG A C 1
ATOM 2711 O O . ARG A 1 354 ? 14.484 -49.812 -12.164 1 49.22 354 ARG A O 1
ATOM 2718 N N . GLY A 1 355 ? 13.391 -50.812 -10.672 1 40.25 355 GLY A N 1
ATOM 2719 C CA . GLY A 1 355 ? 14.633 -51.562 -10.672 1 40.25 355 GLY A CA 1
ATOM 2720 C C . GLY A 1 355 ? 14.891 -52.25 -11.992 1 40.25 355 GLY A C 1
ATOM 2721 O O . GLY A 1 355 ? 15.969 -52.844 -12.195 1 40.25 355 GLY A O 1
ATOM 2722 N N . HIS A 1 356 ? 14.016 -52.781 -12.789 1 35.31 356 HIS A N 1
ATOM 2723 C CA . HIS A 1 356 ? 14.391 -53.688 -13.883 1 35.31 356 HIS A CA 1
ATOM 2724 C C . HIS A 1 356 ? 14.781 -52.875 -15.125 1 35.31 356 HIS A C 1
ATOM 2726 O O . HIS A 1 356 ? 14.953 -53.469 -16.203 1 35.31 356 HIS A O 1
ATOM 2732 N N . LEU A 1 357 ? 14.734 -51.656 -15.328 1 34.56 357 LEU A N 1
ATOM 2733 C CA . LEU A 1 357 ? 15.141 -51.188 -16.656 1 34.56 357 LEU A CA 1
ATOM 2734 C C . LEU A 1 357 ? 16.656 -51.219 -16.797 1 34.56 357 LEU A C 1
ATOM 2736 O O . LEU A 1 357 ? 17.344 -51.844 -16 1 34.56 357 LEU A O 1
ATOM 2740 N N . GLY A 1 358 ? 17.516 -50.125 -17.453 1 31.36 358 GLY A N 1
ATOM 2741 C CA . GLY A 1 358 ? 18.766 -50.031 -18.188 1 31.36 358 GLY A CA 1
ATOM 2742 C C . GLY A 1 358 ? 19.984 -50.312 -17.328 1 31.36 358 GLY A C 1
ATOM 2743 O O . GLY A 1 358 ? 20.266 -49.594 -16.375 1 31.36 358 GLY A O 1
ATOM 2744 N N . SER A 1 359 ? 20.328 -51.562 -17.016 1 30.08 359 SER A N 1
ATOM 2745 C CA . SER A 1 359 ? 21.703 -52 -17.266 1 30.08 359 SER A CA 1
ATOM 2746 C C . SER A 1 359 ? 22.094 -51.781 -18.719 1 30.08 359 SER A C 1
ATOM 2748 O O . SER A 1 359 ? 23.094 -52.312 -19.188 1 30.08 359 SER A O 1
ATOM 2750 N N . ALA A 1 360 ? 21.406 -51.219 -19.703 1 26.17 360 ALA A N 1
ATOM 2751 C CA . ALA A 1 360 ? 22.062 -51.031 -21 1 26.17 360 ALA A CA 1
ATOM 2752 C C . ALA A 1 360 ? 23.062 -49.875 -20.922 1 26.17 360 ALA A C 1
ATOM 2754 O O . ALA A 1 360 ? 22.672 -48.719 -20.781 1 26.17 360 ALA A O 1
ATOM 2755 N N . ALA A 1 361 ? 24.375 -50.188 -20.625 1 19.94 361 ALA A N 1
ATOM 2756 C CA . ALA A 1 361 ? 25.547 -49.656 -21.328 1 19.94 361 ALA A CA 1
ATOM 2757 C C . ALA A 1 361 ? 25.656 -50.281 -22.734 1 19.94 361 ALA A C 1
ATOM 2759 O O . ALA A 1 361 ? 25.516 -51.469 -22.906 1 19.94 361 ALA A O 1
ATOM 2760 N N . MET B 1 1 ? -26.391 21.391 -4.465 1 66.56 1 MET B N 1
ATOM 2761 C CA . MET B 1 1 ? -25.688 20.297 -3.803 1 66.56 1 MET B CA 1
ATOM 2762 C C . MET B 1 1 ? -24.391 20.797 -3.189 1 66.56 1 MET B C 1
ATOM 2764 O O . MET B 1 1 ? -23.609 21.5 -3.84 1 66.56 1 MET B O 1
ATOM 2768 N N . ARG B 1 2 ? -24.328 20.656 -1.758 1 90.69 2 ARG B N 1
ATOM 2769 C CA . ARG B 1 2 ? -23.172 21.203 -1.052 1 90.69 2 ARG B CA 1
ATOM 2770 C C . ARG B 1 2 ? -22.094 20.156 -0.863 1 90.69 2 ARG B C 1
ATOM 2772 O O . ARG B 1 2 ? -22.391 19.016 -0.507 1 90.69 2 ARG B O 1
ATOM 2779 N N . ILE B 1 3 ? -20.891 20.469 -1.34 1 97.44 3 ILE B N 1
ATOM 2780 C CA . ILE B 1 3 ? -19.734 19.594 -1.172 1 97.44 3 ILE B CA 1
ATOM 2781 C C . ILE B 1 3 ? -18.984 19.953 0.104 1 97.44 3 ILE B C 1
ATOM 2783 O O . ILE B 1 3 ? -18.703 21.125 0.351 1 97.44 3 ILE B O 1
ATOM 2787 N N . GLN B 1 4 ? -18.75 18.984 0.925 1 97.5 4 GLN B N 1
ATOM 2788 C CA . GLN B 1 4 ? -17.922 19.141 2.107 1 97.5 4 GLN B CA 1
ATOM 2789 C C . GLN B 1 4 ? -16.578 18.422 1.945 1 97.5 4 GLN B C 1
ATOM 2791 O O . GLN B 1 4 ? -16.531 17.328 1.384 1 97.5 4 GLN B O 1
ATOM 2796 N N . VAL B 1 5 ? -15.523 19.109 2.344 1 98.38 5 VAL B N 1
ATOM 2797 C CA . VAL B 1 5 ? -14.195 18.5 2.363 1 98.38 5 VAL B CA 1
ATOM 2798 C C . VAL B 1 5 ? -13.789 18.188 3.803 1 98.38 5 VAL B C 1
ATOM 2800 O O . VAL B 1 5 ? -13.758 19.078 4.652 1 98.38 5 VAL B O 1
ATOM 2803 N N . MET B 1 6 ? -13.492 16.938 4.059 1 97.19 6 MET B N 1
ATOM 2804 C CA . MET B 1 6 ? -13.148 16.469 5.398 1 97.19 6 MET B CA 1
ATOM 2805 C C . MET B 1 6 ? -11.883 15.617 5.371 1 97.19 6 MET B C 1
ATOM 2807 O O . MET B 1 6 ? -11.68 14.828 4.445 1 97.19 6 MET B O 1
ATOM 2811 N N . LYS B 1 7 ? -11.047 15.82 6.332 1 97.19 7 LYS B N 1
ATOM 2812 C CA . LYS B 1 7 ? -9.852 15 6.488 1 97.19 7 LYS B CA 1
ATOM 2813 C C . LYS B 1 7 ? -9.82 14.32 7.852 1 97.19 7 LYS B C 1
ATOM 2815 O O . LYS B 1 7 ? -9.992 14.977 8.883 1 97.19 7 LYS B O 1
ATOM 2820 N N . PHE B 1 8 ? -9.617 13.031 7.867 1 96.38 8 PHE B N 1
ATOM 2821 C CA . PHE B 1 8 ? -9.43 12.273 9.102 1 96.38 8 PHE B CA 1
ATOM 2822 C C . PHE B 1 8 ? -8.008 11.734 9.195 1 96.38 8 PHE B C 1
ATOM 2824 O O . PHE B 1 8 ? -7.535 11.047 8.281 1 96.38 8 PHE B O 1
ATOM 2831 N N . GLY B 1 9 ? -7.359 12.055 10.289 1 92.81 9 GLY B N 1
ATOM 2832 C CA . GLY B 1 9 ? -6 11.602 10.531 1 92.81 9 GLY B CA 1
ATOM 2833 C C . GLY B 1 9 ? -5.93 10.188 11.07 1 92.81 9 GLY B C 1
ATOM 2834 O O . GLY B 1 9 ? -6.961 9.547 11.297 1 92.81 9 GLY B O 1
ATOM 2835 N N . GLY B 1 10 ? -4.746 9.727 11.266 1 90.44 10 GLY B N 1
ATOM 2836 C CA . GLY B 1 10 ? -4.496 8.352 11.68 1 90.44 10 GLY B CA 1
ATOM 2837 C C . GLY B 1 10 ? -5.145 8 13.008 1 90.44 10 GLY B C 1
ATOM 2838 O O . GLY B 1 10 ? -5.609 6.871 13.195 1 90.44 10 GLY B O 1
ATOM 2839 N N . SER B 1 11 ? -5.199 8.953 13.898 1 86.75 11 SER B N 1
ATOM 2840 C CA . SER B 1 11 ? -5.785 8.727 15.219 1 86.75 11 SER B CA 1
ATOM 2841 C C . SER B 1 11 ? -7.262 8.359 15.109 1 86.75 11 SER B C 1
ATOM 2843 O O . SER B 1 11 ? -7.848 7.84 16.062 1 86.75 11 SER B O 1
ATOM 2845 N N . SER B 1 12 ? -7.789 8.602 13.977 1 91.06 12 SER B N 1
ATOM 2846 C CA . SER B 1 12 ? -9.203 8.328 13.758 1 91.06 12 SER B CA 1
ATOM 2847 C C . SER B 1 12 ? -9.438 6.859 13.406 1 91.06 12 SER B C 1
ATOM 2849 O O . SER B 1 12 ? -10.578 6.418 13.281 1 91.06 12 SER B O 1
ATOM 2851 N N . PHE B 1 13 ? -8.352 6.07 13.258 1 93.75 13 PHE B N 1
ATOM 2852 C CA . PHE B 1 13 ? -8.492 4.73 12.695 1 93.75 13 PHE B CA 1
ATOM 2853 C C . PHE B 1 13 ? -7.75 3.705 13.539 1 93.75 13 PHE B C 1
ATOM 2855 O O . PHE B 1 13 ? -7.078 2.822 13 1 93.75 13 PHE B O 1
ATOM 2862 N N . ALA B 1 14 ? -7.918 3.775 14.836 1 89.62 14 ALA B N 1
ATOM 2863 C CA . ALA B 1 14 ? -7.188 2.912 15.766 1 89.62 14 ALA B CA 1
ATOM 2864 C C . ALA B 1 14 ? -7.832 1.531 15.852 1 89.62 14 ALA B C 1
ATOM 2866 O O . ALA B 1 14 ? -7.172 0.555 16.219 1 89.62 14 ALA B O 1
ATOM 2867 N N . SER B 1 15 ? -9.141 1.442 15.516 1 92.12 15 SER B N 1
ATOM 2868 C CA . SER B 1 15 ? -9.875 0.183 15.586 1 92.12 15 SER B CA 1
ATOM 2869 C C . SER B 1 15 ? -10.977 0.126 14.531 1 92.12 15 SER B C 1
ATOM 2871 O O . SER B 1 15 ? -11.258 1.123 13.867 1 92.12 15 SER B O 1
ATOM 2873 N N . ASP B 1 16 ? -11.531 -1.075 14.422 1 94.5 16 ASP B N 1
ATOM 2874 C CA . ASP B 1 16 ? -12.648 -1.235 13.492 1 94.5 16 ASP B CA 1
ATOM 2875 C C . ASP B 1 16 ? -13.805 -0.303 13.859 1 94.5 16 ASP B C 1
ATOM 2877 O O . ASP B 1 16 ? -14.453 0.26 12.969 1 9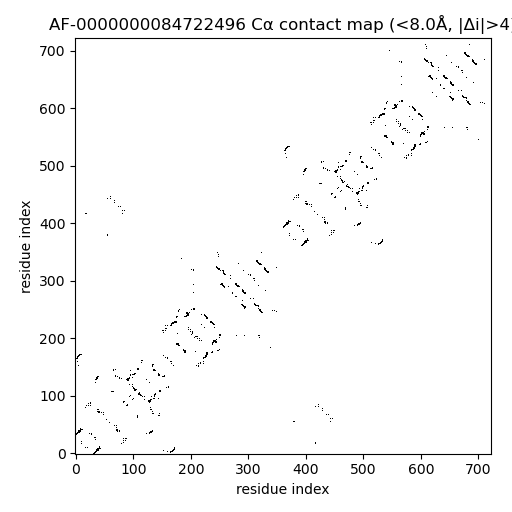4.5 16 ASP B O 1
ATOM 2881 N N . GLU B 1 17 ? -14.008 -0.185 15.133 1 93.62 17 GLU B N 1
ATOM 2882 C CA . GLU B 1 17 ? -15.094 0.667 15.617 1 93.62 17 GLU B CA 1
ATOM 2883 C C . GLU B 1 17 ? -14.883 2.117 15.195 1 93.62 17 GLU B C 1
ATOM 2885 O O . GLU B 1 17 ? -15.844 2.832 14.906 1 93.62 17 GLU B O 1
ATOM 2890 N N . HIS B 1 18 ? -13.68 2.512 15.141 1 93.5 18 HIS B N 1
ATOM 2891 C CA . HIS B 1 18 ? -13.375 3.873 14.719 1 93.5 18 HIS B CA 1
ATOM 2892 C C . HIS B 1 18 ? -13.727 4.094 13.25 1 93.5 18 HIS B C 1
ATOM 2894 O O . HIS B 1 18 ? -14.266 5.145 12.891 1 93.5 18 HIS B O 1
ATOM 2900 N N . PHE B 1 19 ? -13.438 3.107 12.406 1 96.25 19 PHE B N 1
ATOM 2901 C CA . PHE B 1 19 ? -13.828 3.195 11 1 96.25 19 PHE B CA 1
ATOM 2902 C C . PHE B 1 19 ? -15.344 3.312 10.867 1 96.25 19 PHE B C 1
ATOM 2904 O O . PHE B 1 19 ? -15.836 4.113 10.07 1 96.25 19 PHE B O 1
ATOM 2911 N N . HIS B 1 20 ? -16.062 2.572 11.656 1 96.25 20 HIS B N 1
ATOM 2912 C CA . HIS B 1 20 ? -17.516 2.594 11.602 1 96.25 20 HIS B CA 1
ATOM 2913 C C . HIS B 1 20 ? -18.062 3.934 12.078 1 96.25 20 HIS B C 1
ATOM 2915 O O . HIS B 1 20 ? -19.062 4.43 11.547 1 96.25 20 HIS B O 1
ATOM 2921 N N . ARG B 1 21 ? -17.438 4.457 13.086 1 94.5 21 ARG B N 1
ATOM 2922 C CA . ARG B 1 21 ? -17.844 5.758 13.594 1 94.5 21 ARG B CA 1
ATOM 2923 C C . ARG B 1 21 ? -17.688 6.84 12.539 1 94.5 21 ARG B C 1
ATOM 2925 O O . ARG B 1 21 ? -18.578 7.656 12.328 1 94.5 21 ARG B O 1
ATOM 2932 N N . VAL B 1 22 ? -16.531 6.887 11.93 1 95.69 22 VAL B N 1
ATOM 2933 C CA . VAL B 1 22 ? -16.266 7.859 10.875 1 95.69 22 VAL B CA 1
ATOM 2934 C C . VAL B 1 22 ? -17.25 7.668 9.734 1 95.69 22 VAL B C 1
ATOM 2936 O O . VAL B 1 22 ? -17.844 8.633 9.242 1 95.69 22 VAL B O 1
ATOM 2939 N N . ALA B 1 23 ? -17.484 6.406 9.32 1 97.19 23 ALA B N 1
ATOM 2940 C CA . ALA B 1 23 ? -18.406 6.102 8.234 1 97.19 23 ALA B CA 1
ATOM 2941 C C . ALA B 1 23 ? -19.812 6.562 8.57 1 97.19 23 ALA B C 1
ATOM 2943 O O . ALA B 1 23 ? -20.516 7.121 7.719 1 97.19 23 ALA B O 1
ATOM 2944 N N . SER B 1 24 ? -20.234 6.328 9.805 1 96.12 24 SER B N 1
ATOM 2945 C CA . SER B 1 24 ? -21.562 6.746 10.234 1 96.12 24 SER B CA 1
ATOM 2946 C C . SER B 1 24 ? -21.703 8.266 10.195 1 96.12 24 SER B C 1
ATOM 2948 O O . SER B 1 24 ? -22.734 8.789 9.789 1 96.12 24 SER B O 1
ATOM 2950 N N . TYR B 1 25 ? -20.75 8.945 10.664 1 95.12 25 TYR B N 1
ATOM 2951 C CA . TYR B 1 25 ? -20.75 10.406 10.648 1 95.12 25 TYR B CA 1
ATOM 2952 C C . TYR B 1 25 ? -20.875 10.938 9.227 1 95.12 25 TYR B C 1
ATOM 2954 O O . TYR B 1 25 ? -21.688 11.82 8.961 1 95.12 25 TYR B O 1
ATOM 2962 N N . ILE B 1 26 ? -20.078 10.406 8.297 1 96.5 26 ILE B N 1
ATOM 2963 C CA . ILE B 1 26 ? -20.094 10.82 6.895 1 96.5 26 ILE B CA 1
ATOM 2964 C C . ILE B 1 26 ? -21.438 10.477 6.273 1 96.5 26 ILE B C 1
ATOM 2966 O O . ILE B 1 26 ? -22 11.273 5.516 1 96.5 26 ILE B O 1
ATOM 2970 N N . GLN B 1 27 ? -21.953 9.266 6.57 1 96.94 27 GLN B N 1
ATOM 2971 C CA . GLN B 1 27 ? -23.266 8.867 6.086 1 96.94 27 GLN B CA 1
ATOM 2972 C C . GLN B 1 27 ? -24.328 9.875 6.516 1 96.94 27 GLN B C 1
ATOM 2974 O O . GLN B 1 27 ? -25.25 10.172 5.758 1 96.94 27 GLN B O 1
ATOM 2979 N N . GLY B 1 28 ? -24.266 10.336 7.758 1 94.69 28 GLY B N 1
ATOM 2980 C CA . GLY B 1 28 ? -25.172 11.367 8.227 1 94.69 28 GLY B CA 1
ATOM 2981 C C . GLY B 1 28 ? -25.141 12.625 7.379 1 94.69 28 GLY B C 1
ATOM 2982 O O . GLY B 1 28 ? -26.172 13.211 7.07 1 94.69 28 GLY B O 1
ATOM 2983 N N . ARG B 1 29 ? -23.938 13.055 6.988 1 94.56 29 ARG B N 1
ATOM 2984 C CA . ARG B 1 29 ? -23.797 14.234 6.137 1 94.56 29 ARG B CA 1
ATOM 2985 C C . ARG B 1 29 ? -24.422 13.992 4.762 1 94.56 29 ARG B C 1
ATOM 2987 O O . ARG B 1 29 ? -25.047 14.883 4.191 1 94.56 29 ARG B O 1
ATOM 2994 N N . VAL B 1 30 ? -24.188 12.805 4.242 1 97 30 VAL B N 1
ATOM 2995 C CA . VAL B 1 30 ? -24.75 12.422 2.949 1 97 30 VAL B CA 1
ATOM 2996 C C . VAL B 1 30 ? -26.281 12.422 3.023 1 97 30 VAL B C 1
ATOM 2998 O O . VAL B 1 30 ? -26.953 12.906 2.113 1 97 30 VAL B O 1
ATOM 3001 N N . ALA B 1 31 ? -26.781 11.945 4.082 1 96.31 31 ALA B N 1
ATOM 3002 C CA . ALA B 1 31 ? -28.219 11.875 4.281 1 96.31 31 ALA B CA 1
ATOM 3003 C C . ALA B 1 31 ? -28.844 13.266 4.324 1 96.31 31 ALA B C 1
ATOM 3005 O O . ALA B 1 31 ? -30 13.453 3.967 1 96.31 31 ALA B O 1
ATOM 3006 N N . GLU B 1 32 ? -28.062 14.203 4.734 1 95.38 32 GLU B N 1
ATOM 3007 C CA . GLU B 1 32 ? -28.516 15.586 4.781 1 95.38 32 GLU B CA 1
ATOM 3008 C C . GLU B 1 32 ? -28.469 16.234 3.398 1 95.38 32 GLU B C 1
ATOM 3010 O O . GLU B 1 32 ? -28.859 17.391 3.232 1 95.38 32 GLU B O 1
ATOM 3015 N N . GLY B 1 33 ? -27.984 15.539 2.4 1 95.69 33 GLY B N 1
ATOM 3016 C CA . GLY B 1 33 ? -27.984 16.016 1.026 1 95.69 33 GLY B CA 1
ATOM 3017 C C . GLY B 1 33 ? -26.641 16.516 0.561 1 95.69 33 GLY B C 1
ATOM 3018 O O . GLY B 1 33 ? -26.516 17.109 -0.519 1 95.69 33 GLY B O 1
ATOM 3019 N N . ASN B 1 34 ? -25.609 16.25 1.401 1 96.5 34 ASN B N 1
ATOM 3020 C CA . ASN B 1 34 ? -24.266 16.703 1.053 1 96.5 34 ASN B CA 1
ATOM 3021 C C . ASN B 1 34 ? -23.484 15.633 0.296 1 96.5 34 ASN B C 1
ATOM 3023 O O . ASN B 1 34 ? -23.812 14.453 0.389 1 96.5 34 ASN B O 1
ATOM 3027 N N . LYS B 1 35 ? -22.578 16.125 -0.532 1 98.19 35 LYS B N 1
ATOM 3028 C CA . LYS B 1 35 ? -21.5 15.281 -1.038 1 98.19 35 LYS B CA 1
ATOM 3029 C C . LYS B 1 35 ? -20.203 15.508 -0.254 1 98.19 35 LYS B C 1
ATOM 3031 O O . LYS B 1 35 ? -19.984 16.594 0.293 1 98.19 35 LYS B O 1
ATOM 3036 N N . VAL B 1 36 ? -19.406 14.469 -0.177 1 98.56 36 VAL B N 1
ATOM 3037 C CA . VAL B 1 36 ? -18.234 14.594 0.681 1 98.56 36 VAL B CA 1
ATOM 3038 C C . VAL B 1 36 ? -16.984 14.188 -0.093 1 98.56 36 VAL B C 1
ATOM 3040 O O . VAL B 1 36 ? -16.953 13.117 -0.708 1 98.56 36 VAL B O 1
ATOM 3043 N N . ALA B 1 37 ? -15.992 15.039 -0.159 1 98.75 37 ALA B N 1
ATOM 3044 C CA . ALA B 1 37 ? -14.617 14.656 -0.469 1 98.75 37 ALA B CA 1
ATOM 3045 C C . ALA B 1 37 ? -13.836 14.336 0.803 1 98.75 37 ALA B C 1
ATOM 3047 O O . ALA B 1 37 ? -13.547 15.227 1.604 1 98.75 37 ALA B O 1
ATOM 3048 N N . LEU B 1 38 ? -13.5 13.117 0.978 1 98.69 38 LEU B N 1
ATOM 3049 C CA . LEU B 1 38 ? -12.922 12.609 2.219 1 98.69 38 LEU B CA 1
ATOM 3050 C C . LEU B 1 38 ? -11.438 12.305 2.041 1 98.69 38 LEU B C 1
ATOM 3052 O O . LEU B 1 38 ? -11.078 11.336 1.358 1 98.69 38 LEU B O 1
ATOM 3056 N N . VAL B 1 39 ? -10.594 13.109 2.654 1 98.62 39 VAL B N 1
ATOM 3057 C CA . VAL B 1 39 ? -9.164 12.828 2.668 1 98.62 39 VAL B CA 1
ATOM 3058 C C . VAL B 1 39 ? -8.805 12 3.902 1 98.62 39 VAL B C 1
ATOM 3060 O O . VAL B 1 39 ? -9.227 12.328 5.016 1 98.62 39 VAL B O 1
ATOM 3063 N N . VAL B 1 40 ? -8.016 10.945 3.688 1 97.75 40 VAL B N 1
ATOM 3064 C CA . VAL B 1 40 ? -7.75 10.055 4.812 1 97.75 40 VAL B CA 1
ATOM 3065 C C . VAL B 1 40 ? -6.254 9.781 4.91 1 97.75 40 VAL B C 1
ATOM 3067 O O . VAL B 1 40 ? -5.559 9.719 3.893 1 97.75 40 VAL B O 1
ATOM 3070 N N . SER B 1 41 ? -5.785 9.633 6.176 1 96 41 SER B N 1
ATOM 3071 C CA . SER B 1 41 ? -4.426 9.188 6.461 1 96 41 SER B CA 1
ATOM 3072 C C . SER B 1 41 ? -4.391 7.703 6.793 1 96 41 SER B C 1
ATOM 3074 O O . SER B 1 41 ? -5.434 7.047 6.852 1 96 41 SER B O 1
ATOM 3076 N N . GLY B 1 42 ? -3.197 7.223 6.891 1 94.38 42 GLY B N 1
ATOM 3077 C CA . GLY B 1 42 ? -3.023 5.828 7.266 1 94.38 42 GLY B CA 1
ATOM 3078 C C . GLY B 1 42 ? -3.342 5.555 8.727 1 94.38 42 GLY B C 1
ATOM 3079 O O . GLY B 1 42 ? -3.555 6.488 9.5 1 94.38 42 GLY B O 1
ATOM 3080 N N . LEU B 1 43 ? -3.373 4.285 9.07 1 95.38 43 LEU B N 1
ATOM 3081 C CA . LEU B 1 43 ? -3.578 3.869 10.453 1 95.38 43 LEU B CA 1
ATOM 3082 C C . LEU B 1 43 ? -2.451 4.375 11.352 1 95.38 43 LEU B C 1
ATOM 3084 O O . LEU B 1 43 ? -1.373 4.723 10.859 1 95.38 43 LEU B O 1
ATOM 3088 N N . PRO B 1 44 ? -2.764 4.422 12.656 1 93.75 44 PRO B N 1
ATOM 3089 C CA . PRO B 1 44 ? -1.714 4.879 13.57 1 93.75 44 PRO B CA 1
ATOM 3090 C C . PRO B 1 44 ? -0.426 4.07 13.445 1 93.75 44 PRO B C 1
ATOM 3092 O O . PRO B 1 44 ? -0.451 2.842 13.555 1 93.75 44 PRO B O 1
ATOM 3095 N N . GLY B 1 45 ? 0.675 4.77 13.148 1 93.31 45 GLY B N 1
ATOM 3096 C CA . GLY B 1 45 ? 1.988 4.145 13.133 1 93.31 45 GLY B CA 1
ATOM 3097 C C . GLY B 1 45 ? 2.309 3.477 11.805 1 93.31 45 GLY B C 1
ATOM 3098 O O . GLY B 1 45 ? 3.42 2.982 11.609 1 93.31 45 GLY B O 1
ATOM 3099 N N . ALA B 1 46 ? 1.406 3.461 10.867 1 94.81 46 ALA B N 1
ATOM 3100 C CA . ALA B 1 46 ? 1.591 2.723 9.617 1 94.81 46 ALA B CA 1
ATOM 3101 C C . ALA B 1 46 ? 2.699 3.346 8.773 1 94.81 46 ALA B C 1
ATOM 3103 O O . ALA B 1 46 ? 3.545 2.633 8.227 1 94.81 46 ALA B O 1
ATOM 3104 N N . THR B 1 47 ? 2.658 4.688 8.656 1 93.56 47 THR B N 1
ATOM 3105 C CA . THR B 1 47 ? 3.684 5.387 7.898 1 93.56 47 THR B CA 1
ATOM 3106 C C . THR B 1 47 ? 5.07 5.102 8.469 1 93.56 47 THR B C 1
ATOM 3108 O O . THR B 1 47 ? 5.988 4.734 7.73 1 93.56 47 THR B O 1
ATOM 3111 N N . GLU B 1 48 ? 5.215 5.207 9.742 1 91.69 48 GLU B N 1
ATOM 3112 C CA . GLU B 1 48 ? 6.492 4.988 10.414 1 91.69 48 GLU B CA 1
ATOM 3113 C C . GLU B 1 48 ? 6.953 3.539 10.273 1 91.69 48 GLU B C 1
ATOM 3115 O O . GLU B 1 48 ? 8.148 3.273 10.125 1 91.69 48 GLU B O 1
ATOM 3120 N N . ALA B 1 49 ? 6.07 2.639 10.336 1 95.62 49 ALA B N 1
ATOM 3121 C CA . ALA B 1 49 ? 6.41 1.226 10.203 1 95.62 49 ALA B CA 1
ATOM 3122 C C . ALA B 1 49 ? 6.996 0.927 8.828 1 95.62 49 ALA B C 1
ATOM 3124 O O . ALA B 1 49 ? 8.016 0.241 8.711 1 95.62 49 ALA B O 1
ATOM 3125 N N . LEU B 1 50 ? 6.367 1.425 7.77 1 96.81 50 LEU B N 1
ATOM 3126 C CA . LEU B 1 50 ? 6.875 1.242 6.414 1 96.81 50 LEU B CA 1
ATOM 3127 C C . LEU B 1 50 ? 8.258 1.863 6.262 1 96.81 50 LEU B C 1
ATOM 3129 O O . LEU B 1 50 ? 9.164 1.246 5.695 1 96.81 50 LEU B O 1
ATOM 3133 N N . ARG B 1 51 ? 8.367 3.031 6.793 1 93.88 51 ARG B N 1
ATOM 3134 C CA . ARG B 1 51 ? 9.633 3.75 6.695 1 93.88 51 ARG B CA 1
ATOM 3135 C C . ARG B 1 51 ? 10.742 3.012 7.438 1 93.88 51 ARG B C 1
ATOM 3137 O O . ARG B 1 51 ? 11.844 2.84 6.91 1 93.88 51 ARG B O 1
ATOM 3144 N N . ALA B 1 52 ? 10.469 2.627 8.672 1 94.88 52 ALA B N 1
ATOM 3145 C CA . ALA B 1 52 ? 11.461 1.938 9.5 1 94.88 52 ALA B CA 1
ATOM 3146 C C . ALA B 1 52 ? 11.922 0.647 8.828 1 94.88 52 ALA B C 1
ATOM 3148 O O . ALA B 1 52 ? 13.125 0.354 8.805 1 94.88 52 ALA B O 1
ATOM 3149 N N . LYS B 1 53 ? 11.016 -0.055 8.312 1 97.19 53 LYS B N 1
ATOM 3150 C CA . LYS B 1 53 ? 11.367 -1.299 7.637 1 97.19 53 LYS B CA 1
ATOM 3151 C C . LYS B 1 53 ? 12.219 -1.03 6.402 1 97.19 53 LYS B C 1
ATOM 3153 O O . LYS B 1 53 ? 13.203 -1.732 6.156 1 97.19 53 LYS B O 1
ATOM 3158 N N . CYS B 1 54 ? 11.852 -0.097 5.625 1 96.94 54 CYS B N 1
ATOM 3159 C CA . CYS B 1 54 ? 12.617 0.268 4.438 1 96.94 54 CYS B CA 1
ATOM 3160 C C . CYS B 1 54 ? 14.047 0.644 4.805 1 96.94 54 CYS B C 1
ATOM 3162 O O . CYS B 1 54 ? 14.992 0.17 4.18 1 96.94 54 CYS B O 1
ATOM 3164 N N . LEU B 1 55 ? 14.188 1.416 5.875 1 94.38 55 LEU B N 1
ATOM 3165 C CA . LEU B 1 55 ? 15.5 1.899 6.297 1 94.38 55 LEU B CA 1
ATOM 3166 C C . LEU B 1 55 ? 16.344 0.762 6.867 1 94.38 55 LEU B C 1
ATOM 3168 O O . LEU B 1 55 ? 17.562 0.778 6.762 1 94.38 55 LEU B O 1
ATOM 3172 N N . SER B 1 56 ? 15.703 -0.196 7.473 1 97.12 56 SER B N 1
ATOM 3173 C CA . SER B 1 56 ? 16.438 -1.355 7.977 1 97.12 56 SER B CA 1
ATOM 3174 C C . SER B 1 56 ? 17.031 -2.172 6.836 1 97.12 56 SER B C 1
ATOM 3176 O O . SER B 1 56 ? 18.062 -2.82 7.008 1 97.12 56 SER B O 1
ATOM 3178 N N . ILE B 1 57 ? 16.422 -2.127 5.699 1 97.56 57 ILE B N 1
ATOM 3179 C CA . ILE B 1 57 ? 16.891 -2.854 4.523 1 97.56 57 ILE B CA 1
ATOM 3180 C C . ILE B 1 57 ? 17.953 -2.031 3.795 1 97.56 57 ILE B C 1
ATOM 3182 O O . ILE B 1 57 ? 18.984 -2.568 3.369 1 97.56 57 ILE B O 1
ATOM 3186 N N . ASN B 1 58 ? 17.656 -0.773 3.635 1 97.38 58 ASN B N 1
ATOM 3187 C CA . ASN B 1 58 ? 18.562 0.197 3.016 1 97.38 58 ASN B CA 1
ATOM 3188 C C . ASN B 1 58 ? 18.562 1.522 3.771 1 97.38 58 ASN B C 1
ATOM 3190 O O . ASN B 1 58 ? 17.594 2.283 3.701 1 97.38 58 ASN B O 1
ATOM 3194 N N . PRO B 1 59 ? 19.609 1.868 4.418 1 94.44 59 PRO B N 1
ATOM 3195 C CA . PRO B 1 59 ? 19.672 3.113 5.184 1 94.44 59 PRO B CA 1
ATOM 3196 C C . PRO B 1 59 ? 19.562 4.355 4.305 1 94.44 59 PRO B C 1
ATOM 3198 O O . PRO B 1 59 ? 19.312 5.453 4.809 1 94.44 59 PRO B O 1
ATOM 3201 N N . GLU B 1 60 ? 19.781 4.191 2.967 1 93.75 60 GLU B N 1
ATOM 3202 C CA . GLU B 1 60 ? 19.734 5.336 2.061 1 93.75 60 GLU B CA 1
ATOM 3203 C C . GLU B 1 60 ? 18.938 5.02 0.807 1 93.75 60 GLU B C 1
ATOM 3205 O O . GLU B 1 60 ? 19.422 5.176 -0.312 1 93.75 60 GLU B O 1
ATOM 3210 N N . PRO B 1 61 ? 17.734 4.664 0.99 1 95.31 61 PRO B N 1
ATOM 3211 C CA . PRO B 1 61 ? 16.906 4.43 -0.204 1 95.31 61 PRO B CA 1
ATOM 3212 C C . PRO B 1 61 ? 16.719 5.691 -1.044 1 95.31 61 PRO B C 1
ATOM 3214 O O . PRO B 1 61 ? 16.797 6.805 -0.518 1 95.31 61 PRO B O 1
ATOM 3217 N N . SER B 1 62 ? 16.516 5.535 -2.316 1 94.44 62 SER B N 1
ATOM 3218 C CA . SER B 1 62 ? 16.266 6.688 -3.178 1 94.44 62 SER B CA 1
ATOM 3219 C C . SER B 1 62 ? 14.953 7.371 -2.809 1 94.44 62 SER B C 1
ATOM 3221 O O . SER B 1 62 ? 14.062 6.75 -2.23 1 94.44 62 SER B O 1
ATOM 3223 N N . GLY B 1 63 ? 14.852 8.656 -3.139 1 93.44 63 GLY B N 1
ATOM 3224 C CA . GLY B 1 63 ? 13.609 9.383 -2.947 1 93.44 63 GLY B CA 1
ATOM 3225 C C . GLY B 1 63 ? 12.438 8.766 -3.678 1 93.44 63 GLY B C 1
ATOM 3226 O O . GLY B 1 63 ? 11.312 8.742 -3.16 1 93.44 63 GLY B O 1
ATOM 3227 N N . GLU B 1 64 ? 12.727 8.258 -4.824 1 93.69 64 GLU B N 1
ATOM 3228 C CA . GLU B 1 64 ? 11.68 7.609 -5.617 1 93.69 64 GLU B CA 1
ATOM 3229 C C . GLU B 1 64 ? 11.117 6.395 -4.891 1 93.69 64 GLU B C 1
ATOM 3231 O O . GLU B 1 64 ? 9.898 6.191 -4.867 1 93.69 64 GLU B O 1
ATOM 3236 N N . THR B 1 65 ? 12.008 5.594 -4.312 1 96.12 65 THR B N 1
ATOM 3237 C CA . THR B 1 65 ? 11.562 4.426 -3.557 1 96.12 65 THR B CA 1
ATOM 3238 C C . THR B 1 65 ? 10.703 4.844 -2.371 1 96.12 65 THR B C 1
ATOM 3240 O O . THR B 1 65 ? 9.648 4.246 -2.123 1 96.12 65 THR B O 1
ATOM 3243 N N . ILE B 1 66 ? 11.086 5.879 -1.737 1 95.38 66 ILE B N 1
ATOM 3244 C CA . ILE B 1 66 ? 10.344 6.398 -0.591 1 95.38 66 ILE B CA 1
ATOM 3245 C C . ILE B 1 66 ? 8.969 6.879 -1.041 1 95.38 66 ILE B C 1
ATOM 3247 O O . ILE B 1 66 ? 7.957 6.555 -0.414 1 95.38 66 ILE B O 1
ATOM 3251 N N . ASP B 1 67 ? 8.898 7.555 -2.152 1 96 67 ASP B N 1
ATOM 3252 C CA . ASP B 1 67 ? 7.652 8.125 -2.652 1 96 67 ASP B CA 1
ATOM 3253 C C . ASP B 1 67 ? 6.688 7.027 -3.092 1 96 67 ASP B C 1
ATOM 3255 O O . ASP B 1 67 ? 5.469 7.227 -3.082 1 96 67 ASP B O 1
ATOM 3259 N N . CYS B 1 68 ? 7.191 5.883 -3.404 1 94.38 68 CYS B N 1
ATOM 3260 C CA . CYS B 1 68 ? 6.34 4.785 -3.85 1 94.38 68 CYS B CA 1
ATOM 3261 C C . CYS B 1 68 ? 5.887 3.932 -2.67 1 94.38 68 CYS B C 1
ATOM 3263 O O . CYS B 1 68 ? 4.945 3.148 -2.791 1 94.38 68 CYS B O 1
ATOM 3265 N N . LEU B 1 69 ? 6.543 4.09 -1.601 1 97.19 69 LEU B N 1
ATOM 3266 C CA . LEU B 1 69 ? 6.305 3.203 -0.468 1 97.19 69 LEU B CA 1
ATOM 3267 C C . LEU B 1 69 ? 5.453 3.893 0.593 1 97.19 69 LEU B C 1
ATOM 3269 O O . LEU B 1 69 ? 4.379 3.4 0.948 1 97.19 69 LEU B O 1
ATOM 3273 N N . ILE B 1 70 ? 5.84 5.047 1.052 1 96.56 70 ILE B N 1
ATOM 3274 C CA . ILE B 1 70 ? 5.301 5.676 2.25 1 96.56 70 ILE B CA 1
ATOM 3275 C C . ILE B 1 70 ? 3.82 5.996 2.045 1 96.56 70 ILE B C 1
ATOM 3277 O O . ILE B 1 70 ? 2.992 5.719 2.914 1 96.56 70 ILE B O 1
ATOM 3281 N N . PRO B 1 71 ? 3.438 6.52 0.862 1 96.19 71 PRO B N 1
ATOM 3282 C CA . PRO B 1 71 ? 2.027 6.871 0.681 1 96.19 71 PRO B CA 1
ATOM 3283 C C . PRO B 1 71 ? 1.106 5.652 0.711 1 96.19 71 PRO B C 1
ATOM 3285 O O . PRO B 1 71 ? -0.113 5.801 0.825 1 96.19 71 PRO B O 1
ATOM 3288 N N . LEU B 1 72 ? 1.641 4.434 0.605 1 97.19 72 LEU B N 1
ATOM 3289 C CA . LEU B 1 72 ? 0.81 3.236 0.628 1 97.19 72 LEU B CA 1
ATOM 3290 C C . LEU B 1 72 ? 0.092 3.098 1.966 1 97.19 72 LEU B C 1
ATOM 3292 O O . LEU B 1 72 ? -0.967 2.471 2.045 1 97.19 72 LEU B O 1
ATOM 3296 N N . ALA B 1 73 ? 0.678 3.709 3.004 1 97.12 73 ALA B N 1
ATOM 3297 C CA . ALA B 1 73 ? -0.008 3.719 4.293 1 97.12 73 ALA B CA 1
ATOM 3298 C C . ALA B 1 73 ? -1.381 4.375 4.18 1 97.12 73 ALA B C 1
ATOM 3300 O O . ALA B 1 73 ? -2.379 3.828 4.656 1 97.12 73 ALA B O 1
ATOM 3301 N N . ASP B 1 74 ? -1.41 5.496 3.529 1 97.56 74 ASP B N 1
ATOM 3302 C CA . ASP B 1 74 ? -2.664 6.227 3.367 1 97.56 74 ASP B CA 1
ATOM 3303 C C . ASP B 1 74 ? -3.59 5.512 2.383 1 97.56 74 ASP B C 1
ATOM 3305 O O . ASP B 1 74 ? -4.812 5.562 2.529 1 97.56 74 ASP B O 1
ATOM 3309 N N . THR B 1 75 ? -3.041 4.875 1.386 1 97.69 75 THR B N 1
ATOM 3310 C CA . THR B 1 75 ? -3.838 4.117 0.427 1 97.69 75 THR B CA 1
ATOM 3311 C C . THR B 1 75 ? -4.566 2.971 1.119 1 97.69 75 THR B C 1
ATOM 3313 O O . THR B 1 75 ? -5.75 2.73 0.857 1 97.69 75 THR B O 1
ATOM 3316 N N . ILE B 1 76 ? -3.869 2.326 1.973 1 98.06 76 ILE B N 1
ATOM 3317 C CA . ILE B 1 76 ? -4.469 1.24 2.738 1 98.06 76 ILE B CA 1
ATOM 3318 C C . ILE B 1 76 ? -5.578 1.79 3.633 1 98.06 76 ILE B C 1
ATOM 3320 O O . ILE B 1 76 ? -6.676 1.231 3.686 1 98.06 76 ILE B O 1
ATOM 3324 N N . GLY B 1 77 ? -5.316 2.887 4.32 1 97.56 77 GLY B N 1
ATOM 3325 C CA . GLY B 1 77 ? -6.34 3.535 5.125 1 97.56 77 GLY B CA 1
ATOM 3326 C C . GLY B 1 77 ? -7.578 3.902 4.332 1 97.56 77 GLY B C 1
ATOM 3327 O O . GLY B 1 77 ? -8.703 3.703 4.797 1 97.56 77 GLY B O 1
ATOM 3328 N N . ALA B 1 78 ? -7.387 4.41 3.172 1 98 78 ALA B N 1
ATOM 3329 C CA . ALA B 1 78 ? -8.484 4.805 2.301 1 98 78 ALA B CA 1
ATOM 3330 C C . ALA B 1 78 ? -9.344 3.604 1.922 1 98 78 ALA B C 1
ATOM 3332 O O . ALA B 1 78 ? -10.578 3.699 1.874 1 98 78 ALA B O 1
ATOM 3333 N N . ALA B 1 79 ? -8.688 2.49 1.631 1 97.81 79 ALA B N 1
ATOM 3334 C CA . ALA B 1 79 ? -9.422 1.282 1.27 1 97.81 79 ALA B CA 1
ATOM 3335 C C . ALA B 1 79 ? -10.289 0.803 2.428 1 97.81 79 ALA B C 1
ATOM 3337 O O . ALA B 1 79 ? -11.445 0.413 2.229 1 97.81 79 ALA B O 1
ATOM 3338 N N . TYR B 1 80 ? -9.758 0.808 3.613 1 98.38 80 TYR B N 1
ATOM 3339 C CA . TYR B 1 80 ? -10.523 0.415 4.789 1 98.38 80 TYR B CA 1
ATOM 3340 C C . TYR B 1 80 ? -11.695 1.364 5.02 1 98.38 80 TYR B C 1
ATOM 3342 O O . TYR B 1 80 ? -12.805 0.928 5.352 1 98.38 80 TYR B O 1
ATOM 3350 N N . CYS B 1 81 ? -11.438 2.619 4.852 1 98.19 81 CYS B N 1
ATOM 3351 C CA . CYS B 1 81 ? -12.5 3.604 5.008 1 98.19 81 CYS B CA 1
ATOM 3352 C C . CYS B 1 81 ? -13.602 3.383 3.977 1 98.19 81 CYS B C 1
ATOM 3354 O O . CYS B 1 81 ? -14.789 3.447 4.309 1 98.19 81 CYS B O 1
ATOM 3356 N N . ARG B 1 82 ? -13.203 3.166 2.734 1 98.25 82 ARG B N 1
ATOM 3357 C CA . ARG B 1 82 ? -14.172 2.871 1.684 1 98.25 82 ARG B CA 1
ATOM 3358 C C . ARG B 1 82 ? -15.023 1.661 2.049 1 98.25 82 ARG B C 1
ATOM 3360 O O . ARG B 1 82 ? -16.25 1.682 1.881 1 98.25 82 ARG B O 1
ATOM 3367 N N . ALA B 1 83 ? -14.375 0.605 2.537 1 98.19 83 ALA B N 1
ATOM 3368 C CA . ALA B 1 83 ? -15.094 -0.598 2.947 1 98.19 83 ALA B CA 1
ATOM 3369 C C . ALA B 1 83 ? -16.141 -0.276 4.012 1 98.19 83 ALA B C 1
ATOM 3371 O O . ALA B 1 83 ? -17.266 -0.764 3.949 1 98.19 83 ALA B O 1
ATOM 3372 N N . ALA B 1 84 ? -15.758 0.531 4.98 1 98.5 84 ALA B N 1
ATOM 3373 C CA . ALA B 1 84 ? -16.672 0.917 6.051 1 98.5 84 ALA B CA 1
ATOM 3374 C C . ALA B 1 84 ? -17.875 1.689 5.492 1 98.5 84 ALA B C 1
ATOM 3376 O O . ALA B 1 84 ? -19 1.48 5.922 1 98.5 84 ALA B O 1
ATOM 3377 N N . LEU B 1 85 ? -17.609 2.602 4.578 1 98.62 85 LEU B N 1
ATOM 3378 C CA . LEU B 1 85 ? -18.672 3.402 3.969 1 98.62 85 LEU B CA 1
ATOM 3379 C C . LEU B 1 85 ? -19.594 2.531 3.135 1 98.62 85 LEU B C 1
ATOM 3381 O O . LEU B 1 85 ? -20.812 2.719 3.154 1 98.62 85 LEU B O 1
ATOM 3385 N N . GLU B 1 86 ? -18.984 1.56 2.369 1 98.06 86 GLU B N 1
ATOM 3386 C CA . GLU B 1 86 ? -19.797 0.608 1.601 1 98.06 86 GLU B CA 1
ATOM 3387 C C . GLU B 1 86 ? -20.734 -0.174 2.504 1 98.06 86 GLU B C 1
ATOM 3389 O O . GLU B 1 86 ? -21.875 -0.451 2.127 1 98.06 86 GLU B O 1
ATOM 3394 N N . ARG B 1 87 ? -20.25 -0.512 3.627 1 97 87 ARG B N 1
ATOM 3395 C CA . ARG B 1 87 ? -21.062 -1.258 4.582 1 97 87 ARG B CA 1
ATOM 3396 C C . ARG B 1 87 ? -22.312 -0.469 4.977 1 97 87 ARG B C 1
ATOM 3398 O O . ARG B 1 87 ? -23.359 -1.052 5.242 1 97 87 ARG B O 1
ATOM 3405 N N . GLN B 1 88 ? -22.203 0.813 4.977 1 96.81 88 GLN B N 1
ATOM 3406 C CA . GLN B 1 88 ? -23.312 1.692 5.309 1 96.81 88 GLN B CA 1
ATOM 3407 C C . GLN B 1 88 ? -24.125 2.049 4.066 1 96.81 88 GLN B C 1
ATOM 3409 O O . GLN B 1 88 ? -24.953 2.965 4.098 1 96.81 88 GLN B O 1
ATOM 3414 N N . ARG B 1 89 ? -23.844 1.422 2.93 1 96.25 89 ARG B N 1
ATOM 3415 C CA . ARG B 1 89 ? -24.562 1.555 1.668 1 96.25 89 ARG B CA 1
ATOM 3416 C C . ARG B 1 89 ? -24.391 2.955 1.086 1 96.25 89 ARG B C 1
ATOM 3418 O O . ARG B 1 89 ? -25.312 3.482 0.45 1 96.25 89 ARG B O 1
ATOM 3425 N N . VAL B 1 90 ? -23.297 3.615 1.493 1 97.94 90 VAL B N 1
ATOM 3426 C CA . VAL B 1 90 ? -22.938 4.883 0.867 1 97.94 90 VAL B CA 1
ATOM 3427 C C . VAL B 1 90 ? -22.344 4.625 -0.518 1 97.94 90 VAL B C 1
ATOM 3429 O O . VAL B 1 90 ? -21.547 3.697 -0.698 1 97.94 90 VAL B O 1
ATOM 3432 N N . LYS B 1 91 ? -22.828 5.348 -1.519 1 98.06 91 LYS B N 1
ATOM 3433 C CA . LYS B 1 91 ? -22.188 5.285 -2.83 1 98.06 91 LYS B CA 1
ATOM 3434 C C . LYS B 1 91 ? -20.812 5.961 -2.809 1 98.06 91 LYS B C 1
ATOM 3436 O O . LYS B 1 91 ? -20.719 7.188 -2.869 1 98.06 91 LYS B O 1
ATOM 3441 N N . VAL B 1 92 ? -19.812 5.176 -2.764 1 98.44 92 VAL B N 1
ATOM 3442 C CA . VAL B 1 92 ? -18.469 5.699 -2.506 1 98.44 92 VAL B CA 1
ATOM 3443 C C . VAL B 1 92 ? -17.5 5.195 -3.574 1 98.44 92 VAL B C 1
ATOM 3445 O O . VAL B 1 92 ? -17.688 4.102 -4.117 1 98.44 92 VAL B O 1
ATOM 3448 N N . THR B 1 93 ? -16.547 5.996 -3.939 1 97.12 93 THR B N 1
ATOM 3449 C CA . THR B 1 93 ? -15.406 5.609 -4.762 1 97.12 93 THR B CA 1
ATOM 3450 C C . THR B 1 93 ? -14.117 6.215 -4.211 1 97.12 93 THR B C 1
ATOM 3452 O O . THR B 1 93 ? -14.141 6.969 -3.238 1 97.12 93 THR B O 1
ATOM 3455 N N . THR B 1 94 ? -13.031 5.75 -4.73 1 97.31 94 THR B N 1
ATOM 3456 C CA . THR B 1 94 ? -11.727 6.281 -4.352 1 97.31 94 THR B CA 1
ATOM 3457 C C . THR B 1 94 ? -10.977 6.812 -5.574 1 97.31 94 THR B C 1
ATOM 3459 O O . THR B 1 94 ? -11 6.191 -6.637 1 97.31 94 THR B O 1
ATOM 3462 N N . LEU B 1 95 ? -10.414 7.977 -5.453 1 96.25 95 LEU B N 1
ATOM 3463 C CA . LEU B 1 95 ? -9.484 8.477 -6.457 1 96.25 95 LEU B CA 1
ATOM 3464 C C . LEU B 1 95 ? -8.047 8.438 -5.938 1 96.25 95 LEU B C 1
ATOM 3466 O O . LEU B 1 95 ? -7.715 9.141 -4.977 1 96.25 95 LEU B O 1
ATOM 3470 N N . TYR B 1 96 ? -7.262 7.68 -6.602 1 93.25 96 TYR B N 1
ATOM 3471 C CA . TYR B 1 96 ? -5.859 7.535 -6.23 1 93.25 96 TYR B CA 1
ATOM 3472 C C . TYR B 1 96 ? -5 8.594 -6.922 1 93.25 96 TYR B C 1
ATOM 3474 O O . TYR B 1 96 ? -5.512 9.398 -7.699 1 93.25 96 TYR B O 1
ATOM 3482 N N . PHE B 1 97 ? -3.691 8.547 -6.594 1 92.69 97 PHE B N 1
ATOM 3483 C CA . PHE B 1 97 ? -2.787 9.602 -7.035 1 92.69 97 PHE B CA 1
ATOM 3484 C C . PHE B 1 97 ? -2.826 9.742 -8.555 1 92.69 97 PHE B C 1
ATOM 3486 O O . PHE B 1 97 ? -2.713 10.852 -9.078 1 92.69 97 PHE B O 1
ATOM 3493 N N . SER B 1 98 ? -3.025 8.609 -9.25 1 88.56 98 SER B N 1
ATOM 3494 C CA . SER B 1 98 ? -2.977 8.633 -10.703 1 88.56 98 SER B CA 1
ATOM 3495 C C . SER B 1 98 ? -4.285 9.148 -11.297 1 88.56 98 SER B C 1
ATOM 3497 O O . SER B 1 98 ? -4.344 9.508 -12.477 1 88.56 98 SER B O 1
ATOM 3499 N N . GLN B 1 99 ? -5.293 9.227 -10.484 1 91.75 99 GLN B N 1
ATOM 3500 C CA . GLN B 1 99 ? -6.625 9.57 -10.969 1 91.75 99 GLN B CA 1
ATOM 3501 C C . GLN B 1 99 ? -7.055 10.953 -10.492 1 91.75 99 GLN B C 1
ATOM 3503 O O . GLN B 1 99 ? -7.98 11.547 -11.039 1 91.75 99 GLN B O 1
ATOM 3508 N N . LEU B 1 100 ? -6.492 11.453 -9.445 1 95.25 100 LEU B N 1
ATOM 3509 C CA . LEU B 1 100 ? -6.992 12.586 -8.68 1 95.25 100 LEU B CA 1
ATOM 3510 C C . LEU B 1 100 ? -6.852 13.883 -9.461 1 95.25 100 LEU B C 1
ATOM 3512 O O . LEU B 1 100 ? -7.648 14.812 -9.289 1 95.25 100 LEU B O 1
ATOM 3516 N N . GLY B 1 101 ? -5.84 14.023 -10.305 1 96.44 101 GLY B N 1
ATOM 3517 C CA . GLY B 1 101 ? -5.594 15.242 -11.055 1 96.44 101 GLY B CA 1
ATOM 3518 C C . GLY B 1 101 ? -4.648 16.203 -10.352 1 96.44 101 GLY B C 1
ATOM 3519 O O . GLY B 1 101 ? -4.523 17.359 -10.75 1 96.44 101 GLY B O 1
ATOM 3520 N N . LEU B 1 102 ? -3.98 15.773 -9.289 1 97.88 102 LEU B N 1
ATOM 3521 C CA . LEU B 1 102 ? -3.018 16.578 -8.555 1 97.88 102 LEU B CA 1
ATOM 3522 C C . LEU B 1 102 ? -1.613 16.406 -9.117 1 97.88 102 LEU B C 1
ATOM 3524 O O . LEU B 1 102 ? -1.044 15.312 -9.047 1 97.88 102 LEU B O 1
ATOM 3528 N N . LEU B 1 103 ? -1.088 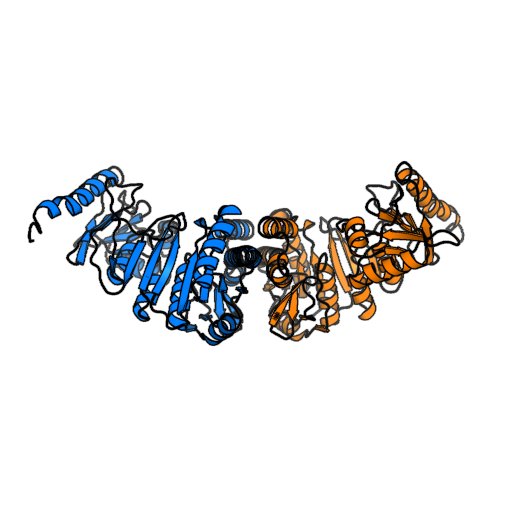17.516 -9.633 1 98.12 103 LEU B N 1
ATOM 3529 C CA . LEU B 1 103 ? 0.221 17.5 -10.273 1 98.12 103 LEU B CA 1
ATOM 3530 C C . LEU B 1 103 ? 1.252 18.219 -9.406 1 98.12 103 LEU B C 1
ATOM 3532 O O . LEU B 1 103 ? 0.992 19.328 -8.906 1 98.12 103 LEU B O 1
ATOM 3536 N N . THR B 1 104 ? 2.375 17.594 -9.203 1 97.31 104 THR B N 1
ATOM 3537 C CA . THR B 1 104 ? 3.467 18.203 -8.445 1 97.31 104 THR B CA 1
ATOM 3538 C C . THR B 1 104 ? 4.754 18.203 -9.258 1 97.31 104 THR B C 1
ATOM 3540 O O . THR B 1 104 ? 4.801 17.641 -10.359 1 97.31 104 THR B O 1
ATOM 3543 N N . ASP B 1 105 ? 5.758 18.891 -8.75 1 95.75 105 ASP B N 1
ATOM 3544 C CA . ASP B 1 105 ? 7.102 18.734 -9.297 1 95.75 105 ASP B CA 1
ATOM 3545 C C . ASP B 1 105 ? 7.695 17.391 -8.906 1 95.75 105 ASP B C 1
ATOM 3547 O O . ASP B 1 105 ? 6.996 16.531 -8.359 1 95.75 105 ASP B O 1
ATOM 3551 N N . SER B 1 106 ? 8.906 17.203 -9.258 1 93.94 106 SER B N 1
ATOM 3552 C CA . SER B 1 106 ? 9.523 15.906 -9.055 1 93.94 106 SER B CA 1
ATOM 3553 C C . SER B 1 106 ? 10.508 15.938 -7.891 1 93.94 106 SER B C 1
ATOM 3555 O O . SER B 1 106 ? 11.547 15.273 -7.93 1 93.94 106 SER B O 1
ATOM 3557 N N . ASN B 1 107 ? 10.227 16.875 -6.914 1 90.81 107 ASN B N 1
ATOM 3558 C CA . ASN B 1 107 ? 11.031 16.859 -5.699 1 90.81 107 ASN B CA 1
ATOM 3559 C C . ASN B 1 107 ? 10.594 15.742 -4.75 1 90.81 107 ASN B C 1
ATOM 3561 O O . ASN B 1 107 ? 9.664 15.922 -3.967 1 90.81 107 ASN B O 1
ATOM 3565 N N . TYR B 1 108 ? 11.352 14.664 -4.785 1 89.19 108 TYR B N 1
ATOM 3566 C CA . TYR B 1 108 ? 10.961 13.461 -4.055 1 89.19 108 TYR B CA 1
ATOM 3567 C C . TYR B 1 108 ? 10.875 13.742 -2.559 1 89.19 108 TYR B C 1
ATOM 3569 O O . TYR B 1 108 ? 11.703 14.469 -2.008 1 89.19 108 TYR B O 1
ATOM 3577 N N . SER B 1 109 ? 9.898 13.18 -1.929 1 88.44 109 SER B N 1
ATOM 3578 C CA . SER B 1 109 ? 9.648 13.203 -0.491 1 88.44 109 SER B CA 1
ATOM 3579 C C . SER B 1 109 ? 9.242 14.594 -0.021 1 88.44 109 SER B C 1
ATOM 3581 O O . SER B 1 109 ? 9.016 14.812 1.172 1 88.44 109 SER B O 1
ATOM 3583 N N . ARG B 1 110 ? 9.195 15.57 -0.894 1 88.19 110 ARG B N 1
ATOM 3584 C CA . ARG B 1 110 ? 8.781 16.938 -0.609 1 88.19 110 ARG B CA 1
ATOM 3585 C C . ARG B 1 110 ? 8.203 17.609 -1.852 1 88.19 110 ARG B C 1
ATOM 3587 O O . ARG B 1 110 ? 8.578 18.734 -2.199 1 88.19 110 ARG B O 1
ATOM 3594 N N . ALA B 1 111 ? 7.41 16.875 -2.523 1 94.25 111 ALA B N 1
ATOM 3595 C CA . ALA B 1 111 ? 6.848 17.359 -3.779 1 94.25 111 ALA B CA 1
ATOM 3596 C C . ALA B 1 111 ? 5.969 18.578 -3.543 1 94.25 111 ALA B C 1
ATOM 3598 O O . ALA B 1 111 ? 5.246 18.656 -2.547 1 94.25 111 ALA B O 1
ATOM 3599 N N . ARG B 1 112 ? 6.004 19.531 -4.441 1 93.5 112 ARG B N 1
ATOM 3600 C CA . ARG B 1 112 ? 5.219 20.75 -4.355 1 93.5 112 ARG B CA 1
ATOM 3601 C C . ARG B 1 112 ? 4.121 20.781 -5.414 1 93.5 112 ARG B C 1
ATOM 3603 O O . ARG B 1 112 ? 4.355 20.391 -6.566 1 93.5 112 ARG B O 1
ATOM 3610 N N . ILE B 1 113 ? 3.008 21.266 -5.031 1 96.88 113 ILE B N 1
ATOM 3611 C CA . ILE B 1 113 ? 1.854 21.297 -5.926 1 96.88 113 ILE B CA 1
ATOM 3612 C C . ILE B 1 113 ? 2.088 22.297 -7.047 1 96.88 113 ILE B C 1
ATOM 3614 O O . ILE B 1 113 ? 2.467 23.453 -6.793 1 96.88 113 ILE B O 1
ATOM 3618 N N . GLN B 1 114 ? 1.877 21.891 -8.258 1 97.56 114 GLN B N 1
ATOM 3619 C CA . GLN B 1 114 ? 1.954 22.766 -9.422 1 97.56 114 GLN B CA 1
ATOM 3620 C C . GLN B 1 114 ? 0.564 23.078 -9.969 1 97.56 114 GLN B C 1
ATOM 3622 O O . GLN B 1 114 ? 0.282 24.219 -10.336 1 97.56 114 GLN B O 1
ATOM 3627 N N . GLU B 1 115 ? -0.241 22.125 -10.016 1 97.38 115 GLU B N 1
ATOM 3628 C CA . GLU B 1 115 ? -1.588 22.25 -10.562 1 97.38 115 GLU B CA 1
ATOM 3629 C C . GLU B 1 115 ? -2.525 21.188 -9.977 1 97.38 115 GLU B C 1
ATOM 3631 O O . GLU B 1 115 ? -2.084 20.109 -9.586 1 97.38 115 GLU B O 1
ATOM 3636 N N . PHE B 1 116 ? -3.803 21.609 -9.945 1 98 116 PHE B N 1
ATOM 3637 C CA . PHE B 1 116 ? -4.836 20.656 -9.539 1 98 116 PHE B CA 1
ATOM 3638 C C . PHE B 1 116 ? -6.043 20.75 -10.469 1 98 116 PHE B C 1
ATOM 3640 O O . PHE B 1 116 ? -6.812 21.703 -10.406 1 98 116 PHE B O 1
ATOM 3647 N N . ASP B 1 117 ? -6.191 19.75 -11.344 1 98.06 117 ASP B N 1
ATOM 3648 C CA . ASP B 1 117 ? -7.379 19.625 -12.188 1 98.06 117 ASP B CA 1
ATOM 3649 C C . ASP B 1 117 ? -8.531 18.984 -11.406 1 98.06 117 ASP B C 1
ATOM 3651 O O . ASP B 1 117 ? -8.508 17.797 -11.094 1 98.06 117 ASP B O 1
ATOM 3655 N N . PRO B 1 118 ? -9.562 19.719 -11.141 1 97.62 118 PRO B N 1
ATOM 3656 C CA . PRO B 1 118 ? -10.648 19.219 -10.297 1 97.62 118 PRO B CA 1
ATOM 3657 C C . PRO B 1 118 ? -11.617 18.312 -11.055 1 97.62 118 PRO B C 1
ATOM 3659 O O . PRO B 1 118 ? -12.531 17.75 -10.461 1 97.62 118 PRO B O 1
ATOM 3662 N N . THR B 1 119 ? -11.469 18.109 -12.328 1 97.88 119 THR B N 1
ATOM 3663 C CA . THR B 1 119 ? -12.43 17.438 -13.18 1 97.88 119 THR B CA 1
ATOM 3664 C C . THR B 1 119 ? -12.68 16 -12.688 1 97.88 119 THR B C 1
ATOM 3666 O O . THR B 1 119 ? -13.828 15.586 -12.547 1 97.88 119 THR B O 1
ATOM 3669 N N . PRO B 1 120 ? -11.625 15.266 -12.367 1 96.75 120 PRO B N 1
ATOM 3670 C CA . PRO B 1 120 ? -11.883 13.906 -11.891 1 96.75 120 PRO B CA 1
ATOM 3671 C C . PRO B 1 120 ? -12.734 13.875 -10.625 1 96.75 120 PRO B C 1
ATOM 3673 O O . PRO B 1 120 ? -13.633 13.039 -10.492 1 96.75 120 PRO B O 1
ATOM 3676 N N . LEU B 1 121 ? -12.461 14.75 -9.75 1 97.5 121 LEU B N 1
ATOM 3677 C CA . LEU B 1 121 ? -13.203 14.82 -8.492 1 97.5 121 LEU B CA 1
ATOM 3678 C C . LEU B 1 121 ? -14.664 15.188 -8.742 1 97.5 121 LEU B C 1
ATOM 3680 O O . LEU B 1 121 ? -15.57 14.555 -8.195 1 97.5 121 LEU B O 1
ATOM 3684 N N . ARG B 1 122 ? -14.883 16.188 -9.562 1 97.62 122 ARG B N 1
ATOM 3685 C CA . ARG B 1 122 ? -16.234 16.625 -9.875 1 97.62 122 ARG B CA 1
ATOM 3686 C C . ARG B 1 122 ? -17.031 15.531 -10.562 1 97.62 122 ARG B C 1
ATOM 3688 O O . ARG B 1 122 ? -18.188 15.289 -10.227 1 97.62 122 ARG B O 1
ATOM 3695 N N . THR B 1 123 ? -16.375 14.898 -11.492 1 97.38 123 THR B N 1
ATOM 3696 C CA . THR B 1 123 ? -17.016 13.82 -12.219 1 97.38 123 THR B CA 1
ATOM 3697 C C . THR B 1 123 ? -17.406 12.68 -11.273 1 97.38 123 THR B C 1
ATOM 3699 O O . THR B 1 123 ? -18.516 12.156 -11.344 1 97.38 123 THR B O 1
ATOM 3702 N N . ALA B 1 124 ? -16.531 12.336 -10.383 1 97.12 124 ALA B N 1
ATOM 3703 C CA . ALA B 1 124 ? -16.812 11.266 -9.43 1 97.12 124 ALA B CA 1
ATOM 3704 C C . ALA B 1 124 ? -17.953 11.641 -8.5 1 97.12 124 ALA B C 1
ATOM 3706 O O . ALA B 1 124 ? -18.812 10.805 -8.18 1 97.12 124 ALA B O 1
ATOM 3707 N N . LEU B 1 125 ? -17.984 12.883 -8.102 1 97.75 125 LEU B N 1
ATOM 3708 C CA . LEU B 1 125 ? -19 13.344 -7.145 1 97.75 125 LEU B CA 1
ATOM 3709 C C . LEU B 1 125 ? -20.359 13.453 -7.809 1 97.75 125 LEU B C 1
ATOM 3711 O O . LEU B 1 125 ? -21.391 13.57 -7.125 1 97.75 125 LEU B O 1
ATOM 3715 N N . GLU B 1 126 ? -20.391 13.398 -9.141 1 96.75 126 GLU B N 1
ATOM 3716 C CA . GLU B 1 126 ? -21.672 13.383 -9.844 1 96.75 126 GLU B CA 1
ATOM 3717 C C . GLU B 1 126 ? -22.391 12.055 -9.648 1 96.75 126 GLU B C 1
ATOM 3719 O O . GLU B 1 126 ? -23.625 12.023 -9.547 1 96.75 126 GLU B O 1
ATOM 3724 N N . THR B 1 127 ? -21.625 11.016 -9.562 1 96.31 127 THR B N 1
ATOM 3725 C CA . THR B 1 127 ? -22.25 9.695 -9.547 1 96.31 127 THR B CA 1
ATOM 3726 C C . THR B 1 127 ? -22.078 9.031 -8.188 1 96.31 127 THR B C 1
ATOM 3728 O O . THR B 1 127 ? -22.688 7.996 -7.914 1 96.31 127 THR B O 1
ATOM 3731 N N . HIS B 1 128 ? -21.25 9.625 -7.312 1 98.12 128 HIS B N 1
ATOM 3732 C CA . HIS B 1 128 ? -21.031 9.086 -5.973 1 98.12 128 HIS B CA 1
ATOM 3733 C C . HIS B 1 128 ? -21.297 10.141 -4.906 1 98.12 128 HIS B C 1
ATOM 3735 O O . HIS B 1 128 ? -21.219 11.344 -5.18 1 98.12 128 HIS B O 1
ATOM 3741 N N . ASP B 1 129 ? -21.609 9.68 -3.758 1 98.5 129 ASP B N 1
ATOM 3742 C CA . ASP B 1 129 ? -21.875 10.578 -2.643 1 98.5 129 ASP B CA 1
ATOM 3743 C C . ASP B 1 129 ? -20.578 10.938 -1.907 1 98.5 129 ASP B C 1
ATOM 3745 O O . ASP B 1 129 ? -20.484 12.016 -1.312 1 98.5 129 ASP B O 1
ATOM 3749 N N . VAL B 1 130 ? -19.688 10.039 -1.89 1 98.75 130 VAL B N 1
ATOM 3750 C CA . VAL B 1 130 ? -18.406 10.227 -1.201 1 98.75 130 VAL B CA 1
ATOM 3751 C C . VAL B 1 130 ? -17.266 9.82 -2.119 1 98.75 130 VAL B C 1
ATOM 3753 O O . VAL B 1 130 ? -17.312 8.773 -2.768 1 98.75 130 VAL B O 1
ATOM 3756 N N . VAL B 1 131 ? -16.266 10.648 -2.221 1 98.69 131 VAL B N 1
ATOM 3757 C CA . VAL B 1 131 ? -15 10.305 -2.867 1 98.69 131 VAL B CA 1
ATOM 3758 C C . VAL B 1 131 ? -13.875 10.297 -1.834 1 98.69 131 VAL B C 1
ATOM 3760 O O . VAL B 1 131 ? -13.57 11.328 -1.23 1 98.69 131 VAL B O 1
ATOM 3763 N N . VAL B 1 132 ? -13.289 9.141 -1.637 1 98.69 132 VAL B N 1
ATOM 3764 C CA . VAL B 1 132 ? -12.172 9 -0.712 1 98.69 132 VAL B CA 1
ATOM 3765 C C . VAL B 1 132 ? -10.859 9.32 -1.432 1 98.69 132 VAL B C 1
ATOM 3767 O O . VAL B 1 132 ? -10.633 8.844 -2.547 1 98.69 132 VAL B O 1
ATOM 3770 N N . VAL B 1 133 ? -10.031 10.109 -0.804 1 98.5 133 VAL B N 1
ATOM 3771 C CA . VAL B 1 133 ? -8.734 10.508 -1.335 1 98.5 133 VAL B CA 1
ATOM 3772 C C . VAL B 1 133 ? -7.637 10.148 -0.337 1 98.5 133 VAL B C 1
ATOM 3774 O O . VAL B 1 133 ? -7.555 10.742 0.743 1 98.5 133 VAL B O 1
ATOM 3777 N N . PRO B 1 134 ? -6.766 9.164 -0.706 1 98.06 134 PRO B N 1
ATOM 3778 C CA . PRO B 1 134 ? -5.59 8.977 0.149 1 98.06 134 PRO B CA 1
ATOM 3779 C C . PRO B 1 134 ? -4.711 10.219 0.236 1 98.06 134 PRO B C 1
ATOM 3781 O O . PRO B 1 134 ? -4.367 10.812 -0.792 1 98.06 134 PRO B O 1
ATOM 3784 N N . GLY B 1 135 ? -4.309 10.602 1.371 1 97.38 135 GLY B N 1
ATOM 3785 C CA . GLY B 1 135 ? -3.623 11.867 1.607 1 97.38 135 GLY B CA 1
ATOM 3786 C C . GLY B 1 135 ? -2.168 11.844 1.177 1 97.38 135 GLY B C 1
ATOM 3787 O O . GLY B 1 135 ? -1.512 10.805 1.241 1 97.38 135 GLY B O 1
ATOM 3788 N N . GLY B 1 136 ? -1.646 13 0.747 1 96.31 136 GLY B N 1
ATOM 3789 C CA . GLY B 1 136 ? -0.227 13.273 0.58 1 96.31 136 GLY B CA 1
ATOM 3790 C C . GLY B 1 136 ? 0.333 12.727 -0.722 1 96.31 136 GLY B C 1
ATOM 3791 O O . GLY B 1 136 ? 1.548 12.742 -0.935 1 96.31 136 GLY B O 1
ATOM 3792 N N . GLN B 1 137 ? -0.504 12.234 -1.591 1 96.44 137 GLN B N 1
ATOM 3793 C CA . GLN B 1 137 ? -0 11.609 -2.809 1 96.44 137 GLN B CA 1
ATOM 3794 C C . GLN B 1 137 ? -0.403 12.406 -4.047 1 96.44 137 GLN B C 1
ATOM 3796 O O . GLN B 1 137 ? -1.475 13.016 -4.078 1 96.44 137 GLN B O 1
ATOM 3801 N N . ALA B 1 138 ? 0.466 12.398 -5.02 1 97.31 138 ALA B N 1
ATOM 3802 C CA . ALA B 1 138 ? 0.274 13.086 -6.293 1 97.31 138 ALA B CA 1
ATOM 3803 C C . ALA B 1 138 ? 1.088 12.43 -7.402 1 97.31 138 ALA B C 1
ATOM 3805 O O . ALA B 1 138 ? 1.671 11.359 -7.203 1 97.31 138 ALA B O 1
ATOM 3806 N N . ARG B 1 139 ? 0.959 12.992 -8.578 1 95 139 ARG B N 1
ATOM 3807 C CA . ARG B 1 139 ? 1.789 12.539 -9.688 1 95 139 ARG B CA 1
ATOM 3808 C C . ARG B 1 139 ? 2.605 13.688 -10.266 1 95 139 ARG B C 1
ATOM 3810 O O . ARG B 1 139 ? 2.215 14.852 -10.156 1 95 139 ARG B O 1
ATOM 3817 N N . ASN B 1 140 ? 3.723 13.336 -10.836 1 95.25 140 ASN B N 1
ATOM 3818 C CA . ASN B 1 140 ? 4.449 14.336 -11.609 1 95.25 140 ASN B CA 1
ATOM 3819 C C . ASN B 1 140 ? 4.094 14.266 -13.094 1 95.25 140 ASN B C 1
ATOM 3821 O O . ASN B 1 140 ? 3.188 13.531 -13.484 1 95.25 140 ASN B O 1
ATOM 3825 N N . ALA B 1 141 ? 4.75 15.086 -13.914 1 93.31 141 ALA B N 1
ATOM 3826 C CA . ALA B 1 141 ? 4.441 15.195 -15.336 1 93.31 141 ALA B CA 1
ATOM 3827 C C . ALA B 1 141 ? 4.664 13.875 -16.062 1 93.31 141 ALA B C 1
ATOM 3829 O O . ALA B 1 141 ? 3.998 13.578 -17.047 1 93.31 141 ALA B O 1
ATOM 3830 N N . GLN B 1 142 ? 5.516 13.023 -15.547 1 87.81 142 GLN B N 1
ATOM 3831 C CA . GLN B 1 142 ? 5.836 11.734 -16.156 1 87.81 142 GLN B CA 1
ATOM 3832 C C . GLN B 1 142 ? 4.879 10.648 -15.68 1 87.81 142 GLN B C 1
ATOM 3834 O O . GLN B 1 142 ? 4.977 9.5 -16.094 1 87.81 142 GLN B O 1
ATOM 3839 N N . GLY B 1 143 ? 4.008 11 -14.742 1 87.81 143 GLY B N 1
ATOM 3840 C CA . GLY B 1 143 ? 3.018 10.047 -14.273 1 87.81 143 GLY B CA 1
ATOM 3841 C C . GLY B 1 143 ? 3.494 9.227 -13.086 1 87.81 143 GLY B C 1
ATOM 3842 O O . GLY B 1 143 ? 2.818 8.289 -12.656 1 87.81 143 GLY B O 1
ATOM 3843 N N . GLN B 1 144 ? 4.602 9.609 -12.531 1 90.62 144 GLN B N 1
ATOM 3844 C CA . GLN B 1 144 ? 5.152 8.898 -11.383 1 90.62 144 GLN B CA 1
ATOM 3845 C C . GLN B 1 144 ? 4.488 9.344 -10.086 1 90.62 144 GLN B C 1
ATOM 3847 O O . GLN B 1 144 ? 4.102 10.508 -9.945 1 90.62 144 GLN B O 1
ATOM 3852 N N . GLN B 1 145 ? 4.41 8.391 -9.203 1 94.31 145 GLN B N 1
ATOM 3853 C CA . GLN B 1 145 ? 3.865 8.711 -7.887 1 94.31 145 GLN B CA 1
ATOM 3854 C C . GLN B 1 145 ? 4.816 9.609 -7.102 1 94.31 145 GLN B C 1
ATOM 3856 O O . GLN B 1 145 ? 6.023 9.367 -7.066 1 94.31 145 GLN B O 1
ATOM 3861 N N . MET B 1 146 ? 4.293 10.672 -6.547 1 95.69 146 MET B N 1
ATOM 3862 C CA . MET B 1 146 ? 5.027 11.602 -5.695 1 95.69 146 MET B CA 1
ATOM 3863 C C . MET B 1 146 ? 4.426 11.648 -4.297 1 95.69 146 MET B C 1
ATOM 3865 O O . MET B 1 146 ? 3.25 11.328 -4.109 1 95.69 146 MET B O 1
ATOM 3869 N N . TRP B 1 147 ? 5.215 11.977 -3.371 1 96.19 147 TRP B N 1
ATOM 3870 C CA . TRP B 1 147 ? 4.793 12.195 -1.991 1 96.19 147 TRP B CA 1
ATOM 3871 C C . TRP B 1 147 ? 5.117 13.617 -1.543 1 96.19 147 TRP B C 1
ATOM 3873 O O . TRP B 1 147 ? 6.223 14.109 -1.773 1 96.19 147 TRP B O 1
ATOM 3883 N N . MET B 1 148 ? 4.207 14.234 -0.961 1 94.44 148 MET B N 1
ATOM 3884 C CA . MET B 1 148 ? 4.375 15.648 -0.634 1 94.44 148 MET B CA 1
ATOM 3885 C C . MET B 1 148 ? 4.98 15.812 0.755 1 94.44 148 MET B C 1
ATOM 3887 O O . MET B 1 148 ? 5.117 16.938 1.244 1 94.44 148 MET B O 1
ATOM 3891 N N . GLY B 1 149 ? 5.301 14.734 1.408 1 88.19 149 GLY B N 1
ATOM 3892 C CA . GLY B 1 149 ? 6.055 14.797 2.65 1 88.19 149 GLY B CA 1
ATOM 3893 C C . GLY B 1 149 ? 5.211 14.484 3.873 1 88.19 149 GLY B C 1
ATOM 3894 O O . GLY B 1 149 ? 4.031 14.148 3.752 1 88.19 149 GLY B O 1
ATOM 3895 N N . LYS B 1 150 ? 5.828 14.633 5.023 1 79.69 150 LYS B N 1
ATOM 3896 C CA . LYS B 1 150 ? 5.16 14.375 6.293 1 79.69 150 LYS B CA 1
ATOM 3897 C C . LYS B 1 150 ? 4.012 15.352 6.523 1 79.69 150 LYS B C 1
ATOM 3899 O O . LYS B 1 150 ? 4.141 16.547 6.238 1 79.69 150 LYS B O 1
ATOM 3904 N N . ASN B 1 151 ? 2.895 14.953 7.035 1 79.19 151 ASN B N 1
ATOM 3905 C CA . ASN B 1 151 ? 1.696 15.719 7.355 1 79.19 151 ASN B CA 1
ATOM 3906 C C . ASN B 1 151 ? 1.043 16.297 6.102 1 79.19 151 ASN B C 1
ATOM 3908 O O . ASN B 1 151 ? 0.287 17.266 6.176 1 79.19 151 ASN B O 1
ATOM 3912 N N . SER B 1 152 ? 1.332 15.68 5.023 1 91.25 152 SER B N 1
ATOM 3913 C CA . SER B 1 152 ? 0.84 16.234 3.77 1 91.25 152 SER B CA 1
ATOM 3914 C C . SER B 1 152 ? -0.616 15.859 3.527 1 91.25 152 SER B C 1
ATOM 3916 O O . SER B 1 152 ? -1.246 16.359 2.59 1 91.25 152 SER B O 1
ATOM 3918 N N . SER B 1 153 ? -1.161 15.055 4.398 1 94.94 153 SER B N 1
ATOM 3919 C CA . SER B 1 153 ? -2.582 14.758 4.254 1 94.94 153 SER B CA 1
ATOM 3920 C C . SER B 1 153 ? -3.434 16 4.477 1 94.94 153 SER B C 1
ATOM 3922 O O . SER B 1 153 ? -4.453 16.188 3.809 1 94.94 153 SER B O 1
ATOM 3924 N N . ASP B 1 154 ? -3.051 16.875 5.379 1 95.44 154 ASP B N 1
ATOM 3925 C CA . ASP B 1 154 ? -3.732 18.141 5.574 1 95.44 154 ASP B CA 1
ATOM 3926 C C . ASP B 1 154 ? -3.656 19.016 4.316 1 95.44 154 ASP B C 1
ATOM 3928 O O . ASP B 1 154 ? -4.648 19.625 3.916 1 95.44 154 ASP B O 1
ATOM 3932 N N . LEU B 1 155 ? -2.465 19.031 3.775 1 96.5 155 LEU B N 1
ATOM 3933 C CA . LEU B 1 155 ? -2.275 19.781 2.539 1 96.5 155 LEU B CA 1
ATOM 3934 C C . LEU B 1 155 ? -3.203 19.266 1.443 1 96.5 155 LEU B C 1
ATOM 3936 O O . LEU B 1 155 ? -3.785 20.047 0.695 1 96.5 155 LEU B O 1
ATOM 3940 N N . SER B 1 156 ? -3.338 17.922 1.358 1 98.12 156 SER B N 1
ATOM 3941 C CA . SER B 1 156 ? -4.254 17.344 0.387 1 98.12 156 SER B CA 1
ATOM 3942 C C . SER B 1 156 ? -5.676 17.844 0.592 1 98.12 156 SER B C 1
ATOM 3944 O O . SER B 1 156 ? -6.375 18.172 -0.373 1 98.12 156 SER B O 1
ATOM 3946 N N . ALA B 1 157 ? -6.109 17.906 1.817 1 98.25 157 ALA B N 1
ATOM 3947 C CA . ALA B 1 157 ? -7.469 18.359 2.115 1 98.25 157 ALA B CA 1
ATOM 3948 C C . ALA B 1 157 ? -7.676 19.797 1.677 1 98.25 157 ALA B C 1
ATOM 3950 O O . ALA B 1 157 ? -8.688 20.125 1.046 1 98.25 157 ALA B O 1
ATOM 3951 N N . VAL B 1 158 ? -6.746 20.656 2.004 1 98.12 158 VAL B N 1
ATOM 3952 C CA . VAL B 1 158 ? -6.832 22.062 1.624 1 98.12 158 VAL B CA 1
ATOM 3953 C C . VAL B 1 158 ? -6.828 22.188 0.102 1 98.12 158 VAL B C 1
ATOM 3955 O O . VAL B 1 158 ? -7.598 22.969 -0.466 1 98.12 158 VAL B O 1
ATOM 3958 N N . ALA B 1 159 ? -5.973 21.438 -0.547 1 98.38 159 ALA B N 1
ATOM 3959 C CA . ALA B 1 159 ? -5.867 21.469 -2.004 1 98.38 159 ALA B CA 1
ATOM 3960 C C . ALA B 1 159 ? -7.168 21.016 -2.658 1 98.38 159 ALA B C 1
ATOM 3962 O O . ALA B 1 159 ? -7.609 21.594 -3.65 1 98.38 159 ALA B O 1
ATOM 3963 N N . VAL B 1 160 ? -7.77 19.969 -2.113 1 98.62 160 VAL B N 1
ATOM 3964 C CA . VAL B 1 160 ? -9.047 19.484 -2.621 1 98.62 160 VAL B CA 1
ATOM 3965 C C . VAL B 1 160 ? -10.117 20.562 -2.482 1 98.62 160 VAL B C 1
ATOM 3967 O O . VAL B 1 160 ? -10.867 20.828 -3.426 1 98.62 160 VAL B O 1
ATOM 3970 N N . ALA B 1 161 ? -10.188 21.188 -1.327 1 98.56 161 ALA B N 1
ATOM 3971 C CA . ALA B 1 161 ? -11.148 22.266 -1.106 1 98.56 161 ALA B CA 1
ATOM 3972 C C . ALA B 1 161 ? -10.938 23.406 -2.107 1 98.56 161 ALA B C 1
ATOM 3974 O O . ALA B 1 161 ? -11.898 23.875 -2.723 1 98.56 161 ALA B O 1
ATOM 3975 N N . ALA B 1 162 ? -9.719 23.812 -2.266 1 98.31 162 ALA B N 1
ATOM 3976 C CA . ALA B 1 162 ? -9.391 24.891 -3.201 1 98.31 162 ALA B CA 1
ATOM 3977 C C . ALA B 1 162 ? -9.797 24.516 -4.625 1 98.31 162 ALA B C 1
ATOM 3979 O O . ALA B 1 162 ? -10.398 25.328 -5.332 1 98.31 162 ALA B O 1
ATOM 3980 N N . ALA B 1 163 ? -9.477 23.312 -5.051 1 98 163 ALA B N 1
ATOM 3981 C CA . ALA B 1 163 ? -9.766 22.844 -6.406 1 98 163 ALA B CA 1
ATOM 3982 C C . ALA B 1 163 ? -11.266 22.812 -6.668 1 98 163 ALA B C 1
ATOM 3984 O O . ALA B 1 163 ? -11.719 23.109 -7.773 1 98 163 ALA B O 1
ATOM 3985 N N . LEU B 1 164 ? -12.023 22.469 -5.637 1 97.88 164 LEU B N 1
ATOM 3986 C CA . LEU B 1 164 ? -13.469 22.312 -5.781 1 97.88 164 LEU B CA 1
ATOM 3987 C C . LEU B 1 164 ? -14.172 23.656 -5.566 1 97.88 164 LEU B C 1
ATOM 3989 O O . LEU B 1 164 ? -15.383 23.766 -5.781 1 97.88 164 LEU B O 1
ATOM 3993 N N . GLY B 1 165 ? -13.484 24.625 -5.121 1 97 165 GLY B N 1
ATOM 3994 C CA . GLY B 1 165 ? -14.07 25.938 -4.852 1 97 165 GLY B CA 1
ATOM 3995 C C . GLY B 1 165 ? -14.914 25.953 -3.594 1 97 165 GLY B C 1
ATOM 3996 O O . GLY B 1 165 ? -15.93 26.656 -3.537 1 97 165 GLY B O 1
ATOM 3997 N N . VAL B 1 166 ? -14.586 25.109 -2.691 1 96.5 166 VAL B N 1
ATOM 3998 C CA . VAL B 1 166 ? -15.281 25.062 -1.406 1 96.5 166 VAL B CA 1
ATOM 3999 C C . VAL B 1 166 ? -14.602 26.016 -0.422 1 96.5 166 VAL B C 1
ATOM 4001 O O . VAL B 1 166 ? -13.375 26.141 -0.419 1 96.5 166 VAL B O 1
ATOM 4004 N N . LYS B 1 167 ? -15.352 26.594 0.476 1 94.94 167 LYS B N 1
ATOM 4005 C CA . LYS B 1 167 ? -14.883 27.688 1.319 1 94.94 167 LYS B CA 1
ATOM 4006 C C . LYS B 1 167 ? -14.031 27.172 2.475 1 94.94 167 LYS B C 1
ATOM 4008 O O . LYS B 1 167 ? -13.172 27.891 2.986 1 94.94 167 LYS B O 1
ATOM 4013 N N . ASP B 1 168 ? -14.328 25.969 2.91 1 96.38 168 ASP B N 1
ATOM 4014 C CA . ASP B 1 168 ? -13.602 25.469 4.074 1 96.38 168 ASP B CA 1
ATOM 4015 C C . ASP B 1 168 ? -13.352 23.969 3.971 1 96.38 168 ASP B C 1
ATOM 4017 O O . ASP B 1 168 ? -13.93 23.297 3.111 1 96.38 168 ASP B O 1
ATOM 4021 N N . CYS B 1 169 ? -12.383 23.531 4.676 1 96.62 169 CYS B N 1
ATOM 4022 C CA . CYS B 1 169 ? -12.156 22.109 4.902 1 96.62 169 CYS B CA 1
ATOM 4023 C C . CYS B 1 169 ? -12.062 21.797 6.391 1 96.62 169 CYS B C 1
ATOM 4025 O O . CYS B 1 169 ? -11.547 22.609 7.164 1 96.62 169 CYS B O 1
ATOM 4027 N N . GLU B 1 170 ? -12.609 20.703 6.77 1 96 170 GLU B N 1
ATOM 4028 C CA . GLU B 1 170 ? -12.57 20.266 8.156 1 96 170 GLU B CA 1
ATOM 4029 C C . GLU B 1 170 ? -11.492 19.203 8.375 1 96 170 GLU B C 1
ATOM 4031 O O . GLU B 1 170 ? -11.398 18.234 7.617 1 96 170 GLU B O 1
ATOM 4036 N N . ILE B 1 171 ? -10.68 19.438 9.375 1 95.56 171 ILE B N 1
ATOM 4037 C CA . ILE B 1 171 ? -9.625 18.5 9.734 1 95.56 171 ILE B CA 1
ATOM 4038 C C . ILE B 1 171 ? -9.93 17.875 11.094 1 95.56 171 ILE B C 1
ATOM 4040 O O . ILE B 1 171 ? -9.945 18.562 12.117 1 95.56 171 ILE B O 1
ATOM 4044 N N . TYR B 1 172 ? -10.102 16.562 11.094 1 94.25 172 TYR B N 1
ATOM 4045 C CA . TYR B 1 172 ? -10.453 15.844 12.312 1 94.25 172 TYR B CA 1
ATOM 4046 C C . TYR B 1 172 ? -9.234 15.133 12.891 1 94.25 172 TYR B C 1
ATOM 4048 O O . TYR B 1 172 ? -8.562 14.367 12.203 1 94.25 172 TYR B O 1
ATOM 4056 N N . SER B 1 173 ? -8.945 15.359 14.148 1 89.75 173 SER B N 1
ATOM 4057 C CA . SER B 1 173 ? -7.824 14.75 14.867 1 89.75 173 SER B CA 1
ATOM 4058 C C . SER B 1 173 ? -8.211 14.391 16.297 1 89.75 173 SER B C 1
ATOM 4060 O O . SER B 1 173 ? -9.391 14.438 16.656 1 89.75 173 SER B O 1
ATOM 4062 N N . ASP B 1 174 ? -7.246 13.945 17.094 1 86 174 ASP B N 1
ATOM 4063 C CA . ASP B 1 174 ? -7.52 13.492 18.453 1 86 174 ASP B CA 1
ATOM 4064 C C . ASP B 1 174 ? -7.586 14.672 19.422 1 86 174 ASP B C 1
ATOM 4066 O O . ASP B 1 174 ? -7.66 14.477 20.641 1 86 174 ASP B O 1
ATOM 4070 N N . VAL B 1 175 ? -7.578 15.875 18.922 1 83.19 175 VAL B N 1
ATOM 4071 C CA . VAL B 1 175 ? -7.77 17.078 19.719 1 83.19 175 VAL B CA 1
ATOM 4072 C C . VAL B 1 175 ? -8.93 17.891 19.141 1 83.19 175 VAL B C 1
ATOM 4074 O O . VAL B 1 175 ? -9.148 17.906 17.938 1 83.19 175 VAL B O 1
ATOM 4077 N N . CYS B 1 176 ? -9.648 18.562 19.969 1 85.12 176 CYS B N 1
ATOM 4078 C CA . CYS B 1 176 ? -10.867 19.234 19.531 1 85.12 176 CYS B CA 1
ATOM 4079 C C . CYS B 1 176 ? -10.555 20.594 18.938 1 85.12 176 CYS B C 1
ATOM 4081 O O . CYS B 1 176 ? -11.469 21.312 18.5 1 85.12 176 CYS B O 1
ATOM 4083 N N . GLY B 1 177 ? -9.375 20.984 18.844 1 88.94 177 GLY B N 1
ATOM 4084 C CA . GLY B 1 177 ? -8.945 22.25 18.297 1 88.94 177 GLY B CA 1
ATOM 4085 C C . GLY B 1 177 ? -7.57 22.672 18.781 1 88.94 177 GLY B C 1
ATOM 4086 O O . GLY B 1 177 ? -6.762 21.844 19.172 1 88.94 177 GLY B O 1
ATOM 4087 N N . VAL B 1 178 ? -7.32 23.906 18.609 1 91.69 178 VAL B N 1
ATOM 4088 C CA . VAL B 1 178 ? -6.051 24.469 19.047 1 91.69 178 VAL B CA 1
ATOM 4089 C C . VAL B 1 178 ? -6.215 25.125 20.422 1 91.69 178 VAL B C 1
ATOM 4091 O O . VAL B 1 178 ? -7.117 25.938 20.609 1 91.69 178 VAL B O 1
ATOM 4094 N N . TYR B 1 179 ? -5.32 24.75 21.281 1 91.94 179 TYR B N 1
ATOM 4095 C CA . TYR B 1 179 ? -5.371 25.312 22.625 1 91.94 179 TYR B CA 1
ATOM 4096 C C . TYR B 1 179 ? -4.355 26.453 22.766 1 91.94 179 TYR B C 1
ATOM 4098 O O . TYR B 1 179 ? -3.443 26.578 21.953 1 91.94 179 TYR B O 1
ATOM 4106 N N . SER B 1 180 ? -4.609 27.188 23.844 1 93.94 180 SER B N 1
ATOM 4107 C CA . SER B 1 180 ? -3.75 28.328 24.109 1 93.94 180 SER B CA 1
ATOM 4108 C C . SER B 1 180 ? -2.328 27.891 24.438 1 93.94 180 SER B C 1
ATOM 4110 O O . SER B 1 180 ? -1.403 28.719 24.422 1 93.94 180 SER B O 1
ATOM 4112 N N . SER B 1 181 ? -2.16 26.688 24.734 1 94.06 181 SER B N 1
ATOM 4113 C CA . SER B 1 181 ? -0.885 26 24.859 1 94.06 181 SER B CA 1
ATOM 4114 C C . SER B 1 181 ? -1.083 24.484 24.906 1 94.06 181 SER B C 1
ATOM 4116 O O . SER B 1 181 ? -2.215 24 24.859 1 94.06 181 SER B O 1
ATOM 4118 N N . ASP B 1 182 ? -0.015 23.75 24.906 1 90.62 182 ASP B N 1
ATOM 4119 C CA . ASP B 1 182 ? -0.119 22.297 25.047 1 90.62 182 ASP B CA 1
ATOM 4120 C C . ASP B 1 182 ? -0.651 21.906 26.422 1 90.62 182 ASP B C 1
ATOM 4122 O O . ASP B 1 182 ? 0.036 22.094 27.422 1 90.62 182 ASP B O 1
ATOM 4126 N N . PRO B 1 183 ? -1.761 21.312 26.438 1 89.12 183 PRO B N 1
ATOM 4127 C CA . PRO B 1 183 ? -2.383 21 27.734 1 89.12 183 PRO B CA 1
ATOM 4128 C C . PRO B 1 183 ? -1.605 19.953 28.531 1 89.12 183 PRO B C 1
ATOM 4130 O O . PRO B 1 183 ? -1.828 19.797 29.734 1 89.12 183 PRO B O 1
ATOM 4133 N N . ASN B 1 184 ? -0.786 19.219 27.891 1 88.06 184 ASN B N 1
ATOM 4134 C CA . ASN B 1 184 ? 0.04 18.234 28.578 1 88.06 184 ASN B CA 1
ATOM 4135 C C . ASN 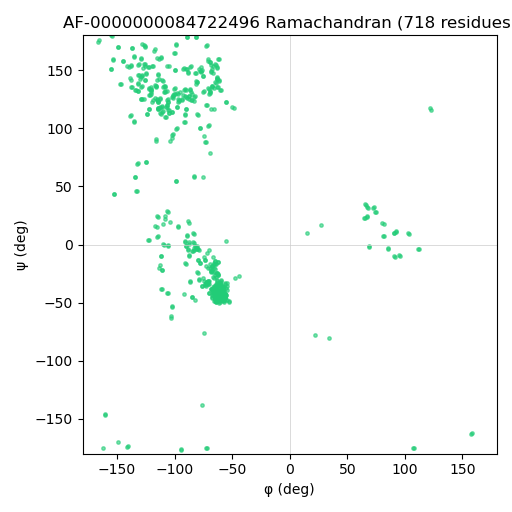B 1 184 ? 1.223 18.891 29.281 1 88.06 184 ASN B C 1
ATOM 4137 O O . ASN B 1 184 ? 1.862 18.281 30.141 1 88.06 184 ASN B O 1
ATOM 4141 N N . GLN B 1 185 ? 1.482 20.062 28.922 1 90 185 GLN B N 1
ATOM 4142 C CA . GLN B 1 185 ? 2.65 20.766 29.453 1 90 185 GLN B CA 1
ATOM 4143 C C . GLN B 1 185 ? 2.236 21.906 30.375 1 90 185 GLN B C 1
ATOM 4145 O O . GLN B 1 185 ? 2.951 22.234 31.328 1 90 185 GLN B O 1
ATOM 4150 N N . ILE B 1 186 ? 1.193 22.547 29.984 1 93.12 186 ILE B N 1
ATOM 4151 C CA . ILE B 1 186 ? 0.763 23.75 30.672 1 93.12 186 ILE B CA 1
ATOM 4152 C C . ILE B 1 186 ? -0.652 23.562 31.203 1 93.12 186 ILE B C 1
ATOM 4154 O O . ILE B 1 186 ? -1.522 23.031 30.516 1 93.12 186 ILE B O 1
ATOM 4158 N N . SER B 1 187 ? -0.836 23.984 32.438 1 93.88 187 SER B N 1
ATOM 4159 C CA . SER B 1 187 ? -2.164 23.922 33.031 1 93.88 187 SER B CA 1
ATOM 4160 C C . SER B 1 187 ? -2.979 25.156 32.719 1 93.88 187 SER B C 1
ATOM 4162 O O . SER B 1 187 ? -2.416 26.219 32.406 1 93.88 187 SER B O 1
ATOM 4164 N N . GLY B 1 188 ? -4.336 25.016 32.688 1 92.69 188 GLY B N 1
ATOM 4165 C CA . GLY B 1 188 ? -5.227 26.156 32.5 1 92.69 188 GLY B CA 1
ATOM 4166 C C . GLY B 1 188 ? -5.379 26.547 31.047 1 92.69 188 GLY B C 1
ATOM 4167 O O . GLY B 1 188 ? -5.773 27.688 30.75 1 92.69 188 GLY B O 1
ATOM 4168 N N . THR B 1 189 ? -5.051 25.719 30.203 1 92.88 189 THR B N 1
ATOM 4169 C CA . THR B 1 189 ? -5.145 26.016 28.781 1 92.88 189 THR B CA 1
ATOM 4170 C C . THR B 1 189 ? -6.605 26.141 28.344 1 92.88 189 THR B C 1
ATOM 4172 O O . THR B 1 189 ? -7.496 25.594 29 1 92.88 189 THR B O 1
ATOM 4175 N N . GLN B 1 190 ? -6.863 26.969 27.344 1 91.19 190 GLN B N 1
ATOM 4176 C CA . GLN B 1 190 ? -8.195 27.172 26.781 1 91.19 190 GLN B CA 1
ATOM 4177 C C . GLN B 1 190 ? -8.195 26.953 25.281 1 91.19 190 GLN B C 1
ATOM 4179 O O . GLN B 1 190 ? -7.184 27.203 24.609 1 91.19 190 GLN B O 1
ATOM 4184 N N . LEU B 1 191 ? -9.367 26.578 24.812 1 91.5 191 LEU B N 1
ATOM 4185 C CA . LEU B 1 191 ? -9.547 26.453 23.359 1 91.5 191 LEU B CA 1
ATOM 4186 C C . LEU B 1 191 ? -9.57 27.812 22.688 1 91.5 191 LEU B C 1
ATOM 4188 O O . LEU B 1 191 ? -10.211 28.75 23.188 1 91.5 191 LEU B O 1
ATOM 4192 N N . VAL B 1 192 ? -8.867 27.938 21.625 1 92.62 192 VAL B N 1
ATOM 4193 C CA . VAL B 1 192 ? -8.852 29.156 20.828 1 92.62 192 VAL B CA 1
ATOM 4194 C C . VAL B 1 192 ? -9.797 29.016 19.641 1 92.62 192 VAL B C 1
ATOM 4196 O O . VAL B 1 192 ? -9.562 28.219 18.734 1 92.62 192 VAL B O 1
ATOM 4199 N N . PRO B 1 193 ? -10.844 29.859 19.547 1 92.12 193 PRO B N 1
ATOM 4200 C CA . PRO B 1 193 ? -11.875 29.625 18.531 1 92.12 193 PRO B CA 1
ATOM 4201 C C . PRO B 1 193 ? -11.414 30.031 17.141 1 92.12 193 PRO B C 1
ATOM 4203 O O . PRO B 1 193 ? -11.852 29.453 16.141 1 92.12 193 PRO B O 1
ATOM 4206 N N . GLU B 1 194 ? -10.609 31.141 17.109 1 94.81 194 GLU B N 1
ATOM 4207 C CA . GLU B 1 194 ? -10.195 31.641 15.805 1 94.81 194 GLU B CA 1
ATOM 4208 C C . GLU B 1 194 ? -8.719 32.031 15.805 1 94.81 194 GLU B C 1
ATOM 4210 O O . GLU B 1 194 ? -8.234 32.656 16.75 1 94.81 194 GLU B O 1
ATOM 4215 N N . ILE B 1 195 ? -8.062 31.625 14.773 1 95.75 195 ILE B N 1
ATOM 4216 C CA . ILE B 1 195 ? -6.656 31.938 14.562 1 95.75 195 ILE B CA 1
ATOM 4217 C C . ILE B 1 195 ? -6.438 32.406 13.125 1 95.75 195 ILE B C 1
ATOM 4219 O O . ILE B 1 195 ? -6.934 31.781 12.188 1 95.75 195 ILE B O 1
ATOM 4223 N N . SER B 1 196 ? -5.715 33.5 12.969 1 96.56 196 SER B N 1
ATOM 4224 C CA . SER B 1 196 ? -5.402 33.969 11.617 1 96.56 196 SER B CA 1
ATOM 4225 C C . SER B 1 196 ? -4.422 33 10.938 1 96.56 196 SER B C 1
ATOM 4227 O O . SER B 1 196 ? -3.65 32.312 11.602 1 96.56 196 SER B O 1
ATOM 4229 N N . TYR B 1 197 ? -4.434 33.031 9.555 1 97.06 197 TYR B N 1
ATOM 4230 C CA . TYR B 1 197 ? -3.469 32.25 8.805 1 97.06 197 TYR B CA 1
ATOM 4231 C C . TYR B 1 197 ? -2.045 32.531 9.273 1 97.06 197 TYR B C 1
ATOM 4233 O O . TYR B 1 197 ? -1.291 31.609 9.578 1 97.06 197 TYR B O 1
ATOM 4241 N N . ASP B 1 198 ? -1.726 33.781 9.359 1 95.94 198 ASP B N 1
ATOM 4242 C CA . ASP B 1 198 ? -0.36 34.188 9.672 1 95.94 198 ASP B CA 1
ATOM 4243 C C . ASP B 1 198 ? 0.046 33.719 11.07 1 95.94 198 ASP B C 1
ATOM 4245 O O . ASP B 1 198 ? 1.162 33.25 11.273 1 95.94 198 ASP B O 1
ATOM 4249 N N . ALA B 1 199 ? -0.85 33.906 12.016 1 95.25 199 ALA B N 1
ATOM 4250 C CA . ALA B 1 199 ? -0.561 33.438 13.367 1 95.25 199 ALA B CA 1
ATOM 4251 C C . ALA B 1 199 ? -0.338 31.922 13.391 1 95.25 199 ALA B C 1
ATOM 4253 O O . ALA B 1 199 ? 0.591 31.438 14.039 1 95.25 199 ALA B O 1
ATOM 4254 N N . ALA B 1 200 ? -1.163 31.203 12.688 1 95.81 200 ALA B N 1
ATOM 4255 C CA . ALA B 1 200 ? -1.056 29.75 12.656 1 95.81 200 ALA B CA 1
ATOM 4256 C C . ALA B 1 200 ? 0.27 29.312 12.039 1 95.81 200 ALA B C 1
ATOM 4258 O O . ALA B 1 200 ? 0.902 28.359 12.523 1 95.81 200 ALA B O 1
ATOM 4259 N N . ILE B 1 201 ? 0.665 29.922 10.961 1 95.12 201 ILE B N 1
ATOM 4260 C CA . ILE B 1 201 ? 1.941 29.625 10.312 1 95.12 201 ILE B CA 1
ATOM 4261 C C . ILE B 1 201 ? 3.082 29.844 11.305 1 95.12 201 ILE B C 1
ATOM 4263 O O . ILE B 1 201 ? 3.936 28.984 11.484 1 95.12 201 ILE B O 1
ATOM 4267 N N . ASP B 1 202 ? 3.049 30.938 11.93 1 94.38 202 ASP B N 1
ATOM 4268 C CA . ASP B 1 202 ? 4.109 31.281 12.867 1 94.38 202 ASP B CA 1
ATOM 4269 C C . ASP B 1 202 ? 4.133 30.328 14.055 1 94.38 202 ASP B C 1
ATOM 4271 O O . ASP B 1 202 ? 5.207 29.938 14.523 1 94.38 202 ASP B O 1
ATOM 4275 N N . MET B 1 203 ? 2.994 30.016 14.555 1 93.94 203 MET B N 1
ATOM 4276 C CA . MET B 1 203 ? 2.9 29.031 15.641 1 93.94 203 MET B CA 1
ATOM 4277 C C . MET B 1 203 ? 3.531 27.703 15.234 1 93.94 203 MET B C 1
ATOM 4279 O O . MET B 1 203 ? 4.312 27.125 15.992 1 93.94 203 MET B O 1
ATOM 4283 N N . SER B 1 204 ? 3.168 27.25 14.055 1 92.69 204 SER B N 1
ATOM 4284 C CA . SER B 1 204 ? 3.711 26 13.539 1 92.69 204 SER B CA 1
ATOM 4285 C C . SER B 1 204 ? 5.23 26.062 13.414 1 92.69 204 SER B C 1
ATOM 4287 O O . SER B 1 204 ? 5.934 25.141 13.828 1 92.69 204 SER B O 1
ATOM 4289 N N . LEU B 1 205 ? 5.707 27.109 12.898 1 91.38 205 LEU B N 1
ATOM 4290 C CA . LEU B 1 205 ? 7.141 27.312 12.734 1 91.38 205 LEU B CA 1
ATOM 4291 C C . LEU B 1 205 ? 7.832 27.406 14.094 1 91.38 205 LEU B C 1
ATOM 4293 O O . LEU B 1 205 ? 9.047 27.203 14.188 1 91.38 205 LEU B O 1
ATOM 4297 N N . SER B 1 206 ? 7.098 27.719 15.102 1 92.88 206 SER B N 1
ATOM 4298 C CA . SER B 1 206 ? 7.625 27.844 16.453 1 92.88 206 SER B CA 1
ATOM 4299 C C . SER B 1 206 ? 7.562 26.516 17.203 1 92.88 206 SER B C 1
ATOM 4301 O O . SER B 1 206 ? 7.895 26.438 18.375 1 92.88 206 SER B O 1
ATOM 4303 N N . GLY B 1 207 ? 7.02 25.484 16.516 1 90.31 207 GLY B N 1
ATOM 4304 C CA . GLY B 1 207 ? 7.07 24.156 17.109 1 90.31 207 GLY B CA 1
ATOM 4305 C C . GLY B 1 207 ? 5.707 23.625 17.516 1 90.31 207 GLY B C 1
ATOM 4306 O O . GLY B 1 207 ? 5.594 22.516 18.031 1 90.31 207 GLY B O 1
ATOM 4307 N N . ALA B 1 208 ? 4.688 24.438 17.359 1 89.06 208 ALA B N 1
ATOM 4308 C CA . ALA B 1 208 ? 3.35 23.953 17.688 1 89.06 208 ALA B CA 1
ATOM 4309 C C . ALA B 1 208 ? 2.963 22.781 16.781 1 89.06 208 ALA B C 1
ATOM 4311 O O . ALA B 1 208 ? 3.205 22.812 15.57 1 89.06 208 ALA B O 1
ATOM 4312 N N . LYS B 1 209 ? 2.391 21.75 17.375 1 80.5 209 LYS B N 1
ATOM 4313 C CA . LYS B 1 209 ? 1.979 20.562 16.625 1 80.5 209 LYS B CA 1
ATOM 4314 C C . LYS B 1 209 ? 0.489 20.609 16.312 1 80.5 209 LYS B C 1
ATOM 4316 O O . LYS B 1 209 ? -0.256 19.688 16.656 1 80.5 209 LYS B O 1
ATOM 4321 N N . VAL B 1 210 ? 0.03 21.609 15.719 1 79.19 210 VAL B N 1
ATOM 4322 C CA . VAL B 1 210 ? -1.393 21.781 15.445 1 79.19 210 VAL B CA 1
ATOM 4323 C C . VAL B 1 210 ? -1.68 21.484 13.977 1 79.19 210 VAL B C 1
ATOM 4325 O O . VAL B 1 210 ? -2.42 20.547 13.664 1 79.19 210 VAL B O 1
ATOM 4328 N N . ILE B 1 211 ? -1.115 22.219 13.102 1 88.56 211 ILE B N 1
ATOM 4329 C CA . ILE B 1 211 ? -1.244 22.125 11.648 1 88.56 211 ILE B CA 1
ATOM 4330 C C . ILE B 1 211 ? 0.07 22.547 10.984 1 88.56 211 ILE B C 1
ATOM 4332 O O . ILE B 1 211 ? 0.75 23.453 11.461 1 88.56 211 ILE B O 1
ATOM 4336 N N . HIS B 1 212 ? 0.387 21.812 10.023 1 88.88 212 HIS B N 1
ATOM 4337 C CA . HIS B 1 212 ? 1.635 22.125 9.336 1 88.88 212 HIS B CA 1
ATOM 4338 C C . HIS B 1 212 ? 1.536 23.453 8.594 1 88.88 212 HIS B C 1
ATOM 4340 O O . HIS B 1 212 ? 0.535 23.719 7.926 1 88.88 212 HIS B O 1
ATOM 4346 N N . HIS B 1 213 ? 2.537 24.266 8.68 1 92.19 213 HIS B N 1
ATOM 4347 C CA . HIS B 1 213 ? 2.537 25.609 8.094 1 92.19 213 HIS B CA 1
ATOM 4348 C C . HIS B 1 213 ? 2.369 25.547 6.582 1 92.19 213 HIS B C 1
ATOM 4350 O O . HIS B 1 213 ? 1.771 26.438 5.984 1 92.19 213 HIS B O 1
ATOM 4356 N N . GLY B 1 214 ? 2.902 24.547 6.008 1 91.25 214 GLY B N 1
ATOM 4357 C CA . GLY B 1 214 ? 2.734 24.406 4.57 1 91.25 214 GLY B CA 1
ATOM 4358 C C . GLY B 1 214 ? 1.281 24.328 4.145 1 91.25 214 GLY B C 1
ATOM 4359 O O . GLY B 1 214 ? 0.893 24.922 3.137 1 91.25 214 GLY B O 1
ATOM 4360 N N . SER B 1 215 ? 0.52 23.641 4.859 1 95.19 215 SER B N 1
ATOM 4361 C CA . SER B 1 215 ? -0.908 23.516 4.586 1 95.19 215 SER B CA 1
ATOM 4362 C C . SER B 1 215 ? -1.614 24.859 4.77 1 95.19 215 SER B C 1
ATOM 4364 O O . SER B 1 215 ? -2.48 25.219 3.973 1 95.19 215 SER B O 1
ATOM 4366 N N . VAL B 1 216 ? -1.232 25.578 5.781 1 96.75 216 VAL B N 1
ATOM 4367 C CA . VAL B 1 216 ? -1.873 26.859 6.082 1 96.75 216 VAL B CA 1
ATOM 4368 C C . VAL B 1 216 ? -1.505 27.875 5.012 1 96.75 216 VAL B C 1
ATOM 4370 O O . VAL B 1 216 ? -2.346 28.672 4.598 1 96.75 216 VAL B O 1
ATOM 4373 N N . ARG B 1 217 ? -0.262 27.891 4.605 1 96.12 217 ARG B N 1
ATOM 4374 C CA . ARG B 1 217 ? 0.152 28.781 3.535 1 96.12 217 ARG B CA 1
ATOM 4375 C C . ARG B 1 217 ? -0.674 28.562 2.275 1 96.12 217 ARG B C 1
ATOM 4377 O O . ARG B 1 217 ? -1.097 29.516 1.62 1 96.12 217 ARG B O 1
ATOM 4384 N N . TYR B 1 218 ? -0.84 27.297 1.972 1 96.81 218 TYR B N 1
ATOM 4385 C CA . TYR B 1 218 ? -1.646 26.969 0.803 1 96.81 218 TYR B CA 1
ATOM 4386 C C . TYR B 1 218 ? -3.09 27.422 0.989 1 96.81 218 TYR B C 1
ATOM 4388 O O . TYR B 1 218 ? -3.705 27.953 0.06 1 96.81 218 TYR B O 1
ATOM 4396 N N . ALA B 1 219 ? -3.613 27.219 2.127 1 98.06 219 ALA B N 1
ATOM 4397 C CA . ALA B 1 219 ? -4.969 27.656 2.455 1 98.06 219 ALA B CA 1
ATOM 4398 C C . ALA B 1 219 ? -5.109 29.172 2.301 1 98.06 219 ALA B C 1
ATOM 4400 O O . ALA B 1 219 ? -6.082 29.641 1.716 1 98.06 219 ALA B O 1
ATOM 4401 N N . LYS B 1 220 ? -4.172 29.891 2.846 1 98.06 220 LYS B N 1
ATOM 4402 C CA . LYS B 1 220 ? -4.172 31.359 2.754 1 98.06 220 LYS B CA 1
ATOM 4403 C C . LYS B 1 220 ? -4.16 31.812 1.299 1 98.06 220 LYS B C 1
ATOM 4405 O O . LYS B 1 220 ? -4.961 32.656 0.906 1 98.06 220 LYS B O 1
ATOM 4410 N N . ARG B 1 221 ? -3.324 31.234 0.53 1 97.44 221 ARG B N 1
ATOM 4411 C CA . ARG B 1 221 ? -3.164 31.594 -0.874 1 97.44 221 ARG B CA 1
ATOM 4412 C C . ARG B 1 221 ? -4.465 31.391 -1.645 1 97.44 221 ARG B C 1
ATOM 4414 O O . ARG B 1 221 ? -4.766 32.125 -2.578 1 97.44 221 ARG B O 1
ATOM 4421 N N . HIS B 1 222 ? -5.23 30.422 -1.262 1 97.56 222 HIS B N 1
ATOM 4422 C CA . HIS B 1 222 ? -6.402 30.062 -2.049 1 97.56 222 HIS B CA 1
ATOM 4423 C C . HIS B 1 222 ? -7.691 30.438 -1.324 1 97.56 222 HIS B C 1
ATOM 4425 O O . HIS B 1 222 ? -8.789 30.125 -1.791 1 97.56 222 HIS B O 1
ATOM 4431 N N . GLY B 1 223 ? -7.535 31.016 -0.16 1 97.62 223 GLY B N 1
ATOM 4432 C CA . GLY B 1 223 ? -8.688 31.5 0.575 1 97.62 223 GLY B CA 1
ATOM 4433 C C . GLY B 1 223 ? -9.539 30.406 1.164 1 97.62 223 GLY B C 1
ATOM 4434 O O . GLY B 1 223 ? -10.766 30.516 1.204 1 97.62 223 GLY B O 1
ATOM 4435 N N . VAL B 1 224 ? -8.977 29.281 1.54 1 98.31 224 VAL B N 1
ATOM 4436 C CA . VAL B 1 224 ? -9.695 28.172 2.148 1 98.31 224 VAL B CA 1
ATOM 4437 C C . VAL B 1 224 ? -9.578 28.25 3.67 1 98.31 224 VAL B C 1
ATOM 4439 O O . VAL B 1 224 ? -8.477 28.328 4.211 1 98.31 224 VAL B O 1
ATOM 4442 N N . GLU B 1 225 ? -10.641 28.266 4.371 1 97.94 225 GLU B N 1
ATOM 4443 C CA . GLU B 1 225 ? -10.609 28.203 5.828 1 97.94 225 GLU B CA 1
ATOM 4444 C C . GLU B 1 225 ? -10.414 26.766 6.312 1 97.94 225 GLU B C 1
ATOM 4446 O O . GLU B 1 225 ? -10.984 25.828 5.746 1 97.94 225 GLU B O 1
ATOM 4451 N N . ILE B 1 226 ? -9.625 26.609 7.324 1 97.5 226 ILE B N 1
ATOM 4452 C CA . ILE B 1 226 ? -9.406 25.297 7.926 1 97.5 226 ILE B CA 1
ATOM 4453 C C . ILE B 1 226 ? -10.148 25.219 9.258 1 97.5 226 ILE B C 1
ATOM 4455 O O . ILE B 1 226 ? -9.992 26.078 10.125 1 97.5 226 ILE B O 1
ATOM 4459 N N . VAL B 1 227 ? -10.961 24.266 9.422 1 95.88 227 VAL B N 1
ATOM 4460 C CA . VAL B 1 227 ? -11.68 24.062 10.672 1 95.88 227 VAL B CA 1
ATOM 4461 C C . VAL B 1 227 ? -11.156 22.797 11.367 1 95.88 227 VAL B C 1
ATOM 4463 O O . VAL B 1 227 ? -11.32 21.703 10.852 1 95.88 227 VAL B O 1
ATOM 4466 N N . CYS B 1 228 ? -10.531 22.953 12.516 1 94.12 228 CYS B N 1
ATOM 4467 C CA . CYS B 1 228 ? -10.008 21.844 13.297 1 94.12 228 CYS B CA 1
ATOM 4468 C C . CYS B 1 228 ? -11.062 21.281 14.234 1 94.12 228 CYS B C 1
ATOM 4470 O O . CYS B 1 228 ? -11.68 22.031 15 1 94.12 228 CYS B O 1
ATOM 4472 N N . ARG B 1 229 ? -11.242 19.984 14.156 1 92.38 229 ARG B N 1
ATOM 4473 C CA . ARG B 1 229 ? -12.289 19.344 14.945 1 92.38 229 ARG B CA 1
ATOM 4474 C C . ARG B 1 229 ? -11.781 18.062 15.602 1 92.38 229 ARG B C 1
ATOM 4476 O O . ARG B 1 229 ? -10.766 17.516 15.188 1 92.38 229 ARG B O 1
ATOM 4483 N N . LEU B 1 230 ? -12.578 17.625 16.641 1 89.69 230 LEU B N 1
ATOM 4484 C CA . LEU B 1 230 ? -12.328 16.344 17.297 1 89.69 230 LEU B CA 1
ATOM 4485 C C . LEU B 1 230 ? -12.906 15.188 16.5 1 89.69 230 LEU B C 1
ATOM 4487 O O . LEU B 1 230 ? -14.016 15.297 15.969 1 89.69 230 LEU B O 1
ATOM 4491 N N . ASN B 1 231 ? -12.18 14.117 16.406 1 86.12 231 ASN B N 1
ATOM 4492 C CA . ASN B 1 231 ? -12.625 12.969 15.625 1 86.12 231 ASN B CA 1
ATOM 4493 C C . ASN B 1 231 ? -13.469 12.016 16.453 1 86.12 231 ASN B C 1
ATOM 4495 O O . ASN B 1 231 ? -13.477 10.805 16.219 1 86.12 231 ASN B O 1
ATOM 4499 N N . GLN B 1 232 ? -14.047 12.445 17.562 1 81.31 232 GLN B N 1
ATOM 4500 C CA . GLN B 1 232 ? -14.875 11.617 18.438 1 81.31 232 GLN B CA 1
ATOM 4501 C C . GLN B 1 232 ? -16.234 12.266 18.688 1 81.31 232 GLN B C 1
ATOM 4503 O O . GLN B 1 232 ? -16.438 13.43 18.328 1 81.31 232 GLN B O 1
ATOM 4508 N N . ASP B 1 233 ? -17.25 11.539 19.359 1 68.44 233 ASP B N 1
ATOM 4509 C CA . ASP B 1 233 ? -18.578 11.773 19.922 1 68.44 233 ASP B CA 1
ATOM 4510 C C . ASP B 1 233 ? -19.344 12.805 19.109 1 68.44 233 ASP B C 1
ATOM 4512 O O . ASP B 1 233 ? -20.422 12.5 18.578 1 68.44 233 ASP B O 1
ATOM 4516 N N . ASP B 1 234 ? -19.172 14.094 19.219 1 64.38 234 ASP B N 1
ATOM 4517 C CA . ASP B 1 234 ? -20.031 15.094 18.594 1 64.38 234 ASP B CA 1
ATOM 4518 C C . ASP B 1 234 ? -19.297 15.82 17.469 1 64.38 234 ASP B C 1
ATOM 4520 O O . ASP B 1 234 ? -19.875 16.641 16.766 1 64.38 234 ASP B O 1
ATOM 4524 N N . PHE B 1 235 ? -18.141 15.227 16.953 1 66.75 235 PHE B N 1
ATOM 4525 C CA . PHE B 1 235 ? -17.375 15.891 15.906 1 66.75 235 PHE B CA 1
ATOM 4526 C C . PHE B 1 235 ? -17.562 17.406 15.977 1 66.75 235 PHE B C 1
ATOM 4528 O O . PHE B 1 235 ? -17.734 18.062 14.953 1 66.75 235 PHE B O 1
ATOM 4535 N N . ARG B 1 236 ? -18.141 18.047 17.281 1 64.12 236 ARG B N 1
ATOM 4536 C CA . ARG B 1 236 ? -18.734 19.375 17.375 1 64.12 236 ARG B CA 1
ATOM 4537 C C . ARG B 1 236 ? -17.656 20.453 17.328 1 64.12 236 ARG B C 1
ATOM 4539 O O . ARG B 1 236 ? -17.75 21.406 16.547 1 64.12 236 ARG B O 1
ATOM 4546 N N . VAL B 1 237 ? -16.781 20.734 18.562 1 66.69 237 VAL B N 1
ATOM 4547 C CA . VAL B 1 237 ? -16.172 22.031 18.828 1 66.69 237 VAL B CA 1
ATOM 4548 C C . VAL B 1 237 ? -14.75 22.047 18.312 1 66.69 237 VAL B C 1
ATOM 4550 O O . VAL B 1 237 ? -14.062 21.031 18.297 1 66.69 237 VAL B O 1
ATOM 4553 N N . GLY B 1 238 ? -14.508 23.234 17.516 1 85.94 238 GLY B N 1
ATOM 4554 C CA . GLY B 1 238 ? -13.141 23.234 17.031 1 85.94 238 GLY B CA 1
ATOM 4555 C C . GLY B 1 238 ? -12.578 24.641 16.859 1 85.94 238 GLY B C 1
ATOM 4556 O O . GLY B 1 238 ? -13.086 25.594 17.453 1 85.94 238 GLY B O 1
ATOM 4557 N N . THR B 1 239 ? -11.508 24.875 16.297 1 93.88 239 THR B N 1
ATOM 4558 C CA . THR B 1 239 ? -10.781 26.094 15.969 1 93.88 239 THR B CA 1
ATOM 4559 C C . THR B 1 239 ? -10.828 26.359 14.469 1 93.88 239 THR B C 1
ATOM 4561 O O . THR B 1 239 ? -10.664 25.438 13.664 1 93.88 239 THR B O 1
ATOM 4564 N N . ARG B 1 240 ? -11.164 27.641 14.141 1 96 240 ARG B N 1
ATOM 4565 C CA . ARG B 1 240 ? -11.156 28.047 12.742 1 96 240 ARG B CA 1
ATOM 4566 C C . ARG B 1 240 ? -9.891 28.844 12.422 1 96 240 ARG B C 1
ATOM 4568 O O . ARG B 1 240 ? -9.547 29.781 13.125 1 96 240 ARG B O 1
ATOM 4575 N N . ILE B 1 241 ? -9.227 28.438 11.414 1 96.94 241 ILE B N 1
ATOM 4576 C CA . ILE B 1 241 ? -8.07 29.156 10.898 1 96.94 241 ILE B CA 1
ATOM 4577 C C . ILE B 1 241 ? -8.438 29.844 9.586 1 96.94 241 ILE B C 1
ATOM 4579 O O . ILE B 1 241 ? -8.828 29.203 8.617 1 96.94 241 ILE B O 1
ATOM 4583 N N . GLY B 1 242 ? -8.32 31.125 9.547 1 97.12 242 GLY B N 1
ATOM 4584 C CA . GLY B 1 242 ? -8.727 31.938 8.406 1 97.12 242 GLY B CA 1
ATOM 4585 C C . GLY B 1 242 ? -8.086 33.312 8.383 1 97.12 242 GLY B C 1
ATOM 4586 O O . GLY B 1 242 ? -6.918 33.469 8.758 1 97.12 242 GLY B O 1
ATOM 4587 N N . GLU B 1 243 ? -8.828 34.281 7.883 1 94.62 243 GLU B N 1
ATOM 4588 C CA . GLU B 1 243 ? -8.297 35.625 7.688 1 94.62 243 GLU B CA 1
ATOM 4589 C C . GLU B 1 243 ? -8.172 36.344 9.016 1 94.62 243 GLU B C 1
ATOM 4591 O O . GLU B 1 243 ? -7.281 37.188 9.18 1 94.62 243 GLU B O 1
ATOM 4596 N N . LYS B 1 244 ? -9.047 36 9.891 1 90.38 244 LYS B N 1
ATOM 4597 C CA . LYS B 1 244 ? -9.117 36.75 11.133 1 90.38 244 LYS B CA 1
ATOM 4598 C C . LYS B 1 244 ? -8.711 35.875 12.328 1 90.38 244 LYS B C 1
ATOM 4600 O O . LYS B 1 244 ? -8.648 34.656 12.219 1 90.38 244 LYS B O 1
ATOM 4605 N N . GLY B 1 245 ? -8.336 36.594 13.398 1 86.06 245 GLY B N 1
ATOM 4606 C CA . GLY B 1 245 ? -8.016 35.938 14.648 1 86.06 245 GLY B CA 1
ATOM 4607 C C . GLY B 1 245 ? -6.613 36.25 15.148 1 86.06 245 GLY B C 1
ATOM 4608 O O . GLY B 1 245 ? -5.641 36.125 14.398 1 86.06 245 GLY B O 1
ATOM 4609 N N . ALA B 1 246 ? -6.492 36.906 16.281 1 83.5 246 ALA B N 1
ATOM 4610 C CA . ALA B 1 246 ? -5.246 37.125 17 1 83.5 246 ALA B CA 1
ATOM 4611 C C . ALA B 1 246 ? -5.262 36.438 18.359 1 83.5 246 ALA B C 1
ATOM 4613 O O . ALA B 1 246 ? -5.629 37.031 19.375 1 83.5 246 ALA B O 1
ATOM 4614 N N . PRO B 1 247 ? -4.789 35.219 18.312 1 83.25 247 PRO B N 1
ATOM 4615 C CA . PRO B 1 247 ? -4.91 34.438 19.531 1 83.25 247 PRO B CA 1
ATOM 4616 C C . PRO B 1 247 ? -3.85 34.781 20.578 1 83.25 247 PRO B C 1
ATOM 4618 O O . PRO B 1 247 ? -2.809 35.344 20.234 1 83.25 247 PRO B O 1
ATOM 4621 N N . ALA B 1 248 ? -4.242 34.594 21.781 1 92.5 248 ALA B N 1
ATOM 4622 C CA . ALA B 1 248 ? -3.246 34.531 22.844 1 92.5 248 ALA B CA 1
ATOM 4623 C C . ALA B 1 248 ? -2.793 33.125 23.109 1 92.5 248 ALA B C 1
ATOM 4625 O O . ALA B 1 248 ? -3.537 32.312 23.672 1 92.5 248 ALA B O 1
ATOM 4626 N N . VAL B 1 249 ? -1.562 32.812 22.641 1 95.19 249 VAL B N 1
ATOM 4627 C CA . VAL B 1 249 ? -1.086 31.438 22.688 1 95.19 249 VAL B CA 1
ATOM 4628 C C . VAL B 1 249 ? 0.376 31.406 23.125 1 95.19 249 VAL B C 1
ATOM 4630 O O . VAL B 1 249 ? 1.146 32.312 22.797 1 95.19 249 VAL B O 1
ATOM 4633 N N . LEU B 1 250 ? 0.681 30.406 23.922 1 96.31 250 LEU B N 1
ATOM 4634 C CA . LEU B 1 250 ? 2.062 30.125 24.297 1 96.31 250 LEU B CA 1
ATOM 4635 C C . LEU B 1 250 ? 2.512 28.781 23.734 1 96.31 250 LEU B C 1
ATOM 4637 O O . LEU B 1 250 ? 1.886 27.75 24 1 96.31 250 LEU B O 1
ATOM 4641 N N . VAL B 1 251 ? 3.584 28.75 22.953 1 95.62 251 VAL B N 1
ATOM 4642 C CA . VAL B 1 251 ? 4.141 27.531 22.391 1 95.62 251 VAL B CA 1
ATOM 4643 C C . VAL B 1 251 ? 5.5 27.234 23.016 1 95.62 251 VAL B C 1
ATOM 4645 O O . VAL B 1 251 ? 6.457 27.984 22.828 1 95.62 251 VAL B O 1
ATOM 4648 N N . LEU B 1 252 ? 5.562 26.188 23.766 1 95.88 252 LEU B N 1
ATOM 4649 C CA . LEU B 1 252 ? 6.836 25.672 24.25 1 95.88 252 LEU B CA 1
ATOM 4650 C C . LEU B 1 252 ? 7.281 24.453 23.438 1 95.88 252 LEU B C 1
ATOM 4652 O O . LEU B 1 252 ? 6.633 23.406 23.469 1 95.88 252 LEU B O 1
ATOM 4656 N N . ASP B 1 253 ? 8.359 24.578 22.719 1 94.5 253 ASP B N 1
ATOM 4657 C CA . ASP B 1 253 ? 8.883 23.469 21.906 1 94.5 253 ASP B CA 1
ATOM 4658 C C . ASP B 1 253 ? 10.016 22.75 22.641 1 94.5 253 ASP B C 1
ATOM 4660 O O . ASP B 1 253 ? 11.188 23.125 22.5 1 94.5 253 ASP B O 1
ATOM 4664 N N . GLN B 1 254 ? 9.688 21.688 23.219 1 91.94 254 GLN B N 1
ATOM 4665 C CA . GLN B 1 254 ? 10.664 20.938 24.016 1 91.94 254 GLN B CA 1
ATOM 4666 C C . GLN B 1 254 ? 11.547 20.078 23.125 1 91.94 254 GLN B C 1
ATOM 4668 O O . GLN B 1 254 ? 12.461 19.406 23.609 1 91.94 254 GLN B O 1
ATOM 4673 N N . ARG B 1 255 ? 11.312 20.094 21.891 1 88.62 255 ARG B N 1
ATOM 4674 C CA . ARG B 1 255 ? 12.148 19.359 20.953 1 88.62 255 ARG B CA 1
ATOM 4675 C C . ARG B 1 255 ? 13.055 20.312 20.172 1 88.62 255 ARG B C 1
ATOM 4677 O O . ARG B 1 255 ? 13.859 19.859 19.344 1 88.62 255 ARG B O 1
ATOM 4684 N N . SER B 1 256 ? 12.922 21.531 20.469 1 93.06 256 SER B N 1
ATOM 4685 C CA . SER B 1 256 ? 13.758 22.516 19.781 1 93.06 256 SER B CA 1
ATOM 4686 C C . SER B 1 256 ? 15.219 22.359 20.188 1 93.06 256 SER B C 1
ATOM 4688 O O . SER B 1 256 ? 15.531 21.906 21.281 1 93.06 256 SER B O 1
ATOM 4690 N N . VAL B 1 257 ? 16.062 22.672 19.266 1 94.12 257 VAL B N 1
ATOM 4691 C CA . VAL B 1 257 ? 17.5 22.734 19.5 1 94.12 257 VAL B CA 1
ATOM 4692 C C . VAL B 1 257 ? 18 24.156 19.344 1 94.12 257 VAL B C 1
ATOM 4694 O O . VAL B 1 257 ? 17.938 24.734 18.25 1 94.12 257 VAL B O 1
ATOM 4697 N N . VAL B 1 258 ? 18.484 24.641 20.391 1 95.69 258 VAL B N 1
ATOM 4698 C CA . VAL B 1 258 ? 18.953 26.031 20.375 1 95.69 258 VAL B CA 1
ATOM 4699 C C . VAL B 1 258 ? 20.469 26.047 20.125 1 95.69 258 VAL B C 1
ATOM 4701 O O . VAL B 1 258 ? 21.234 25.453 20.891 1 95.69 258 VAL B O 1
ATOM 4704 N N . LEU B 1 259 ? 20.781 26.75 19.094 1 96.12 259 LEU B N 1
ATOM 4705 C CA . LEU B 1 259 ? 22.172 26.781 18.656 1 96.12 259 LEU B CA 1
ATOM 4706 C C . LEU B 1 259 ? 22.766 28.188 18.797 1 96.12 259 LEU B C 1
ATOM 4708 O O . LEU B 1 259 ? 22.078 29.188 18.547 1 96.12 259 LEU B O 1
ATOM 4712 N N . GLU B 1 260 ? 24.031 28.219 19.203 1 96.81 260 GLU B N 1
ATOM 4713 C CA . GLU B 1 260 ? 24.797 29.469 19.266 1 96.81 260 GLU B CA 1
ATOM 4714 C C . GLU B 1 260 ? 26.031 29.391 18.375 1 96.81 260 GLU B C 1
ATOM 4716 O O . GLU B 1 260 ? 26.781 28.422 18.422 1 96.81 260 GLU B O 1
ATOM 4721 N N . PHE B 1 261 ? 26.141 30.391 17.641 1 95.88 261 PHE B N 1
ATOM 4722 C CA . PHE B 1 261 ? 27.25 30.453 16.688 1 95.88 261 PHE B CA 1
ATOM 4723 C C . PHE B 1 261 ? 28.312 31.453 17.156 1 95.88 261 PHE B C 1
ATOM 4725 O O . PHE B 1 261 ? 28 32.406 17.875 1 95.88 261 PHE B O 1
ATOM 4732 N N . ALA B 1 262 ? 29.562 31.203 16.719 1 92 262 ALA B N 1
ATOM 4733 C CA . ALA B 1 262 ? 30.672 32.062 17.109 1 92 262 ALA B CA 1
ATOM 4734 C C . ALA B 1 262 ? 30.594 33.406 16.422 1 92 262 ALA B C 1
ATOM 4736 O O . ALA B 1 262 ? 31.047 34.438 16.969 1 92 262 ALA B O 1
ATOM 4737 N N . ALA B 1 263 ? 30.078 33.469 15.195 1 91.94 263 ALA B N 1
ATOM 4738 C CA . ALA B 1 263 ? 30 34.688 14.406 1 91.94 263 ALA B CA 1
ATOM 4739 C C . ALA B 1 263 ? 28.688 34.75 13.633 1 91.94 263 ALA B C 1
ATOM 4741 O O . ALA B 1 263 ? 28.078 33.719 13.336 1 91.94 263 ALA B O 1
ATOM 4742 N N . GLN B 1 264 ? 28.344 35.938 13.391 1 92.06 264 GLN B N 1
ATOM 4743 C CA . GLN B 1 264 ? 27.125 36.188 12.617 1 92.06 264 GLN B CA 1
ATOM 4744 C C . GLN B 1 264 ? 27.203 35.531 11.25 1 92.06 264 GLN B C 1
ATOM 4746 O O . GLN B 1 264 ? 26.203 35.031 10.734 1 92.06 264 GLN B O 1
ATOM 4751 N N . ALA B 1 265 ? 28.328 35.531 10.719 1 93.12 265 ALA B N 1
ATOM 4752 C CA . ALA B 1 265 ? 28.531 34.938 9.406 1 93.12 265 ALA B CA 1
ATOM 4753 C C . ALA B 1 265 ? 28.203 33.438 9.43 1 93.12 265 ALA B C 1
ATOM 4755 O O . ALA B 1 265 ? 27.672 32.906 8.461 1 93.12 265 ALA B O 1
ATOM 4756 N N . GLU B 1 266 ? 28.562 32.812 10.492 1 94.81 266 GLU B N 1
ATOM 4757 C CA . GLU B 1 266 ? 28.266 31.375 10.633 1 94.81 266 GLU B CA 1
ATOM 4758 C C . GLU B 1 266 ? 26.766 31.141 10.75 1 94.81 266 GLU B C 1
ATOM 4760 O O . GLU B 1 266 ? 26.234 30.172 10.195 1 94.81 266 GLU B O 1
ATOM 4765 N N . GLN B 1 267 ? 26.141 31.922 11.508 1 95.19 267 GLN B N 1
ATOM 4766 C CA . GLN B 1 267 ? 24.703 31.812 11.641 1 95.19 267 GLN B CA 1
ATOM 4767 C C . GLN B 1 267 ? 24 31.969 10.281 1 95.19 267 GLN B C 1
ATOM 4769 O O . GLN B 1 267 ? 23.062 31.234 9.969 1 95.19 267 GLN B O 1
ATOM 4774 N N . GLU B 1 268 ? 24.438 32.938 9.539 1 94.38 268 GLU B N 1
ATOM 4775 C CA . GLU B 1 268 ? 23.859 33.156 8.219 1 94.38 268 GLU B CA 1
ATOM 4776 C C . GLU B 1 268 ? 24.031 31.953 7.305 1 94.38 268 GLU B C 1
ATOM 4778 O O . GLU B 1 268 ? 23.125 31.625 6.535 1 94.38 268 GLU B O 1
ATOM 4783 N N . ARG B 1 269 ? 25.125 31.375 7.402 1 95.06 269 ARG B N 1
ATOM 4784 C CA . ARG B 1 269 ? 25.359 30.172 6.625 1 95.06 269 ARG B CA 1
ATOM 4785 C C . ARG B 1 269 ? 24.422 29.047 7.059 1 95.06 269 ARG B C 1
ATOM 4787 O O . ARG B 1 269 ? 23.938 28.281 6.227 1 95.06 269 ARG B O 1
ATOM 4794 N N . ALA B 1 270 ? 24.266 28.953 8.297 1 94.94 270 ALA B N 1
ATOM 4795 C CA . ALA B 1 270 ? 23.328 27.953 8.82 1 94.94 270 ALA B CA 1
ATOM 4796 C C . ALA B 1 270 ? 21.922 28.203 8.328 1 94.94 270 ALA B C 1
ATOM 4798 O O . ALA B 1 270 ? 21.203 27.266 7.934 1 94.94 270 ALA B O 1
ATOM 4799 N N . VAL B 1 271 ? 21.5 29.422 8.383 1 94.19 271 VAL B N 1
ATOM 4800 C CA . VAL B 1 271 ? 20.188 29.812 7.918 1 94.19 271 VAL B CA 1
ATOM 4801 C C . VAL B 1 271 ? 20.016 29.422 6.453 1 94.19 271 VAL B C 1
ATOM 4803 O O . VAL B 1 271 ? 18.984 28.859 6.066 1 94.19 271 VAL B O 1
ATOM 4806 N N . ALA B 1 272 ? 20.984 29.688 5.695 1 93.94 272 ALA B N 1
ATOM 4807 C CA . ALA B 1 272 ? 20.938 29.344 4.273 1 93.94 272 ALA B CA 1
ATOM 4808 C C . ALA B 1 272 ? 20.859 27.844 4.066 1 93.94 272 ALA B C 1
ATOM 4810 O O . ALA B 1 272 ? 20.078 27.359 3.236 1 93.94 272 ALA B O 1
ATOM 4811 N N . ALA B 1 273 ? 21.609 27.156 4.766 1 92.25 273 ALA B N 1
ATOM 4812 C CA . ALA B 1 273 ? 21.656 25.703 4.637 1 92.25 273 ALA B CA 1
ATOM 4813 C C . ALA B 1 273 ? 20.312 25.078 5.051 1 92.25 273 ALA B C 1
ATOM 4815 O O . ALA B 1 273 ? 19.797 24.203 4.359 1 92.25 273 ALA B O 1
ATOM 4816 N N . LEU B 1 274 ? 19.781 25.484 6.137 1 90.25 274 LEU B N 1
ATOM 4817 C CA . LEU B 1 274 ? 18.516 24.953 6.645 1 90.25 274 LEU B CA 1
ATOM 4818 C C . LEU B 1 274 ? 17.359 25.328 5.727 1 90.25 274 LEU B C 1
ATOM 4820 O O . LEU B 1 274 ? 16.469 24.516 5.473 1 90.25 274 LEU B O 1
ATOM 4824 N N . SER B 1 275 ? 17.422 26.531 5.25 1 88.38 275 SER B N 1
ATOM 4825 C CA . SER B 1 275 ? 16.391 26.984 4.332 1 88.38 275 SER B CA 1
ATOM 4826 C C . SER B 1 275 ? 16.391 26.188 3.039 1 88.38 275 SER B C 1
ATOM 4828 O O . SER B 1 275 ? 15.328 25.906 2.473 1 88.38 275 SER B O 1
ATOM 4830 N N . ALA B 1 276 ? 17.516 25.797 2.627 1 84.44 276 ALA B N 1
ATOM 4831 C CA . ALA B 1 276 ? 17.656 25.031 1.39 1 84.44 276 ALA B CA 1
ATOM 4832 C C . ALA B 1 276 ? 16.953 23.688 1.486 1 84.44 276 ALA B C 1
ATOM 4834 O O . ALA B 1 276 ? 16.469 23.156 0.481 1 84.44 276 ALA B O 1
ATOM 4835 N N . ILE B 1 277 ? 16.812 23.25 2.732 1 78.5 277 ILE B N 1
ATOM 4836 C CA . ILE B 1 277 ? 16.172 21.953 2.887 1 78.5 277 ILE B CA 1
ATOM 4837 C C . ILE B 1 277 ? 14.844 22.109 3.629 1 78.5 277 ILE B C 1
ATOM 4839 O O . ILE B 1 277 ? 14.25 21.141 4.086 1 78.5 277 ILE B O 1
ATOM 4843 N N . GLU B 1 278 ? 14.43 23.312 3.885 1 79.06 278 GLU B N 1
ATOM 4844 C CA . GLU B 1 278 ? 13.133 23.688 4.43 1 79.06 278 GLU B CA 1
ATOM 4845 C C . GLU B 1 278 ? 12.961 23.188 5.855 1 79.06 278 GLU B C 1
ATOM 4847 O O . GLU B 1 278 ? 11.891 22.688 6.223 1 79.06 278 GLU B O 1
ATOM 4852 N N . VAL B 1 279 ? 14.047 23.188 6.531 1 84.88 279 VAL B N 1
ATOM 4853 C CA . VAL B 1 279 ? 13.969 22.922 7.961 1 84.88 279 VAL B CA 1
ATOM 4854 C C . VAL B 1 279 ? 13.586 24.203 8.703 1 84.88 279 VAL B C 1
ATOM 4856 O O . VAL B 1 279 ? 14.234 25.234 8.539 1 84.88 279 VAL B O 1
ATOM 4859 N N . PRO B 1 280 ? 12.609 24.094 9.477 1 88.56 280 PRO B N 1
ATOM 4860 C CA . PRO B 1 280 ? 12.156 25.312 10.148 1 88.56 280 PRO B CA 1
ATOM 4861 C C . PRO B 1 280 ? 13.07 25.734 11.297 1 88.56 280 PRO B C 1
ATOM 4863 O O . PRO B 1 280 ? 13.602 24.891 12.008 1 88.56 280 PRO B O 1
ATOM 4866 N N . PHE B 1 281 ? 13.203 27.047 11.461 1 92.5 281 PHE B N 1
ATOM 4867 C CA . PHE B 1 281 ? 13.969 27.641 12.555 1 92.5 281 PHE B CA 1
ATOM 4868 C C . PHE B 1 281 ? 13.438 29.031 12.891 1 92.5 281 PHE B C 1
ATOM 4870 O O . PHE B 1 281 ? 12.688 29.609 12.109 1 92.5 281 PHE B O 1
ATOM 4877 N N . VAL B 1 282 ? 13.742 29.469 14.102 1 93.94 282 VAL B N 1
ATOM 4878 C CA . VAL B 1 282 ? 13.477 30.828 14.547 1 93.94 282 VAL B CA 1
ATOM 4879 C C . VAL B 1 282 ? 14.797 31.547 14.812 1 93.94 282 VAL B C 1
ATOM 4881 O O . VAL B 1 282 ? 15.648 31.062 15.555 1 93.94 282 VAL B O 1
ATOM 4884 N N . ASP B 1 283 ? 14.914 32.625 14.102 1 93 283 ASP B N 1
ATOM 4885 C CA . ASP B 1 283 ? 16.109 33.438 14.305 1 93 283 ASP B CA 1
ATOM 4886 C C . ASP B 1 283 ? 16.047 34.156 15.648 1 93 283 ASP B C 1
ATOM 4888 O O . ASP B 1 283 ? 15.195 35.031 15.859 1 93 283 ASP B O 1
ATOM 4892 N N . MET B 1 284 ? 17 33.875 16.484 1 92.25 284 MET B N 1
ATOM 4893 C CA . MET B 1 284 ? 17.047 34.438 17.828 1 92.25 284 MET B CA 1
ATOM 4894 C C . MET B 1 284 ? 18.25 35.375 18 1 92.25 284 MET B C 1
ATOM 4896 O O . MET B 1 284 ? 18.766 35.531 19.109 1 92.25 284 MET B O 1
ATOM 4900 N N . ALA B 1 285 ? 18.672 35.844 16.906 1 87.06 285 ALA B N 1
ATOM 4901 C CA . ALA B 1 285 ? 19.844 36.719 16.938 1 87.06 285 ALA B CA 1
ATOM 4902 C C . ALA B 1 285 ? 19.562 38.031 17.672 1 87.06 285 ALA B C 1
ATOM 4904 O O . ALA B 1 285 ? 18.484 38.594 17.516 1 87.06 285 ALA B O 1
ATOM 4905 N N . ARG B 1 286 ? 20.453 38.438 18.531 1 85.5 286 ARG B N 1
ATOM 4906 C CA . ARG B 1 286 ? 20.531 39.719 19.188 1 85.5 286 ARG B CA 1
ATOM 4907 C C . ARG B 1 286 ? 21.922 40.344 19.062 1 85.5 286 ARG B C 1
ATOM 4909 O O . ARG B 1 286 ? 22.859 39.656 18.656 1 85.5 286 ARG B O 1
ATOM 4916 N N . PRO B 1 287 ? 21.906 41.719 19.281 1 83.56 287 PRO B N 1
ATOM 4917 C CA . PRO B 1 287 ? 23.266 42.281 19.219 1 83.56 287 PRO B CA 1
ATOM 4918 C C . PRO B 1 287 ? 24.266 41.5 20.062 1 83.56 287 PRO B C 1
ATOM 4920 O O . PRO B 1 287 ? 24.062 41.312 21.266 1 83.56 287 PRO B O 1
ATOM 4923 N N . GLY B 1 288 ? 25.234 40.938 19.469 1 84.31 288 GLY B N 1
ATOM 4924 C CA . GLY B 1 288 ? 26.297 40.219 20.141 1 84.31 288 GLY B CA 1
ATOM 4925 C C . GLY B 1 288 ? 26.016 38.719 20.312 1 84.31 288 GLY B C 1
ATOM 4926 O O . GLY B 1 288 ? 26.859 37.969 20.797 1 84.31 288 GLY B O 1
ATOM 4927 N N . GLU B 1 289 ? 24.781 38.312 20.031 1 89.06 289 GLU B N 1
ATOM 4928 C CA . GLU B 1 289 ? 24.406 36.906 20.172 1 89.06 289 GLU B CA 1
ATOM 4929 C C . GLU B 1 289 ? 23.891 36.344 18.859 1 89.06 289 GLU B C 1
ATOM 4931 O O . GLU B 1 289 ? 22.906 36.844 18.312 1 89.06 289 GLU B O 1
ATOM 4936 N N . SER B 1 290 ? 24.609 35.375 18.359 1 93.06 290 SER B N 1
ATOM 4937 C CA . SER B 1 290 ? 24.188 34.656 17.156 1 93.06 290 SER B CA 1
ATOM 4938 C C . SER B 1 290 ? 23.562 33.312 17.5 1 93.06 290 SER B C 1
ATOM 4940 O O . SER B 1 290 ? 24.266 32.312 17.672 1 93.06 290 SER B O 1
ATOM 4942 N N . ARG B 1 291 ? 22.172 33.312 17.594 1 95.38 291 ARG B N 1
ATOM 4943 C CA . ARG B 1 291 ? 21.469 32.125 18.047 1 95.38 291 ARG B CA 1
ATOM 4944 C C . ARG B 1 291 ? 20.328 31.766 17.094 1 95.38 291 ARG B C 1
ATOM 4946 O O . ARG B 1 291 ? 19.703 32.656 16.516 1 95.38 291 ARG B O 1
ATOM 4953 N N . LEU B 1 292 ? 20.141 30.5 16.906 1 95.25 292 LEU B N 1
ATOM 4954 C CA . LEU B 1 292 ? 19.031 29.938 16.172 1 95.25 292 LEU B CA 1
ATOM 4955 C C . LEU B 1 292 ? 18.312 28.859 17 1 95.25 292 LEU B C 1
ATOM 4957 O O . LEU B 1 292 ? 18.953 28.062 17.672 1 95.25 292 LEU B O 1
ATOM 4961 N N . ALA B 1 293 ? 17.047 28.906 16.969 1 95.75 293 ALA B N 1
ATOM 4962 C CA . ALA B 1 293 ? 16.266 27.797 17.5 1 95.75 293 ALA B CA 1
ATOM 4963 C C . ALA B 1 293 ? 15.664 26.953 16.375 1 95.75 293 ALA B C 1
ATOM 4965 O O . ALA B 1 293 ? 14.766 27.406 15.672 1 95.75 293 ALA B O 1
ATOM 4966 N N . VAL B 1 294 ? 16.094 25.766 16.234 1 94.12 294 VAL B N 1
ATOM 4967 C CA . VAL B 1 294 ? 15.578 24.859 15.211 1 94.12 294 VAL B CA 1
ATOM 4968 C C . VAL B 1 294 ? 14.398 24.078 15.773 1 94.12 294 VAL B C 1
ATOM 4970 O O . VAL B 1 294 ? 14.5 23.469 16.859 1 94.12 294 VAL B O 1
ATOM 4973 N N . THR B 1 295 ? 13.219 24.047 15.125 1 89.56 295 THR B N 1
ATOM 4974 C CA . THR B 1 295 ? 11.984 23.5 15.664 1 89.56 295 THR B CA 1
ATOM 4975 C C . THR B 1 295 ? 11.625 22.188 14.961 1 89.56 295 THR B C 1
ATOM 4977 O O . THR B 1 295 ? 10.523 21.672 15.141 1 89.56 295 THR B O 1
ATOM 4980 N N . CYS B 1 296 ? 12.523 21.344 14.266 1 65 296 CYS B N 1
ATOM 4981 C CA . CYS B 1 296 ? 12.18 20.125 13.555 1 65 296 CYS B CA 1
ATOM 4982 C C . CYS B 1 296 ? 12.539 18.891 14.375 1 65 296 CYS B C 1
ATOM 4984 O O . CYS B 1 296 ? 13.586 18.859 15.023 1 65 296 CYS B O 1
ATOM 4986 N N . GLY B 1 297 ? 11.641 18.281 15.242 1 56.75 297 GLY B N 1
ATOM 4987 C CA . GLY B 1 297 ? 11.82 17.188 16.188 1 56.75 297 GLY B CA 1
ATOM 4988 C C . GLY B 1 297 ? 12.555 16 15.609 1 56.75 297 GLY B C 1
ATOM 4989 O O . GLY B 1 297 ? 13.148 15.211 16.344 1 56.75 297 GLY B O 1
ATOM 4990 N N . PHE B 1 298 ? 12.547 15.664 14.375 1 59.12 298 PHE B N 1
ATOM 4991 C CA . PHE B 1 298 ? 13.094 14.391 13.922 1 59.12 298 PHE B CA 1
ATOM 4992 C C . PHE B 1 298 ? 14.297 14.602 13.016 1 59.12 298 PHE B C 1
ATOM 4994 O O . PHE B 1 298 ? 14.805 13.656 12.406 1 59.12 298 PHE B O 1
ATOM 5001 N N . PHE B 1 299 ? 14.805 15.836 13.07 1 67.56 299 PHE B N 1
ATOM 5002 C CA . PHE B 1 299 ? 15.914 16.203 12.195 1 67.56 299 PHE B CA 1
ATOM 5003 C C . PHE B 1 299 ? 17.188 16.406 13.008 1 67.56 299 PHE B C 1
ATOM 5005 O O . PHE B 1 299 ? 17.188 17.156 13.992 1 67.56 299 PHE B O 1
ATOM 5012 N N . ASP B 1 300 ? 18.219 15.57 12.695 1 79.25 300 ASP B N 1
ATOM 5013 C CA . ASP B 1 300 ? 19.5 15.75 13.375 1 79.25 300 ASP B CA 1
ATOM 5014 C C . ASP B 1 300 ? 20.234 16.984 12.852 1 79.25 300 ASP B C 1
ATOM 5016 O O . ASP B 1 300 ? 21.141 16.875 12.023 1 79.25 300 ASP B O 1
ATOM 5020 N N . VAL B 1 301 ? 19.938 18.047 13.461 1 87.69 301 VAL B N 1
ATOM 5021 C CA . VAL B 1 301 ? 20.422 19.328 12.961 1 87.69 301 VAL B CA 1
ATOM 5022 C C . VAL B 1 301 ? 21.922 19.469 13.234 1 87.69 301 VAL B C 1
ATOM 5024 O O . VAL B 1 301 ? 22.656 20.047 12.43 1 87.69 301 VAL B O 1
ATOM 5027 N N . GLU B 1 302 ? 22.406 18.969 14.328 1 87.94 302 GLU B N 1
ATOM 5028 C CA . GLU B 1 302 ? 23.828 19.047 14.648 1 87.94 302 GLU B CA 1
ATOM 5029 C C . GLU B 1 302 ? 24.672 18.328 13.609 1 87.94 302 GLU B C 1
ATOM 5031 O O . GLU B 1 302 ? 25.688 18.859 13.141 1 87.94 302 GLU B O 1
ATOM 5036 N N . ARG B 1 303 ? 24.203 17.141 13.336 1 85.38 303 ARG B N 1
ATOM 5037 C CA . ARG B 1 303 ? 24.906 16.391 12.305 1 85.38 303 ARG B CA 1
ATOM 5038 C C . ARG B 1 303 ? 24.875 17.125 10.969 1 85.38 303 ARG B C 1
ATOM 5040 O O . ARG B 1 303 ? 25.906 17.203 10.281 1 85.38 303 ARG B O 1
ATOM 5047 N N . PHE B 1 304 ? 23.734 17.547 10.578 1 88.81 304 PHE B N 1
ATOM 5048 C CA . PHE B 1 304 ? 23.562 18.234 9.305 1 88.81 304 PHE B CA 1
ATOM 5049 C C . PHE B 1 304 ? 24.5 19.438 9.219 1 88.81 304 PHE B C 1
ATOM 5051 O O . PHE B 1 304 ? 25.172 19.641 8.203 1 88.81 304 PHE B O 1
ATOM 5058 N N . LEU B 1 305 ? 24.656 20.25 10.227 1 92.38 305 LEU B N 1
ATOM 5059 C CA . LEU B 1 305 ? 25.469 21.469 10.203 1 92.38 305 LEU B CA 1
ATOM 5060 C C . LEU B 1 305 ? 26.953 21.125 10.211 1 92.38 305 LEU B C 1
ATOM 5062 O O . LEU B 1 305 ? 27.75 21.797 9.555 1 92.38 305 LEU B O 1
ATOM 5066 N N . ARG B 1 306 ? 27.297 20.031 10.906 1 91.06 306 ARG B N 1
ATOM 5067 C CA . ARG B 1 306 ? 28.672 19.562 10.852 1 91.06 306 ARG B CA 1
ATOM 5068 C C . ARG B 1 306 ? 29.078 19.188 9.43 1 91.06 306 ARG B C 1
ATOM 5070 O O . ARG B 1 306 ? 30.188 19.5 9 1 91.06 306 ARG B O 1
ATOM 5077 N N . GLU B 1 307 ? 28.188 18.594 8.805 1 90 307 GLU B N 1
ATOM 5078 C CA . GLU B 1 307 ? 28.422 18.203 7.422 1 90 307 GLU B CA 1
ATOM 5079 C C . GLU B 1 307 ? 28.547 19.406 6.504 1 90 307 GLU B C 1
ATOM 5081 O O . GLU B 1 307 ? 29.094 19.312 5.402 1 90 307 GLU B O 1
ATOM 5086 N N . ASN B 1 308 ? 28.016 20.438 6.887 1 92.38 308 ASN B N 1
ATOM 5087 C CA . ASN B 1 308 ? 28.125 21.688 6.148 1 92.38 308 ASN B CA 1
ATOM 5088 C C . ASN B 1 308 ? 29.234 22.562 6.723 1 92.38 308 ASN B C 1
ATOM 5090 O O . ASN B 1 308 ? 29.234 23.781 6.52 1 92.38 308 ASN B O 1
ATOM 5094 N N . ASN B 1 309 ? 30.078 22 7.516 1 93.19 309 ASN B N 1
ATOM 5095 C CA . ASN B 1 309 ? 31.266 22.625 8.086 1 93.19 309 ASN B CA 1
ATOM 5096 C C . ASN B 1 309 ? 30.906 23.719 9.086 1 93.19 309 ASN B C 1
ATOM 5098 O O . ASN B 1 309 ? 31.531 24.781 9.094 1 93.19 309 ASN B O 1
ATOM 5102 N N . LEU B 1 310 ? 29.828 23.531 9.734 1 94.62 310 LEU B N 1
ATOM 5103 C CA . LEU B 1 310 ? 29.406 24.406 10.82 1 94.62 310 LEU B CA 1
ATOM 5104 C C . LEU B 1 310 ? 29.375 23.641 12.148 1 94.62 310 LEU B C 1
ATOM 5106 O O . LEU B 1 310 ? 29 22.469 12.18 1 94.62 310 LEU B O 1
ATOM 5110 N N . GLN B 1 311 ? 29.891 24.25 13.18 1 92.56 311 GLN B N 1
ATOM 5111 C CA . GLN B 1 311 ? 29.906 23.594 14.484 1 92.56 311 GLN B CA 1
ATOM 5112 C C . GLN B 1 311 ? 29.391 24.531 15.578 1 92.56 311 GLN B C 1
ATOM 5114 O O . GLN B 1 311 ? 30.141 24.891 16.484 1 92.56 311 GLN B O 1
ATOM 5119 N N . PRO B 1 312 ? 28.188 24.797 15.562 1 94.38 312 PRO B N 1
ATOM 5120 C CA . PRO B 1 312 ? 27.625 25.641 16.625 1 94.38 312 PRO B CA 1
ATOM 5121 C C . PRO B 1 312 ? 27.578 24.906 17.969 1 94.38 312 PRO B C 1
ATOM 5123 O O . PRO B 1 312 ? 27.734 23.688 18.031 1 94.38 312 PRO B O 1
ATOM 5126 N N . ARG B 1 313 ? 27.531 25.703 19.047 1 95.19 313 ARG B N 1
ATOM 5127 C CA . ARG B 1 313 ? 27.297 25.156 20.391 1 95.19 313 ARG B CA 1
ATOM 5128 C C . ARG B 1 313 ? 25.812 25 20.672 1 95.19 313 ARG B C 1
ATOM 5130 O O . ARG B 1 313 ? 25.031 25.922 20.438 1 95.19 313 ARG B O 1
ATOM 5137 N N . THR B 1 314 ? 25.438 23.812 21.125 1 95.31 314 THR B N 1
ATOM 5138 C CA . THR B 1 314 ? 24.047 23.578 21.531 1 95.31 314 THR B CA 1
ATOM 5139 C C . THR B 1 314 ? 23.812 24.062 22.953 1 95.31 314 THR B C 1
ATOM 5141 O O . THR B 1 314 ? 24.547 23.703 23.875 1 95.31 314 THR B O 1
ATOM 5144 N N . LEU B 1 315 ? 22.875 24.906 23.078 1 96.12 315 LEU B N 1
ATOM 5145 C CA . LEU B 1 315 ? 22.547 25.438 24.391 1 96.12 315 LEU B CA 1
ATOM 5146 C C . LEU B 1 315 ? 21.516 24.578 25.094 1 96.12 315 LEU B C 1
ATOM 5148 O O . LEU B 1 315 ? 20.703 23.906 24.438 1 96.12 315 LEU B O 1
ATOM 5152 N N . ASP B 1 316 ? 21.547 24.547 26.422 1 97.25 316 ASP B N 1
ATOM 5153 C CA . ASP B 1 316 ? 20.578 23.828 27.234 1 97.25 316 ASP B CA 1
ATOM 5154 C C . ASP B 1 316 ? 19.312 24.672 27.438 1 97.25 316 ASP B C 1
ATOM 5156 O O . ASP B 1 316 ? 18.922 24.938 28.578 1 97.25 316 ASP B O 1
ATOM 5160 N N . ARG B 1 317 ? 18.688 25.031 26.328 1 96.81 317 ARG B N 1
ATOM 5161 C CA . ARG B 1 317 ? 17.516 25.906 26.312 1 96.81 317 ARG B CA 1
ATOM 5162 C C . ARG B 1 317 ? 16.469 25.406 25.328 1 96.81 317 ARG B C 1
ATOM 5164 O O . ARG B 1 317 ? 16.797 24.672 24.391 1 96.81 317 ARG B O 1
ATOM 5171 N N . TYR B 1 318 ? 15.227 25.766 25.594 1 96.75 318 TYR B N 1
ATOM 5172 C CA . TYR B 1 318 ? 14.133 25.5 24.656 1 96.75 318 TYR B CA 1
ATOM 5173 C C . TYR B 1 318 ? 13.602 26.812 24.062 1 96.75 318 TYR B C 1
ATOM 5175 O O . TYR B 1 318 ? 13.906 27.891 24.578 1 96.75 318 TYR B O 1
ATOM 5183 N N . LEU B 1 319 ? 12.961 26.703 23.016 1 96.88 319 LEU B N 1
ATOM 5184 C CA . LEU B 1 319 ? 12.25 27.859 22.453 1 96.88 319 LEU B CA 1
ATOM 5185 C C . LEU B 1 319 ? 10.852 27.969 23.047 1 96.88 319 LEU B C 1
ATOM 5187 O O . LEU B 1 319 ? 10.094 27 23.047 1 96.88 319 LEU B O 1
ATOM 5191 N N . ALA B 1 320 ? 10.508 29.078 23.609 1 96.94 320 ALA B N 1
ATOM 5192 C CA . ALA B 1 320 ? 9.148 29.438 24.016 1 96.94 320 ALA B CA 1
ATOM 5193 C C . ALA B 1 320 ? 8.672 30.688 23.266 1 96.94 320 ALA B C 1
ATOM 5195 O O . ALA B 1 320 ? 9.312 31.734 23.328 1 96.94 320 ALA B O 1
ATOM 5196 N N . SER B 1 321 ? 7.594 30.594 22.609 1 96.5 321 SER B N 1
ATOM 5197 C CA . SER B 1 321 ? 7.047 31.688 21.828 1 96.5 321 SER B CA 1
ATOM 5198 C C . SER B 1 321 ? 5.691 32.125 22.375 1 96.5 321 SER B C 1
ATOM 5200 O O . SER B 1 321 ? 4.77 31.328 22.5 1 96.5 321 SER B O 1
ATOM 5202 N N . GLU B 1 322 ? 5.625 33.375 22.641 1 95.94 322 GLU B N 1
ATOM 5203 C CA . GLU B 1 322 ? 4.402 34 23.156 1 95.94 322 GLU B CA 1
ATOM 5204 C C . GLU B 1 322 ? 3.695 34.812 22.094 1 95.94 322 GLU B C 1
ATOM 5206 O O . GLU B 1 322 ? 4.242 35.812 21.609 1 95.94 322 GLU B O 1
ATOM 5211 N N . PHE B 1 323 ? 2.541 34.375 21.781 1 95.12 323 PHE B N 1
ATOM 5212 C CA . PHE B 1 323 ? 1.682 35.094 20.859 1 95.12 323 PHE B CA 1
ATOM 5213 C C . PHE B 1 323 ? 0.619 35.906 21.625 1 95.12 323 PHE B C 1
ATOM 5215 O O . PHE B 1 323 ? -0.087 35.344 22.469 1 95.12 323 PHE B O 1
ATOM 5222 N N . ARG B 1 324 ? 0.412 37.156 21.234 1 93.19 324 ARG B N 1
ATOM 5223 C CA . ARG B 1 324 ? -0.523 38.031 21.953 1 93.19 324 ARG B CA 1
ATOM 5224 C C . ARG B 1 324 ? -1.669 38.469 21.062 1 93.19 324 ARG B C 1
ATOM 5226 O O . ARG B 1 324 ? -1.563 38.406 19.828 1 93.19 324 ARG B O 1
ATOM 5233 N N . ARG B 1 325 ? -2.672 39 21.672 1 90.94 325 ARG B N 1
ATOM 5234 C CA . ARG B 1 325 ? -3.908 39.375 20.984 1 90.94 325 ARG B CA 1
ATOM 5235 C C . ARG B 1 325 ? -3.707 40.594 20.078 1 90.94 325 ARG B C 1
ATOM 5237 O O . ARG B 1 325 ? -4.477 40.812 19.141 1 90.94 325 ARG B O 1
ATOM 5244 N N . ASP B 1 326 ? -2.654 41.312 20.391 1 89 326 ASP B N 1
ATOM 5245 C CA . ASP B 1 326 ? -2.4 42.5 19.578 1 89 326 ASP B CA 1
ATOM 5246 C C . ASP B 1 326 ? -1.564 42.156 18.344 1 89 326 ASP B C 1
ATOM 5248 O O . ASP B 1 326 ? -1.183 43.062 17.578 1 89 326 ASP B O 1
ATOM 5252 N N . GLY B 1 327 ? -1.258 40.906 18.203 1 88.44 327 GLY B N 1
ATOM 5253 C CA . GLY B 1 327 ? -0.52 40.438 17.031 1 88.44 327 GLY B CA 1
ATOM 5254 C C . GLY B 1 327 ? 0.977 40.344 17.281 1 88.44 327 GLY B C 1
ATOM 5255 O O . GLY B 1 327 ? 1.71 39.812 16.453 1 88.44 327 GLY B O 1
ATOM 5256 N N . SER B 1 328 ? 1.394 40.875 18.391 1 92.12 328 SER B N 1
ATOM 5257 C CA . SER B 1 328 ? 2.824 40.812 18.672 1 92.12 328 SER B CA 1
ATOM 5258 C C . SER B 1 328 ? 3.262 39.438 19.125 1 92.12 328 SER B C 1
ATOM 5260 O O . SER B 1 328 ? 2.461 38.656 19.672 1 92.12 328 SER B O 1
ATOM 5262 N N . VAL B 1 329 ? 4.523 39.094 18.828 1 94.31 329 VAL B N 1
ATOM 5263 C CA . VAL B 1 329 ? 5.098 37.812 19.219 1 94.31 329 VAL B CA 1
ATOM 5264 C C . VAL B 1 329 ? 6.398 38.031 19.984 1 94.31 329 VAL B C 1
ATOM 5266 O O . VAL B 1 329 ? 7.262 38.812 19.547 1 94.31 329 VAL B O 1
ATOM 5269 N N . SER B 1 330 ? 6.457 37.469 21.156 1 94.94 330 SER B N 1
ATOM 5270 C CA . SER B 1 330 ? 7.691 37.469 21.922 1 94.94 330 SER B CA 1
ATOM 5271 C C . SER B 1 330 ? 8.312 36.094 22 1 94.94 330 SER B C 1
ATOM 5273 O O . SER B 1 330 ? 7.602 35.094 22.172 1 94.94 330 SER B O 1
ATOM 5275 N N . ARG B 1 331 ? 9.609 36.031 21.812 1 95.81 331 ARG B N 1
ATOM 5276 C CA . ARG B 1 331 ? 10.328 34.75 21.828 1 95.81 331 ARG B CA 1
ATOM 5277 C C . ARG B 1 331 ? 11.328 34.719 22.969 1 95.81 331 ARG B C 1
ATOM 5279 O O . ARG B 1 331 ? 12.023 35.688 23.25 1 95.81 331 ARG B O 1
ATOM 5286 N N . HIS B 1 332 ? 11.352 33.594 23.609 1 95.81 332 HIS B N 1
ATOM 5287 C CA . HIS B 1 332 ? 12.211 33.375 24.781 1 95.81 332 HIS B CA 1
ATOM 5288 C C . HIS B 1 332 ? 12.984 32.062 24.672 1 95.81 332 HIS B C 1
ATOM 5290 O O . HIS B 1 332 ? 12.57 31.156 23.953 1 95.81 332 HIS B O 1
ATOM 5296 N N . LEU B 1 333 ? 14.109 32.031 25.359 1 96.81 333 LEU B N 1
ATOM 5297 C CA . LEU B 1 333 ? 14.922 30.812 25.438 1 96.81 333 LEU B CA 1
ATOM 5298 C C . LEU B 1 333 ? 15.164 30.422 26.891 1 96.81 333 LEU B C 1
ATOM 5300 O O . LEU B 1 333 ? 16.297 30.438 27.359 1 96.81 333 LEU B O 1
ATOM 5304 N N . PRO B 1 334 ? 14.172 29.984 27.5 1 96.94 334 PRO B N 1
ATOM 5305 C CA . PRO B 1 334 ? 14.375 29.531 28.875 1 96.94 334 PRO B CA 1
ATOM 5306 C C . PRO B 1 334 ? 15.258 28.281 28.969 1 96.94 334 PRO B C 1
ATOM 5308 O O . PRO B 1 334 ? 15.289 27.484 28.047 1 96.94 334 PRO B O 1
ATOM 5311 N N . GLU B 1 335 ? 15.945 28.141 30.156 1 97.62 335 GLU B N 1
ATOM 5312 C CA . GLU B 1 335 ? 16.703 26.922 30.438 1 97.62 335 GLU B CA 1
ATOM 5313 C C . GLU B 1 335 ? 15.781 25.703 30.5 1 97.62 335 GLU B C 1
ATOM 5315 O O . GLU B 1 335 ? 14.664 25.797 31.016 1 97.62 335 GLU B O 1
ATOM 5320 N N . LYS B 1 336 ? 16.281 24.594 30 1 96.88 336 LYS B N 1
ATOM 5321 C CA . LYS B 1 336 ? 15.477 23.375 29.922 1 96.88 336 LYS B CA 1
ATOM 5322 C C . LYS B 1 336 ? 14.898 23.016 31.297 1 96.88 336 LYS B C 1
ATOM 5324 O O . LYS B 1 336 ? 13.734 22.625 31.391 1 96.88 336 LYS B O 1
ATOM 5329 N N . SER B 1 337 ? 15.703 23.203 32.375 1 96.75 337 SER B N 1
ATOM 5330 C CA . SER B 1 337 ? 15.312 22.797 33.719 1 96.75 337 SER B CA 1
ATOM 5331 C C . SER B 1 337 ? 14.164 23.672 34.25 1 96.75 337 SER B C 1
ATOM 5333 O O . SER B 1 337 ? 13.383 23.219 35.094 1 96.75 337 SER B O 1
ATOM 5335 N N . THR B 1 338 ? 13.977 24.844 33.688 1 96.75 338 THR B N 1
ATOM 5336 C CA . THR B 1 338 ? 12.969 25.766 34.219 1 96.75 338 THR B CA 1
ATOM 5337 C C . THR B 1 338 ? 11.961 26.141 33.125 1 96.75 338 THR B C 1
ATOM 5339 O O . THR B 1 338 ? 11.094 26.984 33.344 1 96.75 338 THR B O 1
ATOM 5342 N N . ALA B 1 339 ? 12.086 25.578 32.031 1 97 339 ALA B N 1
ATOM 5343 C CA . ALA B 1 339 ? 11.32 25.984 30.859 1 97 339 ALA B CA 1
ATOM 5344 C C . ALA B 1 339 ? 9.82 25.812 31.109 1 97 339 ALA B C 1
ATOM 5346 O O . ALA B 1 339 ? 9.023 26.672 30.719 1 97 339 ALA B O 1
ATOM 5347 N N . GLN B 1 340 ? 9.461 24.75 31.719 1 95.94 340 GLN B N 1
ATOM 5348 C CA . GLN B 1 340 ? 8.047 24.484 31.953 1 95.94 340 GLN B CA 1
ATOM 5349 C C . GLN B 1 340 ? 7.441 25.516 32.906 1 95.94 340 GLN B C 1
ATOM 5351 O O . GLN B 1 340 ? 6.359 26.047 32.656 1 95.94 340 GLN B O 1
ATOM 5356 N N . ALA B 1 341 ? 8.156 25.719 34 1 96.62 341 ALA B N 1
ATOM 5357 C CA . ALA B 1 341 ? 7.684 26.703 34.969 1 96.62 341 ALA B CA 1
ATOM 5358 C C . ALA B 1 341 ? 7.621 28.094 34.344 1 96.62 341 ALA B C 1
ATOM 5360 O O . ALA B 1 341 ? 6.672 28.844 34.594 1 96.62 341 ALA B O 1
ATOM 5361 N N . PHE B 1 342 ? 8.633 28.438 33.656 1 96.94 342 PHE B N 1
ATOM 5362 C CA . PHE B 1 342 ? 8.688 29.719 32.969 1 96.94 342 PHE B CA 1
ATOM 5363 C C . PHE B 1 342 ? 7.492 29.875 32.031 1 96.94 342 PHE B C 1
ATOM 5365 O O . PHE B 1 342 ? 6.824 30.922 32.031 1 96.94 342 PHE B O 1
ATOM 5372 N N . SER B 1 343 ? 7.188 28.875 31.281 1 96.44 343 SER B N 1
ATOM 5373 C CA . SER B 1 343 ? 6.102 28.891 30.312 1 96.44 343 SER B CA 1
ATOM 5374 C C . SER B 1 343 ? 4.742 28.953 31 1 96.44 343 SER B C 1
AT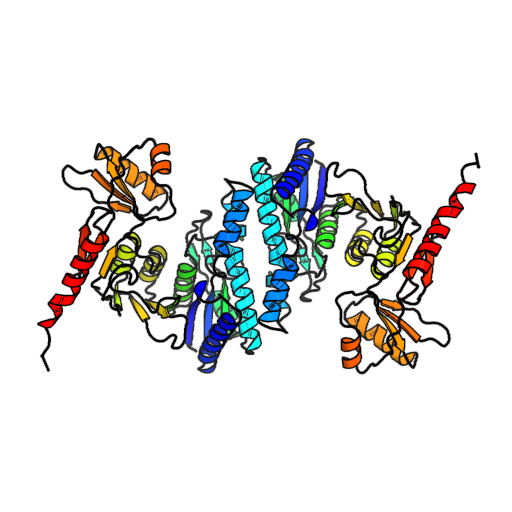OM 5376 O O . SER B 1 343 ? 3.82 29.609 30.516 1 96.44 343 SER B O 1
ATOM 5378 N N . GLN B 1 344 ? 4.637 28.25 32.094 1 96.56 344 GLN B N 1
ATOM 5379 C CA . GLN B 1 344 ? 3.412 28.297 32.875 1 96.56 344 GLN B CA 1
ATOM 5380 C C . GLN B 1 344 ? 3.111 29.734 33.312 1 96.56 344 GLN B C 1
ATOM 5382 O O . GLN B 1 344 ? 1.979 30.203 33.188 1 96.56 344 GLN B O 1
ATOM 5387 N N . GLN B 1 345 ? 4.105 30.344 33.812 1 95.81 345 GLN B N 1
ATOM 5388 C CA . GLN B 1 345 ? 3.951 31.719 34.281 1 95.81 345 GLN B CA 1
ATOM 5389 C C . GLN B 1 345 ? 3.557 32.656 33.125 1 95.81 345 GLN B C 1
ATOM 5391 O O . GLN B 1 345 ? 2.682 33.5 33.281 1 95.81 345 GLN B O 1
ATOM 5396 N N . LEU B 1 346 ? 4.207 32.5 32.031 1 95.25 346 LEU B N 1
ATOM 5397 C CA . LEU B 1 346 ? 3.904 33.312 30.875 1 95.25 346 LEU B CA 1
ATOM 5398 C C . LEU B 1 346 ? 2.463 33.125 30.422 1 95.25 346 LEU B C 1
ATOM 5400 O O . LEU B 1 346 ? 1.769 34.094 30.078 1 95.25 346 LEU B O 1
ATOM 5404 N N . HIS B 1 347 ? 2.068 31.891 30.359 1 95.62 347 HIS B N 1
ATOM 5405 C CA . HIS B 1 347 ? 0.704 31.562 29.953 1 95.62 347 HIS B CA 1
ATOM 5406 C C . HIS B 1 347 ? -0.315 32.156 30.922 1 95.62 347 HIS B C 1
ATOM 5408 O O . HIS B 1 347 ? -1.327 32.719 30.484 1 95.62 347 HIS B O 1
ATOM 5414 N N . ASP B 1 348 ? -0.047 32.094 32.25 1 94.5 348 ASP B N 1
ATOM 5415 C CA . ASP B 1 348 ? -0.938 32.656 33.25 1 94.5 348 ASP B CA 1
ATOM 5416 C C . ASP B 1 348 ? -1.09 34.156 33.062 1 94.5 348 ASP B C 1
ATOM 5418 O O . ASP B 1 348 ? -2.178 34.719 33.25 1 94.5 348 ASP B O 1
ATOM 5422 N N . GLN B 1 349 ? -0.078 34.812 32.75 1 91.69 349 GLN B N 1
ATOM 5423 C CA . GLN B 1 349 ? -0.09 36.25 32.531 1 91.69 349 GLN B CA 1
ATOM 5424 C C . GLN B 1 349 ? -0.915 36.594 31.281 1 91.69 349 GLN B C 1
ATOM 5426 O O . GLN B 1 349 ? -1.576 37.656 31.25 1 91.69 349 GLN B O 1
ATOM 5431 N N . LEU B 1 350 ? -0.862 35.812 30.281 1 90.12 350 LEU B N 1
ATOM 5432 C CA . LEU B 1 350 ? -1.614 36.031 29.062 1 90.12 350 LEU B CA 1
ATOM 5433 C C . LEU B 1 350 ? -3.115 35.969 29.328 1 90.12 350 LEU B C 1
ATOM 5435 O O . LEU B 1 350 ? -3.887 36.688 28.656 1 90.12 350 LEU B O 1
ATOM 5439 N N . TYR B 1 351 ? -3.67 35.25 30.234 1 85.19 351 TYR B N 1
ATOM 5440 C CA . TYR B 1 351 ? -5.098 35.031 30.453 1 85.19 351 TYR B CA 1
ATOM 5441 C C . TYR B 1 351 ? -5.539 35.656 31.781 1 85.19 351 TYR B C 1
ATOM 5443 O O . TYR B 1 351 ? -6.738 35.75 32.062 1 85.19 351 TYR B O 1
ATOM 5451 N N . SER B 1 352 ? -4.832 35.969 32.75 1 71.38 352 SER B N 1
ATOM 5452 C CA . SER B 1 352 ? -5.219 36.719 33.938 1 71.38 352 SER B CA 1
ATOM 5453 C C . SER B 1 352 ? -5.645 38.156 33.594 1 71.38 352 SER B C 1
ATOM 5455 O O . SER B 1 352 ? -6.531 38.719 34.25 1 71.38 352 SER B O 1
ATOM 5457 N N . GLN B 1 353 ? -5.129 38.844 32.625 1 50.78 353 GLN B N 1
ATOM 5458 C CA . GLN B 1 353 ? -5.477 40.219 32.406 1 50.78 353 GLN B CA 1
ATOM 5459 C C . GLN B 1 353 ? -6.926 40.375 31.922 1 50.78 353 GLN B C 1
ATOM 5461 O O . GLN B 1 353 ? -7.422 41.469 31.75 1 50.78 353 GLN B O 1
ATOM 5466 N N . ARG B 1 354 ? -7.695 39.469 31.438 1 48.88 354 ARG B N 1
ATOM 5467 C CA . ARG B 1 354 ? -9.055 39.719 30.984 1 48.88 354 ARG B CA 1
ATOM 5468 C C . ARG B 1 354 ? -10 39.906 32.156 1 48.88 354 ARG B C 1
ATOM 5470 O O . ARG B 1 354 ? -11.211 40.062 31.969 1 48.88 354 ARG B O 1
ATOM 5477 N N . GLY B 1 355 ? -9.68 39.656 33.375 1 40.66 355 GLY B N 1
ATOM 5478 C CA . GLY B 1 355 ? -10.789 40 34.25 1 40.66 355 GLY B CA 1
ATOM 5479 C C . GLY B 1 355 ? -11.266 41.438 34.062 1 40.66 355 GLY B C 1
ATOM 5480 O O . GLY B 1 355 ? -12.305 41.812 34.594 1 40.66 355 GLY B O 1
ATOM 5481 N N . HIS B 1 356 ? -10.469 42.438 33.75 1 35.47 356 HIS B N 1
ATOM 5482 C CA . HIS B 1 356 ? -10.961 43.781 33.875 1 35.47 356 HIS B CA 1
ATOM 5483 C C . HIS B 1 356 ? -11.742 44.188 32.625 1 35.47 356 HIS B C 1
ATOM 5485 O O . HIS B 1 356 ? -12.148 45.344 32.469 1 35.47 356 HIS B O 1
ATOM 5491 N N . LEU B 1 357 ? -11.875 43.531 31.562 1 34.03 357 LEU B N 1
ATOM 5492 C CA . LEU B 1 357 ? -12.547 44.188 30.438 1 34.03 357 LEU B CA 1
ATOM 5493 C C . LEU B 1 357 ? -14.062 44.094 30.578 1 34.03 357 LEU B C 1
ATOM 5495 O O . LEU B 1 357 ? -14.789 44.906 30 1 34.03 357 LEU B O 1
ATOM 5499 N N . GLY B 1 358 ? -14.859 43.062 30.859 1 31.48 358 GLY B N 1
ATOM 5500 C CA . GLY B 1 358 ? -16.281 43.25 30.688 1 31.48 358 GLY B CA 1
ATOM 5501 C C . GLY B 1 358 ? -16.875 44.188 31.734 1 31.48 358 GLY B C 1
ATOM 5502 O O . GLY B 1 358 ? -18.109 44.312 31.844 1 31.48 358 GLY B O 1
ATOM 5503 N N . SER B 1 359 ? -16.391 44.812 32.812 1 30.08 359 SER B N 1
ATOM 5504 C CA . SER B 1 359 ? -17.469 45.688 33.312 1 30.08 359 SER B CA 1
ATOM 5505 C C . SER B 1 359 ? -17.766 46.812 32.312 1 30.08 359 SER B C 1
ATOM 5507 O O . SER B 1 359 ? -18.516 47.719 32.656 1 30.08 359 SER B O 1
ATOM 5509 N N . ALA B 1 360 ? -16.875 46.906 31.344 1 27.84 360 ALA B N 1
ATOM 5510 C CA . ALA B 1 360 ? -17.234 48.094 30.578 1 27.84 360 ALA B CA 1
ATOM 5511 C C . ALA B 1 360 ? -18.453 47.844 29.703 1 27.84 360 ALA B C 1
ATOM 5513 O O . ALA B 1 360 ? -18.406 47.062 28.766 1 27.84 360 ALA B O 1
ATOM 5514 N N . ALA B 1 361 ? -19.812 47.406 30.094 1 24.03 361 ALA B N 1
ATOM 5515 C CA . ALA B 1 361 ? -20.781 48.375 29.609 1 24.03 361 ALA B CA 1
ATOM 5516 C C . ALA B 1 361 ? -20.75 49.656 30.453 1 24.03 361 ALA B C 1
ATOM 5518 O O . ALA B 1 361 ? -20.641 49.594 31.688 1 24.03 361 ALA B O 1
#

Nearest PDB structures (foldseek):
  5yei-assembly2_E  TM=7.438E-01  e=6.644E-28  Pseudomonas aeruginosa PAO1
  3c1m-assembly1_D  TM=8.292E-01  e=5.316E-25  Methanocaldococcus jannaschii
  3c1m-assembly3_C  TM=8.260E-01  e=3.488E-25  Methanocaldococcus jannaschii
  3c1n-assembly3_C  TM=8.455E-01  e=3.238E-24  Methanocaldococcus jannaschii
  3c1n-assembly3_D  TM=8.233E-01  e=6.985E-23  Methanocaldococcus jannaschii

Secondary structure (DSSP, 8-state):
-EEEEEEE-GGGGSSHHHHHHHHHHHHHHHHTTEEEEEEEPPSTTHHHHHHHHHHHH-SS--HHHHHHHTTHHHHHHHHHHHHHHHHTT--EEE--HHHH-EEE-S-TTS--EEEE--HHHHHHHHH-SEEEEETTEEE-TT--EEE--TTHHHHHHHHHHHHHT-SEEEEEESSSS-BSS-TTTSSS--B-SEEEHHHHHHHHHTT--SS-HHHHHHHHHHT-EEEEEESSTT---EEEEES-----EEEEETT-EEEEESSHHHHHHHHHHHHHTT--EEE--BTTBEEEEE--SS--HHHHHHHTT--PEEPSB-EEEEE-TTS-EEEE--BGGGHHHHHHHHHHHHHHGGGGS----/-EEEEEEE-GGGGSSHHHHHHHHHHHHHHHHTTEEEEEEEPPSTTHHHHHHHHHHHH-SS--HHHHHHHTTHHHHHHHHHHHHHHHHTT--EEE--HHHH-EEE-S-TTS--EEEE--HHHHHHHHH-SEEEEETTEEE-TT--EEE--TTHHHHHHHHHHHHHT-SEEEEEESSSS-BSS-TTTSSS--B-SEEEHHHHHHHHHTT--SS-HHHHHHHHHHT-EEEEEESSTT---EEEEES-----EEEEETT-EEEEESSHHHHHHHHHHHHHTT--EEE--BTTBEEEEE--SS--HHHHHHHTT--PEEPSB-EEEEE-TTS-EEEE--BGGGHHHHHHHHHHHHHHGGGGTTT--

Solvent-accessible surface area (backbone atoms only — not comparable to full-atom values): 36260 Å² total; per-residue (Å²): 130,52,69,43,32,37,27,41,37,24,75,44,41,78,45,64,66,35,37,46,50,54,28,50,53,51,48,52,45,39,73,73,56,31,32,36,42,36,24,23,34,18,40,66,62,38,46,57,50,54,47,52,52,41,37,74,54,15,84,74,54,53,46,65,50,49,20,64,39,45,46,47,27,8,44,48,30,31,39,47,45,49,26,24,27,45,68,70,69,46,49,66,50,73,42,48,41,91,54,41,41,39,31,26,49,84,43,58,49,52,25,45,83,73,47,61,46,40,60,49,52,54,57,48,53,71,80,21,44,32,40,37,30,37,20,23,47,21,16,26,95,86,65,44,65,31,19,40,32,88,74,18,35,58,32,40,30,42,50,50,15,48,48,70,69,34,62,43,25,38,40,26,33,92,44,45,42,44,49,25,28,56,65,92,75,29,83,88,53,45,79,40,57,41,27,10,39,67,56,46,31,51,41,24,45,49,36,41,90,80,54,60,33,68,34,41,53,52,18,58,76,61,63,31,29,40,32,30,17,21,62,54,99,68,56,68,56,46,14,37,34,32,89,53,46,48,46,60,32,37,33,74,15,86,55,27,48,26,32,37,32,96,39,61,69,54,40,52,51,48,51,52,57,34,53,74,70,68,50,47,56,41,85,56,60,46,95,94,38,33,30,38,33,33,36,50,70,88,55,66,57,68,60,55,36,44,76,69,76,37,79,61,46,76,50,74,28,26,44,34,38,40,35,33,59,85,64,51,73,48,79,46,64,42,44,59,94,46,31,58,62,53,47,41,52,53,46,50,58,70,64,59,67,64,75,74,63,82,81,77,126,128,53,71,44,31,36,27,40,38,23,75,42,42,77,43,63,66,33,36,46,50,54,27,50,55,52,50,52,46,41,72,73,57,30,32,37,43,36,23,22,33,19,39,67,63,39,44,57,50,51,48,52,53,42,38,73,54,16,84,75,53,52,45,66,51,48,20,65,40,45,46,48,28,10,46,49,30,30,38,48,45,49,26,23,26,45,67,69,70,44,50,65,48,72,41,48,41,91,53,40,41,38,32,26,49,84,43,59,50,51,25,46,83,73,46,62,47,41,60,50,53,53,58,48,53,72,81,21,44,32,38,36,28,39,20,24,47,21,16,26,93,86,66,43,66,32,18,39,34,88,75,18,35,58,34,40,31,41,50,50,16,46,49,68,69,35,62,42,24,38,40,27,33,91,45,43,44,46,49,26,28,57,64,91,74,31,83,88,54,44,80,42,58,41,28,10,39,68,55,46,31,52,43,24,45,50,36,40,89,81,54,60,34,69,33,40,53,53,16,57,77,59,62,32,29,41,34,30,20,21,61,53,99,68,58,68,58,44,16,37,35,32,90,52,45,49,46,61,32,38,33,74,16,84,56,27,47,27,33,36,33,96,39,62,68,55,40,51,51,48,52,52,55,35,53,75,69,68,49,47,57,42,86,57,60,47,97,95,39,32,30,37,33,32,36,50,72,88,56,65,58,68,60,55,35,45,74,67,77,38,82,61,47,77,49,74,28,26,42,34,39,39,35,33,60,87,66,52,73,48,78,44,67,41,44,58,94,47,30,59,62,54,48,40,52,54,47,49,58,71,62,58,66,60,73,71,55,72,70,72,117